Protein AF-A0A0D3KUE8-F1 (afdb_monomer_lite)

Foldseek 3Di:
DVVVVVVVVVVVVVVVVVVVVVVVVVVVVVVVVVVVVVVVVVVVVVVVVVVVVVVVVVVVVVVVVVVVVVVVVVVVVVVVVVVVVVVVVVVVVVVVVVVVVVVVVVVVVVVVVVVVVVVVVVVVVVVVVVVVVVVVVVVVVVVVVVVVVVVVVVVVVVVVVCVVPDPDDDDDDPVVVVVVVVVVVVVVVVVVVVVVVVVVVVVVVVVVVVVVVVVVVVVVVVVVVVVVVVVVVVVVVVVVVVVVVLVVLVVVLVVLLVVCVVPPPCVVVLVVVLCVVVVVCVVPDPVVNSVVSVVSSPPPPDPPDPDDDDDDDDDDDDDPVPPPDPPVDPDDDAPPQAHPFGARVPRPHGQFKAFPPVRDRHHDPVVVVVDQADPVPRHGGPDIDTDPVCVVPDDDDDDDDDDDDDDDDDDDDDDDDYDDDDDDDDDDDDDDDDDDDDDDDDDDDDDDDDDDDDDDDDDDPDDDDDDDPDDDDPDPDFDFDDDDDDDDPDDDDDDDGDGDD

Secondary structure (DSSP, 8-state):
-HHHHHHHHHHHHHHHHHHHHHHHHHHHHHHHHHHHHHHHHHHHHHHHHHHHHHHHHHHHHHHHHHHHHHHHHHHHHHHHHHHHHHHHHHHHHHHHHHHHHHHHHHHHHHHHHHHHHHHHHHHHHHHHHHHHHHHHHHHHHHHHHHHHHHHHHHHHHHHHHHTTT----PPPTHHHHHHHHHHHHHHHHHHHHHHHHHHHHHHHHHHHHHHHHHHHHHHHHHHHHHHHHHHHHHHHHHHHHHHHHHHHHHHHHHHHHHHHTT-TTTHHHHHHHHHHHHHT-TTS-HHHHHHHHHHHHS----S---S-PPP--------GGG------PPPPPPPSS--TTB-TTTSSSBP-EEEETT--EEE-HHHHHT-SB-TTT--B-SEEEE-HHHHTT-----------------------------------------------PPP----S------------S---------S--SS-------------S------------

Structure (mmCIF, N/CA/C/O backbone):
data_AF-A0A0D3KUE8-F1
#
_entry.id   AF-A0A0D3KUE8-F1
#
loop_
_atom_site.group_PDB
_atom_site.id
_atom_site.type_symbol
_atom_site.label_atom_id
_atom_site.label_alt_id
_atom_site.label_comp_id
_atom_site.label_asym_id
_atom_site.label_entity_id
_atom_site.label_seq_id
_atom_site.pdbx_PDB_ins_code
_atom_site.Cartn_x
_atom_site.Cartn_y
_atom_site.Cartn_z
_atom_site.occupancy
_atom_site.B_iso_or_equiv
_atom_site.auth_seq_id
_atom_site.auth_comp_id
_atom_site.auth_asym_id
_atom_site.auth_atom_id
_atom_site.pdbx_PDB_model_num
ATOM 1 N N . MET A 1 1 ? 75.378 13.364 -108.126 1.00 59.28 1 MET A N 1
ATOM 2 C CA . MET A 1 1 ? 73.965 13.723 -107.863 1.00 59.28 1 MET A CA 1
ATOM 3 C C . MET A 1 1 ? 73.095 12.520 -107.483 1.00 59.28 1 MET A C 1
ATOM 5 O O . MET A 1 1 ? 72.348 12.664 -106.531 1.00 59.28 1 MET A O 1
ATOM 9 N N . ALA A 1 2 ? 73.221 11.341 -108.112 1.00 60.91 2 ALA A N 1
ATOM 10 C CA . ALA A 1 2 ? 72.392 10.166 -107.781 1.00 60.91 2 ALA A CA 1
ATOM 11 C C . ALA A 1 2 ? 72.556 9.614 -106.339 1.00 60.91 2 ALA A C 1
ATOM 13 O O . ALA A 1 2 ? 71.554 9.326 -105.694 1.00 60.91 2 ALA A O 1
ATOM 14 N N . CYS A 1 3 ? 73.775 9.542 -105.779 1.00 59.94 3 CYS A N 1
ATOM 15 C CA . CYS A 1 3 ? 73.976 9.014 -104.412 1.00 59.94 3 CYS A CA 1
ATOM 16 C C . CYS A 1 3 ? 73.352 9.868 -103.293 1.00 59.94 3 CYS A C 1
ATOM 18 O O . CYS A 1 3 ? 72.919 9.322 -102.287 1.00 59.94 3 CYS A O 1
ATOM 20 N N . LEU A 1 4 ? 73.282 11.196 -103.453 1.00 62.22 4 LEU A N 1
ATOM 21 C CA . LEU A 1 4 ? 72.676 12.083 -102.447 1.00 62.22 4 LEU A CA 1
ATOM 22 C C . LEU A 1 4 ? 71.144 11.974 -102.423 1.00 62.22 4 LEU A C 1
ATOM 24 O O . LEU A 1 4 ? 70.530 12.254 -101.399 1.00 62.22 4 LEU A O 1
ATOM 28 N N . PHE A 1 5 ? 70.534 11.578 -103.544 1.00 65.19 5 PHE A N 1
ATOM 29 C CA . PHE A 1 5 ? 69.090 11.375 -103.649 1.00 65.19 5 PHE A CA 1
ATOM 30 C C . PHE A 1 5 ? 68.667 10.040 -103.022 1.00 65.19 5 PHE A C 1
ATOM 32 O O . PHE A 1 5 ? 67.662 9.996 -102.324 1.00 65.19 5 PHE A O 1
ATOM 39 N N . ALA A 1 6 ? 69.473 8.984 -103.193 1.00 67.38 6 ALA A N 1
ATOM 40 C CA . ALA A 1 6 ? 69.260 7.694 -102.532 1.00 67.38 6 ALA A CA 1
ATOM 41 C C . ALA A 1 6 ? 69.378 7.804 -100.999 1.00 67.38 6 ALA A C 1
ATOM 43 O O . ALA A 1 6 ? 68.469 7.395 -100.292 1.00 67.38 6 ALA A O 1
ATOM 44 N N . TYR A 1 7 ? 70.426 8.465 -100.494 1.00 67.75 7 TYR A N 1
ATOM 45 C CA . TYR A 1 7 ? 70.631 8.649 -99.050 1.00 67.75 7 TYR A CA 1
ATOM 46 C C . TYR A 1 7 ? 69.509 9.468 -98.385 1.00 67.75 7 TYR A C 1
ATOM 48 O O . TYR A 1 7 ? 69.067 9.151 -97.288 1.00 67.75 7 TYR A O 1
ATOM 56 N N . ARG A 1 8 ? 68.994 10.500 -99.073 1.00 70.56 8 ARG A N 1
ATOM 57 C CA . ARG A 1 8 ? 67.854 11.292 -98.587 1.00 70.56 8 ARG A CA 1
ATOM 58 C C . ARG A 1 8 ? 66.544 10.498 -98.598 1.00 70.56 8 ARG A C 1
ATOM 60 O O . ARG A 1 8 ? 65.749 10.656 -97.683 1.00 70.56 8 ARG A O 1
ATOM 67 N N . HIS A 1 9 ? 66.339 9.631 -99.592 1.00 75.38 9 HIS A N 1
ATOM 68 C CA . HIS A 1 9 ? 65.193 8.719 -99.619 1.00 75.38 9 HIS A CA 1
ATOM 69 C C . HIS A 1 9 ? 65.242 7.683 -98.490 1.00 75.38 9 HIS A C 1
ATOM 71 O O . HIS A 1 9 ? 64.199 7.395 -97.908 1.00 75.38 9 HIS A O 1
ATOM 77 N N . ASP A 1 10 ? 66.425 7.165 -98.155 1.00 75.50 10 ASP A N 1
ATOM 78 C CA . ASP A 1 10 ? 66.602 6.234 -97.036 1.00 75.50 10 ASP A CA 1
ATOM 79 C C . ASP A 1 10 ? 66.356 6.928 -95.680 1.00 75.50 10 ASP A C 1
ATOM 81 O O . ASP A 1 10 ? 65.648 6.384 -94.835 1.00 75.50 10 ASP A O 1
ATOM 85 N N . GLU A 1 11 ? 66.836 8.166 -95.488 1.00 80.69 11 GLU A N 1
ATOM 86 C CA . GLU A 1 11 ? 66.538 8.963 -94.283 1.00 80.69 11 GLU A CA 1
ATOM 87 C C . GLU A 1 11 ? 65.048 9.335 -94.170 1.00 80.69 11 GLU A C 1
ATOM 89 O O . GLU A 1 11 ? 64.481 9.308 -93.076 1.00 80.69 11 GLU A O 1
ATOM 94 N N . GLU A 1 12 ? 64.387 9.661 -95.286 1.00 81.62 12 GLU A N 1
ATOM 95 C CA . GLU A 1 12 ? 62.943 9.931 -95.325 1.00 81.62 12 GLU A CA 1
ATOM 96 C C . GLU A 1 12 ? 62.116 8.667 -95.039 1.00 81.62 12 GLU A C 1
ATOM 98 O O . GLU A 1 12 ? 61.113 8.739 -94.324 1.00 81.62 12 GLU A O 1
ATOM 103 N N . ALA A 1 13 ? 62.549 7.503 -95.533 1.00 82.06 13 ALA A N 1
ATOM 104 C CA . ALA A 1 13 ? 61.921 6.217 -95.243 1.00 82.06 13 ALA A CA 1
ATOM 105 C C . ALA A 1 13 ? 62.093 5.818 -93.767 1.00 82.06 13 ALA A C 1
ATOM 107 O O . ALA A 1 13 ? 61.116 5.442 -93.118 1.00 82.06 13 ALA A O 1
ATOM 108 N N . GLU A 1 14 ? 63.291 5.982 -93.199 1.00 84.56 14 GLU A N 1
ATOM 109 C CA . GLU A 1 14 ? 63.557 5.720 -91.780 1.00 84.56 14 GLU A CA 1
ATOM 110 C C . GLU A 1 14 ? 62.790 6.702 -90.872 1.00 84.56 14 GLU A C 1
ATOM 112 O O . GLU A 1 14 ? 62.255 6.323 -89.825 1.00 84.56 14 GLU A O 1
ATOM 117 N N . ALA A 1 15 ? 62.677 7.972 -91.274 1.00 85.25 15 ALA A N 1
ATOM 118 C CA . ALA A 1 15 ? 61.861 8.959 -90.574 1.00 85.25 15 ALA A CA 1
ATOM 119 C C . ALA A 1 15 ? 60.365 8.606 -90.625 1.00 85.25 15 ALA A C 1
ATOM 121 O O . ALA A 1 15 ? 59.677 8.741 -89.608 1.00 85.25 15 ALA A O 1
ATOM 122 N N . ALA A 1 16 ? 59.867 8.119 -91.765 1.00 86.31 16 ALA A N 1
ATOM 123 C CA . ALA A 1 16 ? 58.490 7.660 -91.919 1.00 86.31 16 ALA A CA 1
ATOM 124 C C . ALA A 1 16 ? 58.202 6.405 -91.078 1.00 86.31 16 ALA A C 1
ATOM 126 O O . ALA A 1 16 ? 57.162 6.337 -90.421 1.00 86.31 16 ALA A O 1
ATOM 127 N N . GLU A 1 17 ? 59.134 5.451 -91.017 1.00 87.25 17 GLU A N 1
ATOM 128 C CA . GLU A 1 17 ? 59.018 4.257 -90.175 1.00 87.25 17 GLU A CA 1
ATOM 129 C C . GLU A 1 17 ? 59.025 4.618 -88.682 1.00 87.25 17 GLU A C 1
ATOM 131 O O . GLU A 1 17 ? 58.148 4.190 -87.928 1.00 87.25 17 GLU A O 1
ATOM 136 N N . LYS A 1 18 ? 59.936 5.500 -88.250 1.00 92.19 18 LYS A N 1
ATOM 137 C CA . LYS A 1 18 ? 59.951 6.029 -86.874 1.00 92.19 18 LYS A CA 1
ATOM 138 C C . LYS A 1 18 ? 58.674 6.801 -86.542 1.00 92.19 18 LYS A C 1
ATOM 140 O O . LYS A 1 18 ? 58.184 6.711 -85.414 1.00 92.19 18 LYS A O 1
ATOM 145 N N . ALA A 1 19 ? 58.123 7.559 -87.489 1.00 90.88 19 ALA A N 1
ATOM 146 C CA . ALA A 1 19 ? 56.853 8.257 -87.309 1.00 90.88 19 ALA A CA 1
ATOM 147 C C . ALA A 1 19 ? 55.678 7.274 -87.183 1.00 90.88 19 ALA A C 1
ATOM 149 O O . ALA A 1 19 ? 54.844 7.440 -86.291 1.00 90.88 19 ALA A O 1
ATOM 150 N N . ALA A 1 20 ? 55.644 6.218 -88.001 1.00 91.19 20 ALA A N 1
ATOM 151 C CA . ALA A 1 20 ? 54.643 5.157 -87.919 1.00 91.19 20 ALA A CA 1
ATOM 152 C C . ALA A 1 20 ? 54.733 4.382 -86.591 1.00 91.19 20 ALA A C 1
ATOM 154 O O . ALA A 1 20 ? 53.710 4.155 -85.942 1.00 91.19 20 ALA A O 1
ATOM 155 N N . ALA A 1 21 ? 55.944 4.060 -86.127 1.00 92.25 21 ALA A N 1
ATOM 156 C CA . ALA A 1 21 ? 56.173 3.420 -84.833 1.00 92.25 21 ALA A CA 1
ATOM 157 C C . ALA A 1 21 ? 55.689 4.298 -83.663 1.00 92.25 21 ALA A C 1
ATOM 159 O O . ALA A 1 21 ? 54.952 3.825 -82.797 1.00 92.25 21 ALA A O 1
ATOM 160 N N . LYS A 1 22 ? 56.010 5.600 -83.671 1.00 94.69 22 LYS A N 1
ATOM 161 C CA . LYS A 1 22 ? 55.507 6.560 -82.669 1.00 94.69 22 LYS A CA 1
ATOM 162 C C . LYS A 1 22 ? 53.987 6.715 -82.715 1.00 94.69 22 LYS A C 1
ATOM 164 O O . LYS A 1 22 ? 53.363 6.878 -81.667 1.00 94.69 22 LYS A O 1
ATOM 169 N N . ALA A 1 23 ? 53.382 6.662 -83.902 1.00 93.69 23 ALA A N 1
ATOM 170 C CA . ALA A 1 23 ? 51.931 6.718 -84.060 1.00 93.69 23 ALA A CA 1
ATOM 171 C C . ALA A 1 23 ? 51.247 5.467 -83.483 1.00 93.69 23 ALA A C 1
ATOM 173 O O . ALA A 1 23 ? 50.239 5.592 -82.786 1.00 93.69 23 ALA A O 1
ATOM 174 N N . LEU A 1 24 ? 51.816 4.275 -83.702 1.00 93.81 24 LEU A N 1
ATOM 175 C CA . LEU A 1 24 ? 51.340 3.030 -83.091 1.00 93.81 24 LEU A CA 1
ATOM 176 C C . LEU A 1 24 ? 51.491 3.045 -81.566 1.00 93.81 24 LEU A C 1
ATOM 178 O O . LEU A 1 24 ? 50.558 2.678 -80.857 1.00 93.81 24 LEU A O 1
ATOM 182 N N . GLU A 1 25 ? 52.616 3.536 -81.050 1.00 94.31 25 GLU A N 1
ATOM 183 C CA . GLU A 1 25 ? 52.841 3.684 -79.610 1.00 94.31 25 GLU A CA 1
ATOM 184 C C . GLU A 1 25 ? 51.864 4.694 -78.980 1.00 94.31 25 GLU A C 1
ATOM 186 O O . GLU A 1 25 ? 51.289 4.448 -77.919 1.00 94.31 25 GLU A O 1
ATOM 191 N N . ALA A 1 26 ? 51.611 5.824 -79.649 1.00 95.25 26 ALA A N 1
ATOM 192 C CA . ALA A 1 26 ? 50.620 6.806 -79.215 1.00 95.25 26 ALA A CA 1
ATOM 193 C C . ALA A 1 26 ? 49.194 6.234 -79.227 1.00 95.25 26 ALA A C 1
ATOM 195 O O . ALA A 1 26 ? 48.435 6.479 -78.286 1.00 95.25 26 ALA A O 1
ATOM 196 N N . LYS A 1 27 ? 48.847 5.435 -80.244 1.00 96.38 27 LYS A N 1
ATOM 197 C CA . LYS A 1 27 ? 47.574 4.710 -80.310 1.00 96.38 27 LYS A CA 1
ATOM 198 C C . LYS A 1 27 ? 47.447 3.705 -79.162 1.00 96.38 27 LYS A C 1
ATOM 200 O O . LYS A 1 27 ? 46.433 3.719 -78.473 1.00 96.38 27 LYS A O 1
ATOM 205 N N . GLY A 1 28 ? 48.492 2.920 -78.893 1.00 97.19 28 GLY A N 1
ATOM 206 C CA . GLY A 1 28 ? 48.530 1.980 -77.770 1.00 97.19 28 GLY A CA 1
ATOM 207 C C . GLY A 1 28 ? 48.352 2.672 -76.416 1.00 97.19 28 GLY A C 1
ATOM 208 O O . GLY A 1 28 ? 47.531 2.243 -75.610 1.00 97.19 28 GLY A O 1
ATOM 209 N N . ARG A 1 29 ? 49.032 3.806 -76.190 1.00 96.25 29 ARG A N 1
ATOM 210 C CA . ARG A 1 29 ? 48.838 4.623 -74.978 1.00 96.25 29 ARG A CA 1
ATOM 211 C C . ARG A 1 29 ? 47.417 5.166 -74.849 1.00 96.25 29 ARG A C 1
ATOM 213 O O . ARG A 1 29 ? 46.905 5.248 -73.737 1.00 96.25 29 ARG A O 1
ATOM 220 N N . ARG A 1 30 ? 46.784 5.565 -75.956 1.00 95.56 30 ARG A N 1
ATOM 221 C CA . ARG A 1 30 ? 45.396 6.044 -75.949 1.00 95.56 30 ARG A CA 1
ATOM 222 C C . ARG A 1 30 ? 44.426 4.920 -75.585 1.00 95.56 30 ARG A C 1
ATOM 224 O O . ARG A 1 30 ? 43.612 5.106 -74.691 1.00 95.56 30 ARG A O 1
ATOM 231 N N . GLU A 1 31 ? 44.564 3.754 -76.210 1.00 97.38 31 GLU A N 1
ATOM 232 C CA . GLU A 1 31 ? 43.747 2.575 -75.896 1.00 97.38 31 GLU A CA 1
ATOM 233 C C . GLU A 1 31 ? 43.948 2.112 -74.445 1.00 97.38 31 GLU A C 1
ATOM 235 O O . GLU A 1 31 ? 42.992 1.716 -73.782 1.00 97.38 31 GLU A O 1
ATOM 240 N N . GLN A 1 32 ? 45.177 2.192 -73.923 1.00 96.19 32 GLN A N 1
ATOM 241 C CA . GLN A 1 32 ? 45.457 1.901 -72.519 1.00 96.19 32 GLN A CA 1
ATOM 242 C C . GLN A 1 32 ? 44.737 2.881 -71.582 1.00 96.19 32 GLN A C 1
ATOM 244 O O . GLN A 1 32 ? 44.072 2.431 -70.654 1.00 96.19 32 GLN A O 1
ATOM 249 N N . ARG A 1 33 ? 44.802 4.194 -71.848 1.00 96.81 33 ARG A N 1
ATOM 250 C CA . ARG A 1 33 ? 44.073 5.201 -71.056 1.00 96.81 33 ARG A CA 1
ATOM 251 C C . ARG A 1 33 ? 42.565 4.971 -71.093 1.00 96.81 33 ARG A C 1
ATOM 253 O O . ARG A 1 33 ? 41.933 5.001 -70.048 1.00 96.81 33 ARG A O 1
ATOM 260 N N . GLU A 1 34 ? 42.002 4.659 -72.259 1.00 97.38 34 GLU A N 1
ATOM 261 C CA . GLU A 1 34 ? 40.572 4.347 -72.395 1.00 97.38 34 GLU A CA 1
ATOM 262 C C . GLU A 1 34 ? 40.180 3.093 -71.585 1.00 97.38 34 GLU A C 1
ATOM 264 O O . GLU A 1 34 ? 39.119 3.061 -70.961 1.00 97.38 34 GLU A O 1
ATOM 269 N N . ARG A 1 35 ? 41.047 2.069 -71.523 1.00 98.00 35 ARG A N 1
ATOM 270 C CA . ARG A 1 35 ? 40.831 0.882 -70.671 1.00 98.00 35 ARG A CA 1
ATOM 271 C C . ARG A 1 35 ? 40.928 1.207 -69.182 1.00 98.00 35 ARG A C 1
ATOM 273 O O . ARG A 1 35 ? 40.106 0.713 -68.413 1.00 98.00 35 ARG A O 1
ATOM 280 N N . GLU A 1 36 ? 41.905 2.012 -68.777 1.00 97.75 36 GLU A N 1
ATOM 281 C CA . GLU A 1 36 ? 42.087 2.450 -67.388 1.00 97.75 36 GLU A CA 1
ATOM 282 C C . GLU A 1 36 ? 40.917 3.329 -66.923 1.00 97.75 36 GLU A C 1
ATOM 284 O O . GLU A 1 36 ? 40.375 3.110 -65.841 1.00 97.75 36 GLU A O 1
ATOM 289 N N . GLU A 1 37 ? 40.449 4.255 -67.762 1.00 97.94 37 GLU A N 1
ATOM 290 C CA . GLU A 1 37 ? 39.265 5.077 -67.499 1.00 97.94 37 GLU A CA 1
ATOM 291 C C . GLU A 1 37 ? 37.994 4.224 -67.398 1.00 97.94 37 GLU A C 1
ATOM 293 O O . GLU A 1 37 ? 37.200 4.406 -66.473 1.00 97.94 37 GLU A O 1
ATOM 298 N N . ALA A 1 38 ? 37.815 3.243 -68.290 1.00 97.88 38 ALA A N 1
ATOM 299 C CA . ALA A 1 38 ? 36.691 2.313 -68.223 1.00 97.88 38 ALA A CA 1
ATOM 300 C C . ALA A 1 38 ? 36.741 1.421 -66.968 1.00 97.88 38 ALA A C 1
ATOM 302 O O . ALA A 1 38 ? 35.699 1.136 -66.373 1.00 97.88 38 ALA A O 1
ATOM 303 N N . ALA A 1 39 ? 37.931 0.985 -66.544 1.00 98.12 39 ALA A N 1
ATOM 304 C CA . ALA A 1 39 ? 38.115 0.234 -65.304 1.00 98.12 39 ALA A CA 1
ATOM 305 C C . ALA A 1 39 ? 37.796 1.101 -64.075 1.00 98.12 39 ALA A C 1
ATOM 307 O O . ALA A 1 39 ? 37.009 0.683 -63.225 1.00 98.12 39 ALA A O 1
ATOM 308 N N . ALA A 1 40 ? 38.305 2.335 -64.032 1.00 97.88 40 ALA A N 1
ATOM 309 C CA . ALA A 1 40 ? 38.017 3.292 -62.967 1.00 97.88 40 ALA A CA 1
ATOM 310 C C . ALA A 1 40 ? 36.520 3.647 -62.896 1.00 97.88 40 ALA A C 1
ATOM 312 O O . ALA A 1 40 ? 35.968 3.794 -61.806 1.00 97.88 40 ALA A O 1
ATOM 313 N N . ALA A 1 41 ? 35.833 3.753 -64.038 1.00 98.06 41 ALA A N 1
ATOM 314 C CA . ALA A 1 41 ? 34.387 3.970 -64.078 1.00 98.06 41 ALA A CA 1
ATOM 315 C C . ALA A 1 41 ? 33.611 2.791 -63.466 1.00 98.06 41 ALA A C 1
ATOM 317 O O . ALA A 1 41 ? 32.725 3.008 -62.638 1.00 98.06 41 ALA A O 1
ATOM 318 N N . ARG A 1 42 ? 33.983 1.546 -63.802 1.00 98.31 42 ARG A N 1
ATOM 319 C CA . ARG A 1 42 ? 33.380 0.337 -63.211 1.00 98.31 42 ARG A CA 1
ATOM 320 C C . ARG A 1 42 ? 33.638 0.243 -61.711 1.00 98.31 42 ARG A C 1
ATOM 322 O O . ARG A 1 42 ? 32.735 -0.123 -60.965 1.00 98.31 42 ARG A O 1
ATOM 329 N N . GLU A 1 43 ? 34.840 0.586 -61.260 1.00 98.06 43 GLU A N 1
ATOM 330 C CA . GLU A 1 43 ? 35.176 0.601 -59.835 1.00 98.06 43 GLU A CA 1
ATOM 331 C C . GLU A 1 43 ? 34.339 1.638 -59.073 1.00 98.06 43 GLU A C 1
ATOM 333 O O . GLU A 1 43 ? 33.772 1.325 -58.027 1.00 98.06 43 GLU A O 1
ATOM 338 N N . ARG A 1 44 ? 34.175 2.849 -59.626 1.00 98.25 44 ARG A N 1
ATOM 339 C CA . ARG A 1 44 ? 33.303 3.886 -59.045 1.00 98.25 44 ARG A CA 1
ATOM 340 C C . ARG A 1 44 ? 31.848 3.435 -58.965 1.00 98.25 44 ARG A C 1
ATOM 342 O O . ARG A 1 44 ? 31.205 3.669 -57.946 1.00 98.25 44 ARG A O 1
ATOM 349 N N . GLU A 1 45 ? 31.339 2.777 -60.004 1.00 98.19 45 GLU A N 1
ATOM 350 C CA . GLU A 1 45 ? 29.981 2.227 -60.007 1.00 98.19 45 GLU A CA 1
ATOM 351 C C . GLU A 1 45 ? 29.816 1.130 -58.945 1.00 98.19 45 GLU A C 1
ATOM 353 O O . GLU A 1 45 ? 28.860 1.150 -58.171 1.00 98.19 45 GLU A O 1
ATOM 358 N N . GLN A 1 46 ? 30.774 0.204 -58.838 1.00 98.19 46 GLN A N 1
ATOM 359 C CA . GLN A 1 46 ? 30.761 -0.822 -57.792 1.00 98.19 46 GLN A CA 1
ATOM 360 C C . GLN A 1 46 ? 30.843 -0.210 -56.390 1.00 98.19 46 GLN A C 1
ATOM 362 O O . GLN A 1 46 ? 30.128 -0.651 -55.491 1.00 98.19 46 GLN A O 1
ATOM 367 N N . ALA A 1 47 ? 31.669 0.818 -56.192 1.00 98.06 47 ALA A N 1
ATOM 368 C CA . ALA A 1 47 ? 31.760 1.535 -54.926 1.00 98.06 47 ALA A CA 1
ATOM 369 C C . ALA A 1 47 ? 30.448 2.261 -54.580 1.00 98.06 47 ALA A C 1
ATOM 371 O O . ALA A 1 47 ? 30.039 2.253 -53.420 1.00 98.06 47 ALA A O 1
ATOM 372 N N . ALA A 1 48 ? 29.764 2.846 -55.569 1.00 98.12 48 ALA A N 1
ATOM 373 C CA . ALA A 1 48 ? 28.448 3.452 -55.378 1.00 98.12 48 ALA A CA 1
ATOM 374 C C . ALA A 1 48 ? 27.407 2.408 -54.942 1.00 98.12 48 ALA A C 1
ATOM 376 O O . ALA A 1 48 ? 26.758 2.603 -53.917 1.00 98.12 48 ALA A O 1
ATOM 377 N N . ARG A 1 49 ? 27.343 1.259 -55.629 1.00 98.38 49 ARG A N 1
ATOM 378 C CA . ARG A 1 49 ? 26.449 0.143 -55.265 1.00 98.38 49 ARG A CA 1
ATOM 379 C C . ARG A 1 49 ? 26.736 -0.410 -53.867 1.00 98.38 49 ARG A C 1
ATOM 381 O O . ARG A 1 49 ? 25.810 -0.710 -53.125 1.00 98.38 49 ARG A O 1
ATOM 388 N N . ARG A 1 50 ? 28.012 -0.522 -53.473 1.00 98.25 50 ARG A N 1
ATOM 389 C CA . ARG A 1 50 ? 28.387 -0.941 -52.108 1.00 98.25 50 ARG A CA 1
ATOM 390 C C . ARG A 1 50 ? 27.885 0.044 -51.054 1.00 98.25 50 ARG A C 1
ATOM 392 O O . ARG A 1 50 ? 27.336 -0.383 -50.049 1.00 98.25 50 ARG A O 1
ATOM 399 N N . ARG A 1 51 ? 28.030 1.352 -51.292 1.00 98.31 51 ARG A N 1
ATOM 400 C CA . ARG A 1 51 ? 27.537 2.392 -50.371 1.00 98.31 51 ARG A CA 1
ATOM 401 C C . ARG A 1 51 ? 26.015 2.400 -50.262 1.00 98.31 51 ARG A C 1
ATOM 403 O O . ARG A 1 51 ? 25.497 2.675 -49.187 1.00 98.31 51 ARG A O 1
ATOM 410 N N . GLU A 1 52 ? 25.314 2.137 -51.359 1.00 98.06 52 GLU A N 1
ATOM 411 C CA . GLU A 1 52 ? 23.856 1.996 -51.371 1.00 98.06 52 GLU A CA 1
ATOM 412 C C . GLU A 1 52 ? 23.423 0.775 -50.552 1.00 98.06 52 GLU A C 1
ATOM 414 O O . GLU A 1 52 ? 22.676 0.933 -49.591 1.00 98.06 52 GLU A O 1
ATOM 419 N N . ALA A 1 53 ? 24.017 -0.395 -50.803 1.00 98.00 53 ALA A N 1
ATOM 420 C CA . ALA A 1 53 ? 23.751 -1.603 -50.022 1.00 98.00 53 ALA A CA 1
ATOM 421 C C . ALA A 1 53 ? 24.068 -1.429 -48.522 1.00 98.00 53 ALA A C 1
ATOM 423 O O . ALA A 1 53 ? 23.337 -1.914 -47.661 1.00 98.00 53 ALA A O 1
ATOM 424 N N . GLU A 1 54 ? 25.139 -0.707 -48.174 1.00 97.94 54 GLU A N 1
ATOM 425 C CA . GLU A 1 54 ? 25.451 -0.373 -46.778 1.00 97.94 54 GLU A CA 1
ATOM 426 C C . GLU A 1 54 ? 24.403 0.551 -46.141 1.00 97.94 54 GLU A C 1
ATOM 428 O O . GLU A 1 54 ? 24.110 0.410 -44.950 1.00 97.94 54 GLU A O 1
ATOM 433 N N . ARG A 1 55 ? 23.835 1.498 -46.899 1.00 98.38 55 ARG A N 1
ATOM 434 C CA . ARG A 1 55 ? 22.747 2.365 -46.420 1.00 98.38 55 ARG A CA 1
ATOM 435 C C . ARG A 1 55 ? 21.476 1.561 -46.189 1.00 98.38 55 ARG A C 1
ATOM 437 O O . ARG A 1 55 ? 20.936 1.637 -45.090 1.00 98.38 55 ARG A O 1
ATOM 444 N N . GLU A 1 56 ? 21.078 0.737 -47.152 1.00 98.25 56 GLU A N 1
ATOM 445 C CA . GLU A 1 56 ? 19.923 -0.159 -47.026 1.00 98.25 56 GLU A CA 1
ATOM 446 C C . GLU A 1 56 ? 20.081 -1.103 -45.827 1.00 98.25 56 GLU A C 1
ATOM 448 O O . GLU A 1 56 ? 19.166 -1.255 -45.022 1.00 98.25 56 GLU A O 1
ATOM 453 N N . ALA A 1 57 ? 21.275 -1.671 -45.624 1.00 98.19 57 ALA A N 1
ATOM 454 C CA . ALA A 1 57 ? 21.553 -2.517 -44.467 1.00 98.19 57 ALA A CA 1
ATOM 455 C C . ALA A 1 57 ? 21.456 -1.752 -43.134 1.00 98.19 57 ALA A C 1
ATOM 457 O O . ALA A 1 57 ? 20.995 -2.306 -42.135 1.00 98.19 57 ALA A O 1
ATOM 458 N N . ARG A 1 58 ? 21.883 -0.481 -43.086 1.00 98.44 58 ARG A N 1
ATOM 459 C CA . ARG A 1 58 ? 21.730 0.370 -41.891 1.00 98.44 58 ARG A CA 1
ATOM 460 C C . ARG A 1 58 ? 20.269 0.725 -41.632 1.00 98.44 58 ARG A C 1
ATOM 462 O O . ARG A 1 58 ? 19.855 0.725 -40.477 1.00 98.44 58 ARG A O 1
ATOM 469 N N . GLU A 1 59 ? 19.500 1.015 -42.673 1.00 98.25 59 GLU A N 1
ATOM 470 C CA . GLU A 1 59 ? 18.066 1.291 -42.564 1.00 98.25 59 GLU A CA 1
ATOM 471 C C . GLU A 1 59 ? 17.295 0.052 -42.099 1.00 98.25 59 GLU A C 1
ATOM 473 O O . GLU A 1 59 ? 16.503 0.149 -41.164 1.00 98.25 59 GLU A O 1
ATOM 478 N N . ALA A 1 60 ? 17.613 -1.126 -42.640 1.00 98.12 60 ALA A N 1
ATOM 479 C CA . ALA A 1 60 ? 17.042 -2.394 -42.196 1.00 98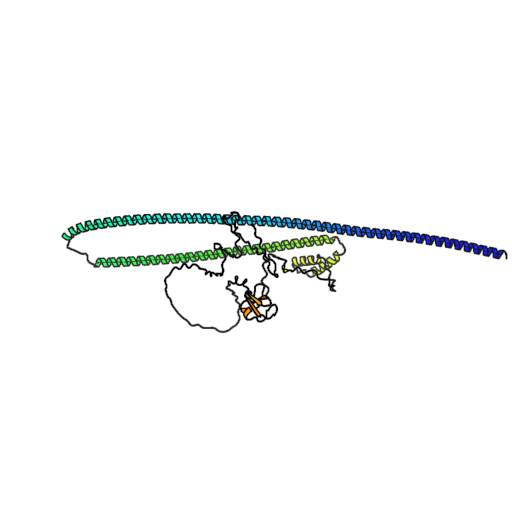.12 60 ALA A CA 1
ATOM 480 C C . ALA A 1 60 ? 17.349 -2.689 -40.718 1.00 98.12 60 ALA A C 1
ATOM 482 O O . ALA A 1 60 ? 16.461 -3.115 -39.983 1.00 98.12 60 ALA A O 1
ATOM 483 N N . ARG A 1 61 ? 18.577 -2.411 -40.252 1.00 98.31 61 ARG A N 1
ATOM 484 C CA . ARG A 1 61 ? 18.934 -2.535 -38.825 1.00 98.31 61 ARG A CA 1
ATOM 485 C C . ARG A 1 61 ? 18.113 -1.593 -37.951 1.00 98.31 61 ARG A C 1
ATOM 487 O O . ARG A 1 61 ? 17.513 -2.048 -36.991 1.00 98.31 61 ARG A O 1
ATOM 494 N N . ARG A 1 62 ? 18.001 -0.315 -38.330 1.00 98.19 62 ARG A N 1
ATOM 495 C CA . ARG A 1 62 ? 17.174 0.657 -37.592 1.00 98.19 62 ARG A CA 1
ATOM 496 C C . ARG A 1 62 ? 15.705 0.243 -37.532 1.00 98.19 62 ARG A C 1
ATOM 498 O O . ARG A 1 62 ? 15.070 0.433 -36.502 1.00 98.19 62 ARG A O 1
ATOM 505 N N . ALA A 1 63 ? 15.169 -0.314 -38.617 1.00 98.00 63 ALA A N 1
ATOM 506 C CA . ALA A 1 63 ? 13.804 -0.827 -38.644 1.00 98.00 63 ALA A CA 1
ATOM 507 C C . ALA A 1 63 ? 13.627 -2.038 -37.711 1.00 98.00 63 ALA A C 1
ATOM 509 O O . ALA A 1 63 ? 12.629 -2.112 -36.998 1.00 98.00 63 ALA A O 1
ATOM 510 N N . ALA A 1 64 ? 14.603 -2.950 -37.671 1.00 97.94 64 ALA A N 1
ATOM 511 C CA . ALA A 1 64 ? 14.597 -4.082 -36.747 1.00 97.94 64 ALA A CA 1
ATOM 512 C C . ALA A 1 64 ? 14.691 -3.630 -35.279 1.00 97.94 64 ALA A C 1
ATOM 514 O O . ALA A 1 64 ? 13.910 -4.094 -34.454 1.00 97.94 64 ALA A O 1
ATOM 515 N N . ASP A 1 65 ? 15.575 -2.678 -34.970 1.00 97.62 65 ASP A N 1
ATOM 516 C CA . ASP A 1 65 ? 15.713 -2.112 -33.623 1.00 97.62 65 ASP A CA 1
ATOM 517 C C . ASP A 1 65 ? 14.418 -1.405 -33.186 1.00 97.62 65 ASP A C 1
ATOM 519 O O . ASP A 1 65 ? 13.959 -1.571 -32.057 1.00 97.62 65 ASP A O 1
ATOM 523 N N . ALA A 1 66 ? 13.777 -0.657 -34.092 1.00 97.56 66 ALA A N 1
ATOM 524 C CA . ALA A 1 66 ? 12.492 -0.016 -33.824 1.00 97.56 66 ALA A CA 1
ATOM 525 C C . ALA A 1 66 ? 11.374 -1.038 -33.549 1.00 97.56 66 ALA A C 1
ATOM 527 O O . ALA A 1 66 ? 10.593 -0.845 -32.618 1.00 97.56 66 ALA A O 1
ATOM 528 N N . ALA A 1 67 ? 11.321 -2.135 -34.313 1.00 98.19 67 ALA A N 1
ATOM 529 C CA . ALA A 1 67 ? 10.360 -3.214 -34.090 1.00 98.19 67 ALA A CA 1
ATOM 530 C C . ALA A 1 67 ? 10.596 -3.926 -32.745 1.00 98.19 67 ALA A C 1
ATOM 532 O O . ALA A 1 67 ? 9.642 -4.175 -32.011 1.00 98.19 67 ALA A O 1
ATOM 533 N N . ALA A 1 68 ? 11.858 -4.181 -32.383 1.00 98.06 68 ALA A N 1
ATOM 534 C CA . ALA A 1 68 ? 12.220 -4.769 -31.094 1.00 98.06 68 ALA A CA 1
ATOM 535 C C . ALA A 1 68 ? 11.828 -3.860 -29.915 1.00 98.06 68 ALA A C 1
ATOM 537 O O . ALA A 1 68 ? 11.299 -4.332 -28.910 1.00 98.06 68 ALA A O 1
ATOM 538 N N . LEU A 1 69 ? 12.019 -2.542 -30.049 1.00 97.75 69 LEU A N 1
ATOM 539 C CA . LEU A 1 69 ? 11.569 -1.573 -29.045 1.00 97.75 69 LEU A CA 1
ATOM 540 C C . LEU A 1 69 ? 10.040 -1.524 -28.926 1.00 97.75 69 LEU A C 1
ATOM 542 O O . LEU A 1 69 ? 9.517 -1.350 -27.826 1.00 97.75 69 LEU A O 1
ATOM 546 N N . GLU A 1 70 ? 9.304 -1.670 -30.029 1.00 98.25 70 GLU A N 1
ATOM 547 C CA . GLU A 1 70 ? 7.842 -1.746 -29.983 1.00 98.25 70 GLU A CA 1
ATOM 548 C C . GLU A 1 70 ? 7.364 -3.025 -29.280 1.00 98.25 70 GLU A C 1
ATOM 550 O O . GLU A 1 70 ? 6.463 -2.966 -28.441 1.00 98.25 70 GLU A O 1
ATOM 555 N N . GLU A 1 71 ? 7.997 -4.164 -29.556 1.00 98.12 71 GLU A N 1
ATOM 556 C CA . GLU A 1 71 ? 7.731 -5.423 -28.857 1.00 98.12 71 GLU A CA 1
ATOM 557 C C . GLU A 1 71 ? 8.026 -5.306 -27.355 1.00 98.12 71 GLU A C 1
ATOM 559 O O . GLU A 1 71 ? 7.182 -5.662 -26.530 1.00 98.12 71 GLU A O 1
ATOM 564 N N . GLN A 1 72 ? 9.160 -4.705 -26.986 1.00 98.19 72 GLN A N 1
ATOM 565 C CA . GLN A 1 72 ? 9.507 -4.445 -25.589 1.00 98.19 72 GLN A CA 1
ATOM 566 C C . GLN A 1 72 ? 8.465 -3.553 -24.899 1.00 98.19 72 GLN A C 1
ATOM 568 O O . GLN A 1 72 ? 8.057 -3.833 -23.773 1.00 98.19 72 GLN A O 1
ATOM 573 N N . ARG A 1 73 ? 7.979 -2.501 -25.572 1.00 98.50 73 ARG A N 1
ATOM 574 C CA . ARG A 1 73 ? 6.910 -1.637 -25.039 1.00 98.50 73 ARG A CA 1
ATOM 575 C C . ARG A 1 73 ? 5.612 -2.407 -24.809 1.00 98.50 73 ARG A C 1
ATOM 577 O O . ARG A 1 73 ? 4.967 -2.193 -23.787 1.00 98.50 73 ARG A O 1
ATOM 584 N N . ARG A 1 74 ? 5.240 -3.313 -25.720 1.00 98.50 74 ARG A N 1
ATOM 585 C CA . ARG A 1 74 ? 4.059 -4.179 -25.554 1.00 98.50 74 ARG A CA 1
ATOM 586 C C . ARG A 1 74 ? 4.225 -5.141 -24.377 1.00 98.50 74 ARG A C 1
ATOM 588 O O . ARG A 1 74 ? 3.274 -5.328 -23.628 1.00 98.50 74 ARG A O 1
ATOM 595 N N . ALA A 1 75 ? 5.420 -5.698 -24.178 1.00 97.75 75 ALA A N 1
ATOM 596 C CA . ALA A 1 75 ? 5.711 -6.556 -23.030 1.00 97.75 75 ALA A CA 1
ATOM 597 C C . ALA A 1 75 ? 5.603 -5.794 -21.698 1.00 97.75 75 ALA A C 1
ATOM 599 O O . ALA A 1 75 ? 4.935 -6.264 -20.781 1.00 97.75 75 ALA A O 1
ATOM 600 N N . ILE A 1 76 ? 6.176 -4.586 -21.619 1.00 95.75 76 ILE A N 1
ATOM 601 C CA . ILE A 1 76 ? 6.069 -3.718 -20.433 1.00 95.75 76 ILE A CA 1
ATOM 602 C C . ILE A 1 76 ? 4.603 -3.352 -20.156 1.00 95.75 76 ILE A C 1
ATOM 604 O O . ILE A 1 76 ? 4.171 -3.387 -19.005 1.00 95.75 76 ILE A O 1
ATOM 608 N N . ALA A 1 77 ? 3.824 -3.032 -21.194 1.00 97.25 77 ALA A N 1
ATOM 609 C CA . ALA A 1 77 ? 2.400 -2.738 -21.046 1.00 97.25 77 ALA A CA 1
ATOM 610 C C . ALA A 1 77 ? 1.616 -3.948 -20.510 1.00 97.25 77 ALA A C 1
ATOM 612 O O . ALA A 1 77 ? 0.852 -3.802 -19.560 1.00 97.25 77 ALA A O 1
ATOM 613 N N . ALA A 1 78 ? 1.858 -5.147 -21.048 1.00 97.94 78 ALA A N 1
ATOM 614 C CA . ALA A 1 78 ? 1.215 -6.373 -20.576 1.00 97.94 78 ALA A CA 1
ATOM 615 C C . ALA A 1 78 ? 1.587 -6.707 -19.118 1.00 97.94 78 ALA A C 1
ATOM 617 O O . ALA A 1 78 ? 0.731 -7.124 -18.337 1.00 97.94 78 ALA A O 1
ATOM 618 N N . GLU A 1 79 ? 2.845 -6.493 -18.723 1.00 97.50 79 GLU A N 1
ATOM 619 C CA . GLU A 1 79 ? 3.281 -6.676 -17.336 1.00 97.50 79 GLU A CA 1
ATOM 620 C C . GLU A 1 79 ? 2.612 -5.665 -16.391 1.00 97.50 79 GLU A C 1
ATOM 622 O O . GLU A 1 79 ? 2.165 -6.030 -15.302 1.00 97.50 79 GLU A O 1
ATOM 627 N N . ALA A 1 80 ? 2.499 -4.401 -16.809 1.00 97.62 80 ALA A N 1
ATOM 628 C CA . ALA A 1 80 ? 1.814 -3.368 -16.038 1.00 97.62 80 ALA A CA 1
ATOM 629 C C . ALA A 1 80 ? 0.317 -3.678 -15.872 1.00 97.62 80 ALA A C 1
ATOM 631 O O . ALA A 1 80 ? -0.219 -3.554 -14.772 1.00 97.62 80 ALA A O 1
ATOM 632 N N . GLU A 1 81 ? -0.352 -4.143 -16.929 1.00 97.69 81 GLU A N 1
ATOM 633 C CA . GLU A 1 81 ? -1.747 -4.588 -16.861 1.00 97.69 81 GLU A CA 1
ATOM 634 C C . GLU A 1 81 ? -1.918 -5.771 -15.899 1.00 97.69 81 GLU A C 1
ATOM 636 O O . GLU A 1 81 ? -2.822 -5.756 -15.062 1.00 97.69 81 GLU A O 1
ATOM 641 N N . ALA A 1 82 ? -1.021 -6.761 -15.945 1.00 97.06 82 ALA A N 1
ATOM 642 C CA . ALA A 1 82 ? -1.046 -7.893 -15.019 1.00 97.06 82 ALA A CA 1
ATOM 643 C C . ALA A 1 82 ? -0.864 -7.455 -13.554 1.00 97.06 82 ALA A C 1
ATOM 645 O O . ALA A 1 82 ? -1.576 -7.944 -12.674 1.00 97.06 82 ALA A O 1
ATOM 646 N N . LYS A 1 83 ? 0.036 -6.496 -13.291 1.00 97.00 83 LYS A N 1
ATOM 647 C CA . LYS A 1 83 ? 0.234 -5.906 -11.957 1.00 97.00 83 LYS A CA 1
ATOM 648 C C . LYS A 1 83 ? -1.020 -5.190 -11.460 1.00 97.00 83 LYS A C 1
ATOM 650 O O . LYS A 1 83 ? -1.469 -5.467 -10.352 1.00 97.00 83 LYS A O 1
ATOM 655 N N . LEU A 1 84 ? -1.647 -4.361 -12.296 1.00 97.62 84 LEU A N 1
ATOM 656 C CA . LEU A 1 84 ? -2.893 -3.673 -11.940 1.00 97.62 84 LEU A CA 1
ATOM 657 C C . LEU A 1 84 ? -4.043 -4.651 -11.656 1.00 97.62 84 LEU A C 1
ATOM 659 O O . LEU A 1 84 ? -4.854 -4.410 -10.763 1.00 97.62 84 LEU A O 1
ATOM 663 N N . VAL A 1 85 ? -4.131 -5.762 -12.393 1.00 98.06 85 VAL A N 1
ATOM 664 C CA . VAL A 1 85 ? -5.122 -6.817 -12.121 1.00 98.06 85 VAL A CA 1
ATOM 665 C C . VAL A 1 85 ? -4.854 -7.489 -10.771 1.00 98.06 85 VAL A C 1
ATOM 667 O O . VAL A 1 85 ? -5.797 -7.695 -10.005 1.00 98.06 85 VAL A O 1
ATOM 670 N N . ALA A 1 86 ? -3.593 -7.785 -10.448 1.00 96.12 86 ALA A N 1
ATOM 671 C CA . ALA A 1 86 ? -3.219 -8.369 -9.161 1.00 96.12 86 ALA A CA 1
ATOM 672 C C . ALA A 1 86 ? -3.512 -7.419 -7.984 1.00 96.12 86 ALA A C 1
ATOM 674 O O . ALA A 1 86 ? -4.091 -7.843 -6.985 1.00 96.12 86 ALA A O 1
ATOM 675 N N . GLU A 1 87 ? -3.192 -6.130 -8.119 1.00 96.69 87 GLU A N 1
ATOM 676 C CA . GLU A 1 87 ? -3.490 -5.110 -7.105 1.00 96.69 87 GLU A CA 1
ATOM 677 C C . GLU A 1 87 ? -4.995 -4.953 -6.870 1.00 96.69 87 GLU A C 1
ATOM 679 O O . GLU A 1 87 ? -5.441 -4.893 -5.724 1.00 96.69 87 GLU A O 1
ATOM 684 N N . ARG A 1 88 ? -5.804 -4.952 -7.939 1.00 98.19 88 ARG A N 1
ATOM 685 C CA . ARG A 1 88 ? -7.271 -4.922 -7.823 1.00 98.19 88 ARG A CA 1
ATOM 686 C C . ARG A 1 88 ? -7.809 -6.156 -7.105 1.00 98.19 88 ARG A C 1
ATOM 688 O O . ARG A 1 88 ? -8.664 -6.015 -6.236 1.00 98.19 88 ARG A O 1
ATOM 695 N N . ALA A 1 89 ? -7.295 -7.345 -7.421 1.00 97.31 89 ALA A N 1
ATOM 696 C CA . ALA A 1 89 ? -7.699 -8.578 -6.750 1.00 97.31 89 ALA A CA 1
ATOM 697 C C . ALA A 1 89 ? -7.354 -8.555 -5.249 1.00 97.31 89 ALA A C 1
ATOM 699 O O . ALA A 1 89 ? -8.204 -8.889 -4.423 1.00 97.31 89 ALA A O 1
ATOM 700 N N . ALA A 1 90 ? -6.152 -8.089 -4.894 1.00 96.75 90 ALA A N 1
ATOM 701 C CA . ALA A 1 90 ? -5.746 -7.913 -3.502 1.00 96.75 90 ALA A CA 1
ATOM 702 C C . ALA A 1 90 ? -6.635 -6.886 -2.780 1.00 96.75 90 ALA A C 1
ATOM 704 O O . ALA A 1 90 ? -7.120 -7.145 -1.679 1.00 96.75 90 ALA A O 1
ATOM 705 N N . ALA A 1 91 ? -6.928 -5.745 -3.414 1.00 96.12 91 ALA A N 1
ATOM 706 C CA . ALA A 1 91 ? -7.819 -4.731 -2.853 1.00 96.12 91 ALA A CA 1
ATOM 707 C C . ALA A 1 91 ? -9.234 -5.282 -2.601 1.00 96.12 91 ALA A C 1
ATOM 709 O O . ALA A 1 91 ? -9.797 -5.065 -1.526 1.00 96.12 91 ALA A O 1
ATOM 710 N N . GLU A 1 92 ? -9.794 -6.052 -3.537 1.00 97.56 92 GLU A N 1
ATOM 711 C CA . GLU A 1 92 ? -11.086 -6.717 -3.340 1.00 97.56 92 GLU A CA 1
ATOM 712 C C . GLU A 1 92 ? -11.066 -7.721 -2.181 1.00 97.56 92 GLU A C 1
ATOM 714 O O . GLU A 1 92 ? -12.037 -7.808 -1.429 1.00 97.56 92 GLU A O 1
ATOM 719 N N . GLU A 1 93 ? -9.982 -8.478 -2.012 1.00 96.88 93 GLU A N 1
ATOM 720 C CA . GLU A 1 93 ? -9.826 -9.395 -0.882 1.00 96.88 93 GLU A CA 1
ATOM 721 C C . GLU A 1 93 ? -9.793 -8.639 0.451 1.00 96.88 93 GLU A C 1
ATOM 723 O O . GLU A 1 93 ? -10.531 -8.991 1.375 1.00 96.88 93 GLU A O 1
ATOM 728 N N . THR A 1 94 ? -9.035 -7.540 0.534 1.00 96.19 94 THR A N 1
ATOM 729 C CA . THR A 1 94 ? -9.015 -6.705 1.745 1.00 96.19 94 THR A CA 1
ATOM 730 C C . THR A 1 94 ? -10.382 -6.095 2.058 1.00 96.19 94 THR A C 1
ATOM 732 O O . THR A 1 94 ? -10.777 -6.030 3.224 1.00 96.19 94 THR A O 1
ATOM 735 N N . LEU A 1 95 ? -11.148 -5.693 1.036 1.00 97.88 95 LEU A N 1
ATOM 736 C CA . LEU A 1 95 ? -12.512 -5.207 1.221 1.00 97.88 95 LEU A CA 1
ATOM 737 C C . LEU A 1 95 ? -13.408 -6.320 1.776 1.00 97.88 95 LEU A C 1
ATOM 739 O O . LEU A 1 95 ? -14.091 -6.095 2.772 1.00 97.88 95 LEU A O 1
ATOM 743 N N . ARG A 1 96 ? -13.356 -7.530 1.201 1.00 98.19 96 ARG A N 1
ATOM 744 C CA . ARG A 1 96 ? -14.118 -8.693 1.692 1.00 98.19 96 ARG A CA 1
ATOM 745 C C . ARG A 1 96 ? -13.779 -9.026 3.148 1.00 98.19 96 ARG A C 1
ATOM 747 O O . ARG A 1 96 ? -14.692 -9.310 3.921 1.00 98.19 96 ARG A O 1
ATOM 754 N N . ALA A 1 97 ? -12.506 -8.945 3.537 1.00 96.31 97 ALA A N 1
ATOM 755 C CA . ALA A 1 97 ? -12.078 -9.145 4.921 1.00 96.31 97 ALA A CA 1
ATOM 756 C C . ALA A 1 97 ? -12.691 -8.095 5.866 1.00 96.31 97 ALA A C 1
ATOM 758 O O . ALA A 1 97 ? -13.328 -8.455 6.855 1.00 96.31 97 ALA A O 1
ATOM 759 N N . ARG A 1 98 ? -12.615 -6.805 5.509 1.00 97.50 98 ARG A N 1
ATOM 760 C CA . ARG A 1 98 ? -13.230 -5.713 6.289 1.00 97.50 98 ARG A CA 1
ATOM 761 C C . ARG A 1 98 ? -14.748 -5.848 6.405 1.00 97.50 98 ARG A C 1
ATOM 763 O O . ARG A 1 98 ? -15.331 -5.531 7.439 1.00 97.50 98 ARG A O 1
ATOM 770 N N . GLU A 1 99 ? -15.419 -6.312 5.352 1.00 97.94 99 GLU A N 1
ATOM 771 C CA . GLU A 1 99 ? -16.859 -6.575 5.407 1.00 97.94 99 GLU A CA 1
ATOM 772 C C . GLU A 1 99 ? -17.209 -7.751 6.322 1.00 97.94 99 GLU A C 1
ATOM 774 O O . GLU A 1 99 ? -18.221 -7.691 7.022 1.00 97.94 99 GLU A O 1
ATOM 779 N N . ALA A 1 100 ? -16.384 -8.800 6.342 1.00 97.38 100 ALA A N 1
ATOM 780 C CA . ALA A 1 100 ? -16.551 -9.920 7.261 1.00 97.38 100 ALA A CA 1
ATOM 781 C C . ALA A 1 100 ? -16.361 -9.482 8.722 1.00 97.38 100 ALA A C 1
ATOM 783 O O . ALA A 1 100 ? -17.180 -9.835 9.569 1.00 97.38 100 ALA A O 1
ATOM 784 N N . GLU A 1 101 ? -15.356 -8.649 9.006 1.00 96.88 101 GLU A N 1
ATOM 785 C CA . GLU A 1 101 ? -15.144 -8.051 10.332 1.00 96.88 101 GLU A CA 1
ATOM 786 C C . GLU A 1 101 ? -16.331 -7.183 10.764 1.00 96.88 101 GLU A C 1
ATOM 788 O O . GLU A 1 101 ? -16.817 -7.318 11.887 1.00 96.88 101 GLU A O 1
ATOM 793 N N . ARG A 1 102 ? -16.858 -6.342 9.861 1.00 98.12 102 ARG A N 1
ATOM 794 C CA . ARG A 1 102 ? -18.054 -5.529 10.133 1.00 98.12 102 ARG A CA 1
ATOM 795 C C . ARG A 1 102 ? -19.256 -6.402 10.491 1.00 98.12 102 ARG A C 1
ATOM 797 O O . ARG A 1 102 ? -19.927 -6.126 11.481 1.00 98.12 102 ARG A O 1
ATOM 804 N N . ARG A 1 103 ? -19.506 -7.477 9.735 1.00 97.94 103 ARG A N 1
ATOM 805 C CA . ARG A 1 103 ? -20.598 -8.424 10.028 1.00 97.94 103 ARG A CA 1
ATOM 806 C C . ARG A 1 103 ? -20.395 -9.132 11.366 1.00 97.94 103 ARG A C 1
ATOM 808 O O . ARG A 1 103 ? -21.340 -9.234 12.139 1.00 97.94 103 ARG A O 1
ATOM 815 N N . ALA A 1 104 ? -19.172 -9.563 11.673 1.00 97.38 104 ALA A N 1
ATOM 816 C CA . ALA A 1 104 ? -18.858 -10.180 12.960 1.00 97.38 104 ALA A CA 1
ATOM 817 C C . ALA A 1 104 ? -19.076 -9.204 14.132 1.00 97.38 104 ALA A C 1
ATOM 819 O O . ALA A 1 104 ? -19.612 -9.595 15.169 1.00 97.38 104 ALA A O 1
ATOM 820 N N . ALA A 1 105 ? -18.725 -7.926 13.960 1.00 96.94 105 ALA A N 1
ATOM 821 C CA . ALA A 1 105 ? -18.980 -6.885 14.951 1.00 96.94 105 ALA A CA 1
ATOM 822 C C . ALA A 1 105 ? -20.485 -6.623 15.142 1.00 96.94 105 ALA A C 1
ATOM 824 O O . ALA A 1 105 ? -20.948 -6.532 16.278 1.00 96.94 105 ALA A O 1
ATOM 825 N N . GLU A 1 106 ? -21.264 -6.556 14.058 1.00 97.75 106 GLU A N 1
ATOM 826 C CA . GLU A 1 106 ? -22.728 -6.426 14.118 1.00 97.75 106 GLU A CA 1
ATOM 827 C C . GLU A 1 106 ? -23.377 -7.628 14.828 1.00 97.75 106 GLU A C 1
ATOM 829 O O . GLU A 1 106 ? -24.241 -7.458 15.692 1.00 97.75 106 GLU A O 1
ATOM 834 N N . GLU A 1 107 ? -22.933 -8.852 14.530 1.00 97.31 107 GLU A N 1
ATOM 835 C CA . GLU A 1 107 ? -23.404 -10.066 15.205 1.00 97.31 107 GLU A CA 1
ATOM 836 C C . GLU A 1 107 ? -23.049 -10.074 16.698 1.00 97.31 107 GLU A C 1
ATOM 838 O O . GLU A 1 107 ? -23.895 -10.420 17.531 1.00 97.31 107 GLU A O 1
ATOM 843 N N . ALA A 1 108 ? -21.837 -9.640 17.057 1.00 97.44 108 ALA A N 1
ATOM 844 C CA . ALA A 1 108 ? -21.411 -9.499 18.446 1.00 97.44 108 ALA A CA 1
ATOM 845 C C . ALA A 1 108 ? -22.259 -8.459 19.198 1.00 97.44 108 ALA A C 1
ATOM 847 O O . ALA A 1 108 ? -22.729 -8.736 20.303 1.00 97.44 108 ALA A O 1
ATOM 848 N N . GLN A 1 109 ? -22.545 -7.308 18.579 1.00 97.94 109 GLN A N 1
ATOM 849 C CA . GLN A 1 109 ? -23.435 -6.292 19.150 1.00 97.94 109 GLN A CA 1
ATOM 850 C C . GLN A 1 109 ? -24.854 -6.831 19.359 1.00 97.94 109 GLN A C 1
ATOM 852 O O . GLN A 1 109 ? -25.454 -6.615 20.412 1.00 97.94 109 GLN A O 1
ATOM 857 N N . LEU A 1 110 ? -25.402 -7.572 18.392 1.00 98.19 110 LEU A N 1
ATOM 858 C CA . LEU A 1 110 ? -26.716 -8.204 18.536 1.00 98.19 110 LEU A CA 1
ATOM 859 C C . LEU A 1 110 ? -26.725 -9.251 19.659 1.00 98.19 110 LEU A C 1
ATOM 861 O O . LEU A 1 110 ? -27.718 -9.371 20.385 1.00 98.19 110 LEU A O 1
ATOM 865 N N . ALA A 1 111 ? -25.637 -10.005 19.832 1.00 97.75 111 ALA A N 1
ATOM 866 C CA . ALA A 1 111 ? -25.489 -10.945 20.938 1.00 97.75 111 ALA A CA 1
ATOM 867 C C . ALA A 1 111 ? -25.450 -10.219 22.293 1.00 97.75 111 ALA A C 1
ATOM 869 O O . ALA A 1 111 ? -26.186 -10.598 23.208 1.00 97.75 111 ALA A O 1
ATOM 870 N N . GLU A 1 112 ? -24.683 -9.134 22.408 1.00 96.81 112 GLU A N 1
ATOM 871 C CA . GLU A 1 112 ? -24.622 -8.305 23.614 1.00 96.81 112 GLU A CA 1
ATOM 872 C C . GLU A 1 112 ? -25.991 -7.696 23.950 1.00 96.81 112 GLU A C 1
ATOM 874 O O . GLU A 1 112 ? -26.472 -7.817 25.080 1.00 96.81 112 GLU A O 1
ATOM 879 N N . GLN A 1 113 ? -26.689 -7.140 22.954 1.00 96.94 113 GLN A N 1
ATOM 880 C CA . GLN A 1 113 ? -28.045 -6.612 23.118 1.00 96.94 113 GLN A CA 1
ATOM 881 C C . GLN A 1 113 ? -29.023 -7.683 23.615 1.00 96.94 113 GLN A C 1
ATOM 883 O O . GLN A 1 113 ? -29.873 -7.401 24.465 1.00 96.94 113 GLN A O 1
ATOM 888 N N . ARG A 1 114 ? -28.905 -8.928 23.135 1.00 98.31 114 ARG A N 1
ATOM 889 C CA . ARG A 1 114 ? -29.725 -10.056 23.607 1.00 98.31 114 ARG A CA 1
ATOM 890 C C . ARG A 1 114 ? -29.438 -10.403 25.065 1.00 98.31 114 ARG A C 1
ATOM 892 O O . ARG A 1 114 ? -30.390 -10.606 25.822 1.00 98.31 114 ARG A O 1
ATOM 899 N N . VAL A 1 115 ? -28.168 -10.435 25.472 1.00 98.25 115 VAL A N 1
ATOM 900 C CA . VAL A 1 115 ? -27.780 -10.673 26.874 1.00 98.25 115 VAL A CA 1
ATOM 901 C C . VAL A 1 115 ? -28.292 -9.544 27.769 1.00 98.25 115 VAL A C 1
ATOM 903 O O . VAL A 1 115 ? -28.938 -9.811 28.783 1.00 98.25 115 VAL A O 1
ATOM 906 N N . ALA A 1 116 ? -28.109 -8.286 27.364 1.00 97.50 116 ALA A N 1
ATOM 907 C CA . ALA A 1 116 ? -28.606 -7.125 28.097 1.00 97.50 116 ALA A CA 1
ATOM 908 C C . ALA A 1 116 ? -30.140 -7.137 28.223 1.00 97.50 116 ALA A C 1
ATOM 910 O O . ALA A 1 116 ? -30.686 -6.885 29.300 1.00 97.50 116 ALA A O 1
ATOM 911 N N . ALA A 1 117 ? -30.859 -7.481 27.151 1.00 97.50 117 ALA A N 1
ATOM 912 C CA . ALA A 1 117 ? -32.312 -7.616 27.179 1.00 97.50 117 ALA A CA 1
ATOM 913 C C . ALA A 1 117 ? -32.772 -8.755 28.104 1.00 97.50 117 ALA A C 1
ATOM 915 O O . ALA A 1 117 ? -33.752 -8.592 28.836 1.00 97.50 117 ALA A O 1
ATOM 916 N N . ALA A 1 118 ? -32.069 -9.892 28.110 1.00 97.44 118 ALA A N 1
ATOM 917 C CA . ALA A 1 118 ? -32.349 -10.996 29.025 1.00 97.44 118 ALA A CA 1
ATOM 918 C C . ALA A 1 118 ? -32.115 -10.592 30.491 1.00 97.44 118 ALA A C 1
ATOM 920 O O . ALA A 1 118 ? -32.965 -10.867 31.339 1.00 97.44 118 ALA A O 1
ATOM 921 N N . ALA A 1 119 ? -31.029 -9.868 30.780 1.00 97.38 119 ALA A N 1
ATOM 922 C CA . ALA A 1 119 ? -30.734 -9.346 32.113 1.00 97.38 119 ALA A CA 1
ATOM 923 C C . ALA A 1 119 ? -31.810 -8.359 32.597 1.00 97.38 119 ALA A C 1
ATOM 925 O O . ALA A 1 119 ? -32.302 -8.485 33.717 1.00 97.38 119 ALA A O 1
ATOM 926 N N . ARG A 1 120 ? -32.256 -7.432 31.735 1.00 97.69 120 ARG A N 1
ATOM 927 C CA . ARG A 1 120 ? -33.362 -6.505 32.048 1.00 97.69 120 ARG A CA 1
ATOM 928 C C . ARG A 1 120 ? -34.656 -7.252 32.369 1.00 97.69 120 ARG A C 1
ATOM 930 O O . ARG A 1 120 ? -35.309 -6.935 33.360 1.00 97.69 120 ARG A O 1
ATOM 937 N N . LYS A 1 121 ? -35.003 -8.275 31.579 1.00 98.00 121 LYS A N 1
ATOM 938 C CA . LYS A 1 121 ? -36.179 -9.124 31.842 1.00 98.00 121 LYS A CA 1
ATOM 939 C C . LYS A 1 121 ? -36.058 -9.881 33.166 1.00 98.00 121 LYS A C 1
ATOM 941 O O . LYS A 1 121 ? -37.035 -9.966 33.904 1.00 98.00 121 LYS A O 1
ATOM 946 N N . ALA A 1 122 ? -34.876 -10.404 33.488 1.00 97.25 122 ALA A N 1
ATOM 947 C CA . ALA A 1 122 ? -34.634 -11.084 34.758 1.00 97.25 122 ALA A CA 1
ATOM 948 C C . ALA A 1 122 ? -34.776 -10.130 35.957 1.00 97.25 122 ALA A C 1
ATOM 950 O O . ALA A 1 122 ? -35.439 -10.479 36.934 1.00 97.25 122 ALA A O 1
ATOM 951 N N . ALA A 1 123 ? -34.228 -8.915 35.854 1.00 96.94 123 ALA A N 1
ATOM 952 C CA . ALA A 1 123 ? -34.354 -7.878 36.877 1.00 96.94 123 ALA A CA 1
ATOM 953 C C . ALA A 1 123 ? -35.812 -7.434 37.070 1.00 96.94 123 ALA A C 1
ATOM 955 O O . ALA A 1 123 ? -36.272 -7.314 38.205 1.00 96.94 123 ALA A O 1
ATOM 956 N N . GLN A 1 124 ? -36.566 -7.262 35.978 1.00 96.38 124 GLN A N 1
ATOM 957 C CA . GLN A 1 124 ? -37.996 -6.959 36.045 1.00 96.38 124 GLN A CA 1
ATOM 958 C C . GLN A 1 124 ? -38.770 -8.076 36.760 1.00 96.38 124 GLN A C 1
ATOM 960 O O . GLN A 1 124 ? -39.532 -7.801 37.684 1.00 96.38 124 GLN A O 1
ATOM 965 N N . ALA A 1 125 ? -38.521 -9.339 36.405 1.00 97.19 125 ALA A N 1
ATOM 966 C CA . ALA A 1 125 ? -39.162 -10.475 37.063 1.00 97.19 125 ALA A CA 1
ATOM 967 C C . ALA A 1 125 ? -38.800 -10.570 38.558 1.00 97.19 125 ALA A C 1
ATOM 969 O O . ALA A 1 125 ? -39.615 -11.002 39.373 1.00 97.19 125 ALA A O 1
ATOM 970 N N . GLU A 1 126 ? -37.582 -10.185 38.949 1.00 96.38 126 GLU A N 1
ATOM 971 C CA . GLU A 1 126 ? -37.202 -10.109 40.359 1.00 96.38 126 GLU A CA 1
ATOM 972 C C . GLU A 1 126 ? -37.911 -8.966 41.093 1.00 96.38 126 GLU A C 1
ATOM 974 O O . GLU A 1 126 ? -38.400 -9.175 42.205 1.00 96.38 126 GLU A O 1
ATOM 979 N N . ALA A 1 127 ? -38.018 -7.790 40.474 1.00 95.94 127 ALA A N 1
ATOM 980 C CA . ALA A 1 127 ? -38.749 -6.657 41.033 1.00 95.94 127 ALA A CA 1
ATOM 981 C C . ALA A 1 127 ? -40.229 -7.001 41.264 1.00 95.94 127 ALA A C 1
ATOM 983 O O . ALA A 1 127 ? -40.739 -6.781 42.362 1.00 95.94 127 ALA A O 1
ATOM 984 N N . GLU A 1 128 ? -40.882 -7.643 40.292 1.00 97.06 128 GLU A N 1
ATOM 985 C CA . GLU A 1 128 ? -42.268 -8.118 40.412 1.00 97.06 128 GLU A CA 1
ATOM 986 C C . GLU A 1 128 ? -42.429 -9.131 41.561 1.00 97.06 128 GLU A C 1
ATOM 988 O O . GLU A 1 128 ? -43.389 -9.062 42.335 1.00 97.06 128 GLU A O 1
ATOM 993 N N . ARG A 1 129 ? -41.465 -10.049 41.743 1.00 97.19 129 ARG A N 1
ATOM 994 C CA . ARG A 1 129 ? -41.464 -10.970 42.896 1.00 97.19 129 ARG A CA 1
ATOM 995 C C . ARG A 1 129 ? -41.347 -10.223 44.224 1.00 97.19 129 ARG A C 1
ATOM 997 O O . ARG A 1 129 ? -42.085 -10.545 45.155 1.00 97.19 129 ARG A O 1
ATOM 1004 N N . ARG A 1 130 ? -40.450 -9.235 44.317 1.00 96.44 130 ARG A N 1
ATOM 1005 C CA . ARG A 1 130 ? -40.257 -8.426 45.533 1.00 96.44 130 ARG A CA 1
ATOM 1006 C C . ARG A 1 130 ? -41.497 -7.597 45.863 1.00 96.44 130 ARG A C 1
ATOM 1008 O O . ARG A 1 130 ? -41.867 -7.503 47.030 1.00 96.44 130 ARG A O 1
ATOM 1015 N N . GLU A 1 131 ? -42.157 -7.029 44.857 1.00 97.06 131 GLU A N 1
ATOM 1016 C CA . GLU A 1 131 ? -43.403 -6.284 45.041 1.00 97.06 131 GLU A CA 1
ATOM 1017 C C . GLU A 1 131 ? -44.520 -7.192 45.559 1.00 97.06 131 GLU A C 1
ATOM 1019 O O . GLU A 1 131 ? -45.194 -6.845 46.531 1.00 97.06 131 GLU A O 1
ATOM 1024 N N . LYS A 1 132 ? -44.664 -8.390 44.980 1.00 96.94 132 LYS A N 1
ATOM 1025 C CA . LYS A 1 132 ? -45.631 -9.385 45.452 1.00 96.94 132 LYS A CA 1
ATOM 1026 C C . LYS A 1 132 ? -45.365 -9.793 46.903 1.00 96.94 132 LYS A C 1
ATOM 1028 O O . LYS A 1 132 ? -46.284 -9.775 47.716 1.00 96.94 132 LYS A O 1
ATOM 1033 N N . GLU A 1 133 ? -44.114 -10.091 47.254 1.00 96.81 133 GLU A N 1
ATOM 1034 C CA . GLU A 1 133 ? -43.741 -10.431 48.632 1.00 96.81 133 GLU A CA 1
ATOM 1035 C C . GLU A 1 133 ? -44.013 -9.264 49.600 1.00 96.81 133 GLU A C 1
ATOM 1037 O O . GLU A 1 133 ? -44.502 -9.466 50.713 1.00 96.81 133 GLU A O 1
ATOM 1042 N N . ALA A 1 134 ? -43.740 -8.025 49.182 1.00 95.81 134 ALA A N 1
ATOM 1043 C CA . ALA A 1 134 ? -44.050 -6.837 49.970 1.00 95.81 134 ALA A CA 1
ATOM 1044 C C . ALA A 1 134 ? -45.565 -6.642 50.148 1.00 95.81 134 ALA A C 1
ATOM 1046 O O . ALA A 1 134 ? -46.006 -6.278 51.241 1.00 95.81 134 ALA A O 1
ATOM 1047 N N . ALA A 1 135 ? -46.367 -6.901 49.114 1.00 96.31 135 ALA A N 1
ATOM 1048 C CA . ALA A 1 135 ? -47.824 -6.854 49.186 1.00 96.31 135 ALA A CA 1
ATOM 1049 C C . ALA A 1 135 ? -48.377 -7.916 50.151 1.00 96.31 135 ALA A C 1
ATOM 1051 O O . ALA A 1 135 ? -49.203 -7.587 51.005 1.00 96.31 135 ALA A O 1
ATOM 1052 N N . ASP A 1 136 ? -47.861 -9.146 50.090 1.00 95.19 136 ASP A N 1
ATOM 1053 C CA . ASP A 1 136 ? -48.234 -10.231 51.003 1.00 95.19 136 ASP A CA 1
ATOM 1054 C C . ASP A 1 136 ? -47.872 -9.884 52.459 1.00 95.19 136 ASP A C 1
ATOM 1056 O O . ASP A 1 136 ? -48.703 -10.025 53.361 1.00 95.19 136 ASP A O 1
ATOM 1060 N N . LYS A 1 137 ? -46.674 -9.325 52.700 1.00 95.44 137 LYS A N 1
ATOM 1061 C CA . LYS A 1 137 ? -46.264 -8.831 54.029 1.00 95.44 137 LYS A CA 1
ATOM 1062 C C . LYS A 1 137 ? -47.188 -7.727 54.543 1.00 95.44 137 LYS A C 1
ATOM 1064 O O . LYS A 1 137 ? -47.610 -7.784 55.697 1.00 95.44 137 LYS A O 1
ATOM 1069 N N . ARG A 1 138 ? -47.547 -6.749 53.701 1.00 94.62 138 ARG A N 1
ATOM 1070 C CA . ARG A 1 138 ? -48.498 -5.680 54.064 1.00 94.62 138 ARG A CA 1
ATOM 1071 C C . ARG A 1 138 ? -49.877 -6.248 54.399 1.00 94.62 138 ARG A C 1
ATOM 1073 O O . ARG A 1 138 ? -50.495 -5.804 55.365 1.00 94.62 138 ARG A O 1
ATOM 1080 N N . ALA A 1 139 ? -50.349 -7.239 53.643 1.00 95.19 139 ALA A N 1
ATOM 1081 C CA . ALA A 1 139 ? -51.619 -7.905 53.909 1.00 95.19 139 ALA A CA 1
ATOM 1082 C C . ALA A 1 139 ? -51.602 -8.670 55.245 1.00 95.19 139 ALA A C 1
ATOM 1084 O O . ALA A 1 139 ? -52.567 -8.592 56.008 1.00 95.19 139 ALA A O 1
ATOM 1085 N N . GLU A 1 140 ? -50.513 -9.370 55.570 1.00 93.75 140 GLU A N 1
ATOM 1086 C CA . GLU A 1 140 ? -50.360 -10.052 56.861 1.00 93.75 140 GLU A CA 1
ATOM 1087 C C . GLU A 1 140 ? -50.229 -9.075 58.036 1.00 93.75 140 GLU A C 1
ATOM 1089 O O . GLU A 1 140 ? -50.855 -9.285 59.077 1.00 93.75 140 GLU A O 1
ATOM 1094 N N . GLU A 1 141 ? -49.499 -7.968 57.877 1.00 93.56 141 GLU A N 1
ATOM 1095 C CA . GLU A 1 141 ? -49.413 -6.918 58.898 1.00 93.56 141 GLU A CA 1
ATOM 1096 C C . GLU A 1 141 ? -50.789 -6.284 59.164 1.00 93.56 141 GLU A C 1
ATOM 1098 O O . GLU A 1 141 ? -51.170 -6.053 60.313 1.00 93.56 141 GLU A O 1
ATOM 1103 N N . GLU A 1 142 ? -51.582 -6.051 58.117 1.00 94.50 142 GLU A N 1
ATOM 1104 C CA . GLU A 1 142 ? -52.945 -5.527 58.230 1.00 94.50 142 GLU A CA 1
ATOM 1105 C C . GLU A 1 142 ? -53.875 -6.521 58.946 1.00 94.50 142 GLU A C 1
ATOM 1107 O O . GLU A 1 142 ? -54.572 -6.146 59.898 1.00 94.50 142 GLU A O 1
ATOM 1112 N N . LYS A 1 143 ? -53.799 -7.816 58.604 1.00 93.75 143 LYS A N 1
ATOM 1113 C CA . LYS A 1 143 ? -54.491 -8.889 59.341 1.00 93.75 143 LYS A CA 1
ATOM 1114 C C . LYS A 1 143 ? -54.058 -8.938 60.808 1.00 93.75 143 LYS A C 1
ATOM 1116 O O . LYS A 1 143 ? -54.912 -9.091 61.687 1.00 93.75 143 LYS A O 1
ATOM 1121 N N . ALA A 1 144 ? -52.766 -8.795 61.099 1.00 92.81 144 ALA A N 1
ATOM 1122 C CA . ALA A 1 144 ? -52.238 -8.771 62.461 1.00 92.81 144 ALA A CA 1
ATOM 1123 C C . ALA A 1 144 ? -52.757 -7.556 63.243 1.00 92.81 144 ALA A C 1
ATOM 1125 O O . ALA A 1 144 ? -53.229 -7.721 64.368 1.00 92.81 144 ALA A O 1
ATOM 1126 N N . LYS A 1 145 ? -52.784 -6.363 62.633 1.00 93.06 145 LYS A N 1
ATOM 1127 C CA . LYS A 1 145 ? -53.386 -5.151 63.217 1.00 93.06 145 LYS A CA 1
ATOM 1128 C C . LYS A 1 145 ? -54.867 -5.349 63.529 1.00 93.06 145 LYS A C 1
ATOM 1130 O O . LYS A 1 145 ? -55.312 -4.992 64.620 1.00 93.06 145 LYS A O 1
ATOM 1135 N N . ARG A 1 146 ? -55.639 -5.975 62.631 1.00 90.88 146 ARG A N 1
ATOM 1136 C CA . ARG A 1 146 ? -57.051 -6.319 62.891 1.00 90.88 146 ARG A CA 1
ATOM 1137 C C . ARG A 1 146 ? -57.199 -7.274 64.074 1.00 90.88 146 ARG A C 1
ATOM 1139 O O . ARG A 1 146 ? -58.050 -7.045 64.934 1.00 90.88 146 ARG A O 1
ATOM 1146 N N . ARG A 1 147 ? -56.364 -8.317 64.150 1.00 90.38 147 ARG A N 1
ATOM 1147 C CA . ARG A 1 147 ? -56.345 -9.263 65.281 1.00 90.38 147 ARG A CA 1
ATOM 1148 C C . ARG A 1 147 ? -55.975 -8.569 66.590 1.00 90.38 147 ARG A C 1
ATOM 1150 O O . ARG A 1 147 ? -56.656 -8.791 67.586 1.00 90.38 147 ARG A O 1
ATOM 1157 N N . ALA A 1 148 ? -54.965 -7.701 66.582 1.00 88.69 148 ALA A N 1
ATOM 1158 C CA . ALA A 1 148 ? -54.556 -6.914 67.741 1.00 88.69 148 ALA A CA 1
ATOM 1159 C C . ALA A 1 148 ? -55.682 -5.985 68.205 1.00 88.69 148 ALA A C 1
ATOM 1161 O O . ALA A 1 148 ? -56.037 -6.012 69.374 1.00 88.69 148 ALA A O 1
ATOM 1162 N N . LYS A 1 149 ? -56.337 -5.264 67.289 1.00 87.62 149 LYS A N 1
ATOM 1163 C CA . LYS A 1 149 ? -57.480 -4.398 67.614 1.00 87.62 149 LYS A CA 1
ATOM 1164 C C . LYS A 1 149 ? -58.669 -5.184 68.181 1.00 87.62 149 LYS A C 1
ATOM 1166 O O . LYS A 1 149 ? -59.330 -4.727 69.110 1.00 87.62 149 LYS A O 1
ATOM 1171 N N . ALA A 1 150 ? -58.938 -6.385 67.665 1.00 84.69 150 ALA A N 1
ATOM 1172 C CA . ALA A 1 150 ? -59.958 -7.277 68.220 1.00 84.69 150 ALA A CA 1
ATOM 1173 C C . ALA A 1 150 ? -59.572 -7.797 69.618 1.00 84.69 150 ALA A C 1
ATOM 1175 O O . ALA A 1 150 ? -60.415 -7.844 70.517 1.00 84.69 150 ALA A O 1
ATOM 1176 N N . ALA A 1 151 ? -58.297 -8.143 69.818 1.00 84.56 151 ALA A N 1
ATOM 1177 C CA . ALA A 1 151 ? -57.757 -8.558 71.106 1.00 84.56 151 ALA A CA 1
ATOM 1178 C C . ALA A 1 151 ? -57.761 -7.411 72.123 1.00 84.56 151 ALA A C 1
ATOM 1180 O O . ALA A 1 151 ? -58.144 -7.640 73.262 1.00 84.56 151 ALA A O 1
ATOM 1181 N N . GLU A 1 152 ? -57.432 -6.183 71.724 1.00 81.44 152 GLU A N 1
ATOM 1182 C CA . GLU A 1 152 ? -57.542 -4.974 72.541 1.00 81.44 152 GLU A CA 1
ATOM 1183 C C . GLU A 1 152 ? -58.991 -4.658 72.880 1.00 81.44 152 GLU A C 1
ATOM 1185 O O . GLU A 1 152 ? -59.278 -4.345 74.024 1.00 81.44 152 GLU A O 1
ATOM 1190 N N . ALA A 1 153 ? -59.938 -4.799 71.950 1.00 79.81 153 ALA A N 1
ATOM 1191 C CA . ALA A 1 153 ? -61.356 -4.645 72.266 1.00 79.81 153 ALA A CA 1
ATOM 1192 C C . ALA A 1 153 ? -61.827 -5.711 73.275 1.00 79.81 153 ALA A C 1
ATOM 1194 O O . ALA A 1 153 ? -62.581 -5.412 74.206 1.00 79.81 153 ALA A O 1
ATOM 1195 N N . ALA A 1 154 ? -61.352 -6.954 73.143 1.00 77.25 154 ALA A N 1
ATOM 1196 C CA . ALA A 1 154 ? -61.622 -8.026 74.099 1.00 77.25 154 ALA A CA 1
ATOM 1197 C C . ALA A 1 154 ? -60.927 -7.791 75.453 1.00 77.25 154 ALA A C 1
ATOM 1199 O O . ALA A 1 154 ? -61.525 -8.026 76.505 1.00 77.25 154 ALA A O 1
ATOM 1200 N N . ALA A 1 155 ? -59.694 -7.287 75.442 1.00 76.12 155 ALA A N 1
ATOM 1201 C CA . ALA A 1 155 ? -58.914 -6.938 76.618 1.00 76.12 155 ALA A CA 1
ATOM 1202 C C . ALA A 1 155 ? -59.473 -5.694 77.302 1.00 76.12 155 ALA A C 1
ATOM 1204 O O . ALA A 1 155 ? -59.529 -5.687 78.512 1.00 76.12 155 ALA A O 1
ATOM 1205 N N . ALA A 1 156 ? -59.985 -4.698 76.583 1.00 74.56 156 ALA A N 1
ATOM 1206 C CA . ALA A 1 156 ? -60.690 -3.543 77.127 1.00 74.56 156 ALA A CA 1
ATOM 1207 C C . ALA A 1 156 ? -62.010 -3.971 77.776 1.00 74.56 156 ALA A C 1
ATOM 1209 O O . ALA A 1 156 ? -62.353 -3.475 78.843 1.00 74.56 156 ALA A O 1
ATOM 1210 N N . ARG A 1 157 ? -62.711 -4.967 77.214 1.00 68.44 157 ARG A N 1
ATOM 1211 C CA . ARG A 1 157 ? -63.863 -5.609 77.873 1.00 68.44 157 ARG A CA 1
ATOM 1212 C C . ARG A 1 157 ? -63.454 -6.384 79.134 1.00 68.44 157 ARG A C 1
ATOM 1214 O O . ARG A 1 157 ? -64.144 -6.296 80.149 1.00 68.44 157 ARG A O 1
ATOM 1221 N N . LYS A 1 158 ? -62.330 -7.112 79.110 1.00 67.81 158 LYS A N 1
ATOM 1222 C CA . LYS A 1 158 ? -61.775 -7.797 80.296 1.00 67.81 158 LYS A CA 1
ATOM 1223 C C . LYS A 1 158 ? -61.212 -6.822 81.334 1.00 67.81 158 LYS A C 1
ATOM 1225 O O . LYS A 1 158 ? -61.428 -7.044 82.510 1.00 67.81 158 LYS A O 1
ATOM 1230 N N . ALA A 1 159 ? -60.585 -5.726 80.927 1.00 60.12 159 ALA A N 1
ATOM 1231 C CA . ALA A 1 159 ? -60.007 -4.676 81.756 1.00 60.12 159 ALA A CA 1
ATOM 1232 C C . ALA A 1 159 ? -61.074 -3.711 82.274 1.00 60.12 159 ALA A C 1
ATOM 1234 O O . ALA A 1 159 ? -60.893 -3.153 83.338 1.00 60.12 159 ALA A O 1
ATOM 1235 N N . ALA A 1 160 ? -62.218 -3.548 81.609 1.00 59.00 160 ALA A N 1
ATOM 1236 C CA . ALA A 1 160 ? -63.404 -2.949 82.223 1.00 59.00 160 ALA A CA 1
ATOM 1237 C C . ALA A 1 160 ? -63.950 -3.852 83.349 1.00 59.00 160 ALA A C 1
ATOM 1239 O O . ALA A 1 160 ? -64.372 -3.354 84.390 1.00 59.00 160 ALA A O 1
ATOM 1240 N N . LYS A 1 161 ? -63.850 -5.184 83.191 1.00 55.94 161 LYS A N 1
ATOM 1241 C CA . LYS A 1 161 ? -64.099 -6.176 84.257 1.00 55.94 161 LYS A CA 1
ATOM 1242 C C . LYS A 1 161 ? -63.001 -6.202 85.336 1.00 55.94 161 LYS A C 1
ATOM 1244 O O . LYS A 1 161 ? -63.310 -6.427 86.497 1.00 55.94 161 LYS A O 1
ATOM 1249 N N . GLU A 1 162 ? -61.739 -5.956 84.987 1.00 52.16 162 GLU A N 1
ATOM 1250 C CA . GLU A 1 162 ? -60.589 -6.005 85.903 1.00 52.16 162 GLU A CA 1
ATOM 1251 C C . GLU A 1 162 ? -60.291 -4.661 86.582 1.00 52.16 162 GLU A C 1
ATOM 1253 O O . GLU A 1 162 ? -59.821 -4.674 87.707 1.00 52.16 162 GLU A O 1
ATOM 1258 N N . LYS A 1 163 ? -60.625 -3.504 85.993 1.00 47.09 163 LYS A N 1
ATOM 1259 C CA . LYS A 1 163 ? -60.624 -2.181 86.655 1.00 47.09 163 LYS A CA 1
ATOM 1260 C C . LYS A 1 163 ? -61.708 -2.089 87.735 1.00 47.09 163 LYS A C 1
ATOM 1262 O O . LYS A 1 163 ? -61.560 -1.294 88.653 1.00 47.09 163 LYS A O 1
ATOM 1267 N N . ASN A 1 164 ? -62.727 -2.953 87.679 1.00 47.34 164 ASN A N 1
ATOM 1268 C CA . ASN A 1 164 ? -63.633 -3.216 88.803 1.00 47.34 164 ASN A CA 1
ATOM 1269 C C . ASN A 1 164 ? -62.920 -3.985 89.952 1.00 47.34 164 ASN A C 1
ATOM 1271 O O . ASN A 1 164 ? -63.283 -3.839 91.108 1.00 47.34 164 ASN A O 1
ATOM 1275 N N . ASN A 1 165 ? -61.834 -4.722 89.670 1.00 47.25 165 ASN A N 1
ATOM 1276 C CA . ASN A 1 165 ? -61.123 -5.578 90.640 1.00 47.25 165 ASN A CA 1
ATOM 1277 C C . ASN A 1 165 ? -59.676 -5.162 91.000 1.00 47.25 165 ASN A C 1
ATOM 1279 O O . ASN A 1 165 ? -59.130 -5.657 91.981 1.00 47.25 165 ASN A O 1
ATOM 1283 N N . LYS A 1 166 ? -59.011 -4.282 90.247 1.00 43.56 166 LYS A N 1
ATOM 1284 C CA . LYS A 1 166 ? -57.588 -3.929 90.415 1.00 43.56 166 LYS A CA 1
ATOM 1285 C C . LYS A 1 166 ? -57.369 -2.423 90.283 1.00 43.56 166 LYS A C 1
ATOM 1287 O O . LYS A 1 166 ? -56.602 -1.942 89.457 1.00 43.56 166 LYS A O 1
ATOM 1292 N N . ALA A 1 167 ? -58.001 -1.660 91.163 1.00 37.97 167 ALA A N 1
ATOM 1293 C CA . ALA A 1 167 ? -57.402 -0.428 91.655 1.00 37.97 167 ALA A CA 1
ATOM 1294 C C . ALA A 1 167 ? -56.374 -0.809 92.738 1.00 37.97 167 ALA A C 1
ATOM 1296 O O . ALA A 1 167 ? -56.749 -0.892 93.903 1.00 37.97 167 ALA A O 1
ATOM 1297 N N . LYS A 1 168 ? -55.120 -1.134 92.364 1.00 45.09 168 LYS A N 1
ATOM 1298 C CA . LYS A 1 168 ? -53.916 -1.096 93.233 1.00 45.09 168 LYS A CA 1
ATOM 1299 C C . LYS A 1 168 ? -52.649 -1.568 92.495 1.00 45.09 168 LYS A C 1
ATOM 1301 O O . LYS A 1 168 ? -52.611 -2.676 91.974 1.00 45.09 168 LYS A O 1
ATOM 1306 N N . LYS A 1 169 ? -51.609 -0.732 92.613 1.00 40.66 169 LYS A N 1
ATOM 1307 C CA . LYS A 1 169 ? -50.185 -0.874 92.238 1.00 40.66 169 LYS A CA 1
ATOM 1308 C C . LYS A 1 169 ? -49.796 -0.618 90.775 1.00 40.66 169 LYS A C 1
ATOM 1310 O O . LYS A 1 169 ? -49.925 -1.471 89.908 1.00 40.66 169 LYS A O 1
ATOM 1315 N N . ALA A 1 170 ? -49.213 0.566 90.577 1.00 37.66 170 ALA A N 1
ATOM 1316 C CA . ALA A 1 170 ? -48.341 0.917 89.462 1.00 37.66 170 ALA A CA 1
ATOM 1317 C C . ALA A 1 170 ? -46.879 0.540 89.796 1.00 37.66 170 ALA A C 1
ATOM 1319 O O . ALA A 1 170 ? -46.496 0.627 90.968 1.00 37.66 170 ALA A O 1
ATOM 1320 N N . PRO A 1 171 ? -46.061 0.140 88.809 1.00 51.59 171 PRO A N 1
ATOM 1321 C CA . PRO A 1 171 ? -44.621 0.001 88.986 1.00 51.59 171 PRO A CA 1
ATOM 1322 C C . PRO A 1 171 ? -43.922 1.368 88.890 1.00 51.59 171 PRO A C 1
ATOM 1324 O O . PRO A 1 171 ? -44.436 2.306 88.280 1.00 51.59 171 PRO A O 1
ATOM 1327 N N . SER A 1 172 ? -42.766 1.490 89.546 1.00 51.00 172 SER A N 1
ATOM 1328 C CA . SER A 1 172 ? -42.048 2.751 89.747 1.00 51.00 172 SER A CA 1
ATOM 1329 C C . SER A 1 172 ? -41.079 3.094 88.607 1.00 51.00 172 SER A C 1
ATOM 1331 O O . SER A 1 172 ? -40.438 2.231 88.006 1.00 51.00 172 SER A O 1
ATOM 1333 N N . ALA A 1 173 ? -40.954 4.402 88.361 1.00 49.34 173 ALA A N 1
ATOM 1334 C CA . ALA A 1 173 ? -40.288 5.045 87.227 1.00 49.34 173 ALA A CA 1
ATOM 1335 C C . ALA A 1 173 ? -38.771 4.792 87.076 1.00 49.34 173 ALA A C 1
ATOM 1337 O O . ALA A 1 173 ? -38.226 5.061 86.012 1.00 49.34 173 ALA A O 1
ATOM 1338 N N . CYS A 1 174 ? -38.090 4.249 88.090 1.00 52.22 174 CYS A N 1
ATOM 1339 C CA . CYS A 1 174 ? -36.632 4.054 88.073 1.00 52.22 174 CYS A CA 1
ATOM 1340 C C . CYS A 1 174 ? -36.184 2.956 87.082 1.00 52.22 174 CYS A C 1
ATOM 1342 O O . CYS A 1 174 ? -35.167 3.085 86.411 1.00 52.22 174 CYS A O 1
ATOM 1344 N N . THR A 1 175 ? -37.000 1.912 86.910 1.00 56.16 175 THR A N 1
ATOM 1345 C CA . THR A 1 175 ? -36.693 0.772 86.021 1.00 56.16 175 THR A CA 1
ATOM 1346 C C . THR A 1 175 ? -36.748 1.127 84.531 1.00 56.16 175 THR A C 1
ATOM 1348 O O . THR A 1 175 ? -35.986 0.590 83.732 1.00 56.16 175 THR A O 1
ATOM 1351 N N . LEU A 1 176 ? -37.598 2.085 84.150 1.00 60.19 176 LEU A N 1
ATOM 1352 C CA . LEU A 1 176 ? -37.727 2.548 82.765 1.00 60.19 176 LEU A CA 1
ATOM 1353 C C . LEU A 1 176 ? -36.554 3.431 82.327 1.00 60.19 176 LEU A C 1
ATOM 1355 O O . LEU A 1 176 ? -36.235 3.486 81.140 1.00 60.19 176 LEU A O 1
ATOM 1359 N N . GLU A 1 177 ? -35.920 4.138 83.260 1.00 67.06 177 GLU A N 1
ATOM 1360 C CA . GLU A 1 177 ? -34.778 4.994 82.943 1.00 67.06 177 GLU A CA 1
ATOM 1361 C C . GLU A 1 177 ? -33.491 4.178 82.771 1.00 67.06 177 GLU A C 1
ATOM 1363 O O . GLU A 1 177 ? -32.704 4.445 81.863 1.00 67.06 177 GLU A O 1
ATOM 1368 N N . GLU A 1 178 ? -33.324 3.118 83.562 1.00 69.38 178 GLU A N 1
ATOM 1369 C CA . GLU A 1 178 ? -32.219 2.164 83.431 1.00 69.38 178 GLU A CA 1
ATOM 1370 C C . GLU A 1 178 ? -32.290 1.388 82.102 1.00 69.38 178 GLU A C 1
ATOM 1372 O O . GLU A 1 178 ? -31.290 1.259 81.394 1.00 69.38 178 GLU A O 1
ATOM 1377 N N . GLU A 1 179 ? -33.491 0.980 81.680 1.00 73.56 179 GLU A N 1
ATOM 1378 C CA . GLU A 1 179 ? -33.704 0.317 80.387 1.00 73.56 179 GLU A CA 1
ATOM 1379 C C . GLU A 1 179 ? -33.454 1.262 79.194 1.00 73.56 179 GLU A C 1
ATOM 1381 O O . GLU A 1 179 ? -32.897 0.854 78.172 1.00 73.56 179 GLU A O 1
ATOM 1386 N N . ARG A 1 180 ? -33.802 2.552 79.322 1.00 76.25 180 ARG A N 1
ATOM 1387 C CA . ARG A 1 180 ? -33.490 3.575 78.306 1.00 76.25 180 ARG A CA 1
ATOM 1388 C C . ARG A 1 180 ? -31.986 3.819 78.184 1.00 76.25 180 ARG A C 1
ATOM 1390 O O . ARG A 1 180 ? -31.488 3.911 77.064 1.00 76.25 180 ARG A O 1
ATOM 1397 N N . ARG A 1 181 ? -31.253 3.861 79.304 1.00 77.44 181 ARG A N 1
ATOM 1398 C CA . ARG A 1 181 ? -29.783 3.984 79.307 1.00 77.44 181 ARG A CA 1
ATOM 1399 C C . ARG A 1 181 ? -29.110 2.745 78.710 1.00 77.44 181 ARG A C 1
ATOM 1401 O O . ARG A 1 181 ? -28.167 2.888 77.938 1.00 77.44 181 ARG A O 1
ATOM 1408 N N . ALA A 1 182 ? -29.630 1.546 78.982 1.00 77.50 182 ALA A N 1
ATOM 1409 C CA . ALA A 1 182 ? -29.131 0.306 78.385 1.00 77.50 182 ALA A CA 1
ATOM 1410 C C . ALA A 1 182 ? -29.349 0.250 76.860 1.00 77.50 182 ALA A C 1
ATOM 1412 O O . ALA A 1 182 ? -28.455 -0.172 76.128 1.00 77.50 182 ALA A O 1
ATOM 1413 N N . ARG A 1 183 ? -30.504 0.720 76.366 1.00 79.38 183 ARG A N 1
ATOM 1414 C CA . ARG A 1 183 ? -30.782 0.822 74.921 1.00 79.38 183 ARG A CA 1
ATOM 1415 C C . ARG A 1 183 ? -29.887 1.853 74.236 1.00 79.38 183 ARG A C 1
ATOM 1417 O O . ARG A 1 183 ? -29.317 1.536 73.199 1.00 79.38 183 ARG A O 1
ATOM 1424 N N . ALA A 1 184 ? -29.690 3.020 74.848 1.00 81.50 184 ALA A N 1
ATOM 1425 C CA . ALA A 1 184 ? -28.776 4.037 74.329 1.00 81.50 184 ALA A CA 1
ATOM 1426 C C . ALA A 1 184 ? -27.323 3.524 74.268 1.00 81.50 184 ALA A C 1
ATOM 1428 O O . ALA A 1 184 ? -26.651 3.686 73.255 1.00 81.50 184 ALA A O 1
ATOM 1429 N N . ALA A 1 185 ? -26.852 2.819 75.303 1.00 83.06 185 ALA A N 1
ATOM 1430 C CA . ALA A 1 185 ? -25.515 2.217 75.307 1.00 83.06 185 ALA A CA 1
ATOM 1431 C C . ALA A 1 185 ? -25.357 1.075 74.282 1.00 83.06 185 ALA A C 1
ATOM 1433 O O . ALA A 1 185 ? -24.266 0.849 73.760 1.00 83.06 185 ALA A O 1
ATOM 1434 N N . ALA A 1 186 ? -26.425 0.331 73.982 1.00 87.31 186 ALA A N 1
ATOM 1435 C CA . ALA A 1 186 ? -26.415 -0.669 72.914 1.00 87.31 186 ALA A CA 1
ATOM 1436 C C . ALA A 1 186 ? -26.389 -0.022 71.519 1.00 87.31 186 ALA A C 1
ATOM 1438 O O . ALA A 1 186 ? -25.699 -0.514 70.630 1.00 87.31 186 ALA A O 1
ATOM 1439 N N . GLU A 1 187 ? -27.095 1.094 71.338 1.00 86.38 187 GLU A N 1
ATOM 1440 C CA . GLU A 1 187 ? -27.123 1.833 70.077 1.00 86.38 187 GLU A CA 1
ATOM 1441 C C . GLU A 1 187 ? -25.771 2.476 69.751 1.00 86.38 187 GLU A C 1
ATOM 1443 O O . GLU A 1 187 ? -25.317 2.364 68.614 1.00 86.38 187 GLU A O 1
ATOM 1448 N N . VAL A 1 188 ? -25.086 3.047 70.750 1.00 90.75 188 VAL A N 1
ATOM 1449 C CA . VAL A 1 188 ? -23.724 3.586 70.589 1.00 90.75 188 VAL A CA 1
ATOM 1450 C C . VAL A 1 188 ? -22.745 2.487 70.172 1.00 90.75 188 VAL A C 1
ATOM 1452 O O . VAL A 1 188 ? -22.041 2.656 69.183 1.00 90.75 188 VAL A O 1
ATOM 1455 N N . ARG A 1 189 ? -22.767 1.316 70.825 1.00 89.00 189 ARG A N 1
ATOM 1456 C CA . ARG A 1 189 ? -21.906 0.183 70.429 1.00 89.00 189 ARG A CA 1
ATOM 1457 C C . ARG A 1 189 ? -22.188 -0.302 69.006 1.00 89.00 189 ARG A C 1
ATOM 1459 O O . ARG A 1 189 ? -21.260 -0.553 68.248 1.00 89.00 189 ARG A O 1
ATOM 1466 N N . ALA A 1 190 ? -23.458 -0.358 68.604 1.00 92.56 190 ALA A N 1
ATOM 1467 C CA . ALA A 1 190 ? -23.821 -0.708 67.232 1.00 92.56 190 ALA A CA 1
ATOM 1468 C C . ALA A 1 190 ? -23.390 0.365 66.212 1.00 92.56 190 ALA A C 1
ATOM 1470 O O . ALA A 1 190 ? -23.128 0.049 65.053 1.00 92.56 190 ALA A O 1
ATOM 1471 N N . GLN A 1 191 ? -23.342 1.644 66.601 1.00 89.31 191 GLN A N 1
ATOM 1472 C CA . GLN A 1 191 ? -22.804 2.716 65.757 1.00 89.31 191 GLN A CA 1
ATOM 1473 C C . GLN A 1 191 ? -21.278 2.624 65.627 1.00 89.31 191 GLN A C 1
ATOM 1475 O O . GLN A 1 191 ? -20.773 2.744 64.514 1.00 89.31 191 GLN A O 1
ATOM 1480 N N . GLU A 1 192 ? -20.560 2.336 66.713 1.00 91.75 192 GLU A N 1
ATOM 1481 C CA . GLU A 1 192 ? -19.106 2.123 66.701 1.00 91.75 192 GLU A CA 1
ATOM 1482 C C . GLU A 1 192 ? -18.711 0.906 65.850 1.00 91.75 192 GLU A C 1
ATOM 1484 O O . GLU A 1 192 ? -17.793 0.998 65.037 1.00 91.75 192 GLU A O 1
ATOM 1489 N N . GLU A 1 193 ? -19.444 -0.208 65.949 1.00 93.25 193 GLU A N 1
ATOM 1490 C CA . GLU A 1 193 ? -19.227 -1.393 65.106 1.00 93.25 193 GLU A CA 1
ATOM 1491 C C . GLU A 1 193 ? -19.463 -1.097 63.618 1.00 93.25 193 GLU A C 1
ATOM 1493 O O . GLU A 1 193 ? -18.661 -1.501 62.774 1.00 93.25 193 GLU A O 1
ATOM 1498 N N . ARG A 1 194 ? -20.517 -0.341 63.279 1.00 93.81 194 ARG A N 1
ATOM 1499 C CA . ARG A 1 194 ? -20.769 0.095 61.894 1.00 93.81 194 ARG A CA 1
ATOM 1500 C C . ARG A 1 194 ? -19.679 1.034 61.377 1.00 93.81 194 ARG A C 1
ATOM 1502 O O . ARG A 1 194 ? -19.264 0.902 60.230 1.00 93.81 194 ARG A O 1
ATOM 1509 N N . ALA A 1 195 ? -19.188 1.950 62.211 1.00 92.81 195 ALA A N 1
ATOM 1510 C CA . ALA A 1 195 ? -18.085 2.835 61.845 1.00 92.81 195 ALA A CA 1
ATOM 1511 C C . ALA A 1 195 ? -16.782 2.051 61.604 1.00 92.81 195 ALA A C 1
ATOM 1513 O O . ALA A 1 195 ? -16.074 2.322 60.635 1.00 92.81 195 ALA A O 1
ATOM 1514 N N . ALA A 1 196 ? -16.497 1.039 62.430 1.00 95.38 196 ALA A N 1
ATOM 1515 C CA . ALA A 1 196 ? -15.344 0.160 62.249 1.00 95.38 196 ALA A CA 1
ATOM 1516 C C . ALA A 1 196 ? -15.448 -0.693 60.971 1.00 95.38 196 ALA A C 1
ATOM 1518 O O . ALA A 1 196 ? -14.455 -0.849 60.261 1.00 95.38 196 ALA A O 1
ATOM 1519 N N . GLN A 1 197 ? -16.642 -1.202 60.643 1.00 93.69 197 GLN A N 1
ATOM 1520 C CA . GLN A 1 197 ? -16.889 -1.933 59.393 1.00 93.69 197 GLN A CA 1
ATOM 1521 C C . GLN A 1 197 ? -16.646 -1.052 58.163 1.00 93.69 197 GLN A C 1
ATOM 1523 O O . GLN A 1 197 ? -15.897 -1.449 57.275 1.00 93.69 197 GLN A O 1
ATOM 1528 N N . LEU A 1 198 ? -17.186 0.171 58.147 1.00 93.75 198 LEU A N 1
ATOM 1529 C CA . LEU A 1 198 ? -16.972 1.115 57.045 1.00 93.75 198 LEU A CA 1
ATOM 1530 C C . LEU A 1 198 ? -15.495 1.507 56.892 1.00 93.75 198 LEU A C 1
ATOM 1532 O O . LEU A 1 198 ? -15.004 1.630 55.772 1.00 93.75 198 LEU A O 1
ATOM 1536 N N . ALA A 1 199 ? -14.764 1.673 57.998 1.00 94.00 199 ALA A N 1
ATOM 1537 C CA . ALA A 1 199 ? -13.329 1.946 57.950 1.00 94.00 199 ALA A CA 1
ATOM 1538 C C . ALA A 1 199 ? -12.537 0.768 57.350 1.00 94.00 199 ALA A C 1
ATOM 1540 O O . ALA A 1 199 ? -11.652 0.985 56.521 1.00 94.00 199 ALA A O 1
ATOM 1541 N N . ALA A 1 200 ? -12.884 -0.471 57.715 1.00 95.75 200 ALA A N 1
ATOM 1542 C CA . ALA A 1 200 ? -12.262 -1.671 57.159 1.00 95.75 200 ALA A CA 1
ATOM 1543 C C . ALA A 1 200 ? -12.574 -1.852 55.662 1.00 95.75 200 ALA A C 1
ATOM 1545 O O . ALA A 1 200 ? -11.682 -2.198 54.888 1.00 95.75 200 ALA A O 1
ATOM 1546 N N . GLU A 1 201 ? -13.808 -1.572 55.234 1.00 93.25 201 GLU A N 1
ATOM 1547 C CA . GLU A 1 201 ? -14.200 -1.593 53.819 1.00 93.25 201 GLU A CA 1
ATOM 1548 C C . GLU A 1 201 ? -13.448 -0.535 53.001 1.00 93.25 201 GLU A C 1
ATOM 1550 O O . GLU A 1 201 ? -12.944 -0.840 51.920 1.00 93.25 201 GLU A O 1
ATOM 1555 N N . GLN A 1 202 ? -13.296 0.686 53.525 1.00 93.31 202 GLN A N 1
ATOM 1556 C CA . GLN A 1 202 ? -12.508 1.734 52.865 1.00 93.31 202 GLN A CA 1
ATOM 1557 C C . GLN A 1 202 ? -11.025 1.364 52.755 1.00 93.31 202 GLN A C 1
ATOM 1559 O O . GLN A 1 202 ? -10.384 1.661 51.746 1.00 93.31 202 GLN A O 1
ATOM 1564 N N . GLU A 1 203 ? -10.459 0.711 53.771 1.00 94.69 203 GLU A N 1
ATOM 1565 C CA . GLU A 1 203 ? -9.080 0.232 53.706 1.00 94.69 203 GLU A CA 1
ATOM 1566 C C . GLU A 1 203 ? -8.923 -0.900 52.682 1.00 94.69 203 GLU A C 1
ATOM 1568 O O . GLU A 1 203 ? -7.972 -0.887 51.900 1.00 94.69 203 GLU A O 1
ATOM 1573 N N . ALA A 1 204 ? -9.872 -1.838 52.628 1.00 95.12 204 ALA A N 1
ATOM 1574 C CA . ALA A 1 204 ? -9.894 -2.896 51.622 1.00 95.12 204 ALA A CA 1
ATOM 1575 C C . ALA A 1 204 ? -10.014 -2.330 50.198 1.00 95.12 204 ALA A C 1
ATOM 1577 O O . ALA A 1 204 ? -9.271 -2.754 49.314 1.00 95.12 204 ALA A O 1
ATOM 1578 N N . ALA A 1 205 ? -10.867 -1.321 49.988 1.00 94.12 205 ALA A N 1
ATOM 1579 C CA . ALA A 1 205 ? -10.993 -0.629 48.706 1.00 94.12 205 ALA A CA 1
ATOM 1580 C C . ALA A 1 205 ? -9.674 0.043 48.291 1.00 94.12 205 ALA A C 1
ATOM 1582 O O . ALA A 1 205 ? -9.198 -0.171 47.180 1.00 94.12 205 ALA A O 1
ATOM 1583 N N . ARG A 1 206 ? -9.010 0.761 49.208 1.00 95.81 206 ARG A N 1
ATOM 1584 C CA . ARG A 1 206 ? -7.697 1.377 48.938 1.00 95.81 206 ARG A CA 1
ATOM 1585 C C . ARG A 1 206 ? -6.603 0.353 48.632 1.00 95.81 206 ARG A C 1
ATOM 1587 O O . ARG A 1 206 ? -5.675 0.667 47.892 1.00 95.81 206 ARG A O 1
ATOM 1594 N N . ARG A 1 207 ? -6.658 -0.846 49.223 1.00 97.00 207 ARG A N 1
ATOM 1595 C CA . ARG A 1 207 ? -5.727 -1.941 48.895 1.00 97.00 207 ARG A CA 1
ATOM 1596 C C . ARG A 1 207 ? -6.001 -2.487 47.496 1.00 97.00 207 ARG A C 1
ATOM 1598 O O . ARG A 1 207 ? -5.063 -2.584 46.715 1.00 97.00 207 ARG A O 1
ATOM 1605 N N . ALA A 1 208 ? -7.266 -2.729 47.156 1.00 93.94 208 ALA A N 1
ATOM 1606 C CA . ALA A 1 208 ? -7.660 -3.173 45.822 1.00 93.94 208 ALA A CA 1
ATOM 1607 C C . ALA A 1 208 ? -7.278 -2.154 44.731 1.00 93.94 208 ALA A C 1
ATOM 1609 O O . ALA A 1 208 ? -6.792 -2.541 43.674 1.00 93.94 208 ALA A O 1
ATOM 1610 N N . GLU A 1 209 ? -7.424 -0.852 44.995 1.00 91.12 209 GLU A N 1
ATOM 1611 C CA . GLU A 1 209 ? -6.979 0.208 44.078 1.00 91.12 209 GLU A CA 1
ATOM 1612 C C . GLU A 1 209 ? -5.460 0.194 43.859 1.00 91.12 209 GLU A C 1
ATOM 1614 O O . GLU A 1 209 ? -5.000 0.372 42.733 1.00 91.12 209 GLU A O 1
ATOM 1619 N N . ARG A 1 210 ? -4.668 -0.048 44.913 1.00 96.56 210 ARG A N 1
ATOM 1620 C CA . ARG A 1 210 ? -3.205 -0.172 44.795 1.00 96.56 210 ARG A CA 1
ATOM 1621 C C . ARG A 1 210 ? -2.808 -1.403 43.991 1.00 96.56 210 ARG A C 1
ATOM 1623 O O . ARG A 1 210 ? -1.985 -1.281 43.095 1.00 96.56 210 ARG A O 1
ATOM 1630 N N . GLU A 1 211 ? -3.420 -2.551 44.269 1.00 95.69 211 GLU A N 1
ATOM 1631 C CA . GLU A 1 211 ? -3.186 -3.787 43.514 1.00 95.69 211 GLU A CA 1
ATOM 1632 C C . GLU A 1 211 ? -3.573 -3.616 42.036 1.00 95.69 211 GLU A C 1
ATOM 1634 O O . GLU A 1 211 ? -2.826 -4.016 41.146 1.00 95.69 211 GLU A O 1
ATOM 1639 N N . ALA A 1 212 ? -4.695 -2.948 41.751 1.00 92.56 212 ALA A N 1
ATOM 1640 C CA . ALA A 1 212 ? -5.105 -2.633 40.386 1.00 92.56 212 ALA A CA 1
ATOM 1641 C C . ALA A 1 212 ? -4.112 -1.693 39.683 1.00 92.56 212 ALA A C 1
ATOM 1643 O O . ALA A 1 212 ? -3.787 -1.914 38.517 1.00 92.56 212 ALA A O 1
ATOM 1644 N N . ALA A 1 213 ? -3.595 -0.677 40.381 1.00 93.81 213 ALA A N 1
ATOM 1645 C CA . ALA A 1 213 ? -2.580 0.225 39.841 1.00 93.81 213 ALA A CA 1
ATOM 1646 C C . ALA A 1 213 ? -1.244 -0.492 39.575 1.00 93.81 213 ALA A C 1
ATOM 1648 O O . ALA A 1 213 ? -0.608 -0.240 38.553 1.00 93.81 213 ALA A O 1
ATOM 1649 N N . GLU A 1 214 ? -0.832 -1.413 40.450 1.00 96.00 214 GLU A N 1
ATOM 1650 C CA . GLU A 1 214 ? 0.362 -2.244 40.247 1.00 96.00 214 GLU A CA 1
ATOM 1651 C C . GLU A 1 214 ? 0.204 -3.179 39.042 1.00 96.00 214 GLU A C 1
ATOM 1653 O O . GLU A 1 214 ? 1.111 -3.268 38.212 1.00 96.00 214 GLU A O 1
ATOM 1658 N N . LEU A 1 215 ? -0.959 -3.822 38.891 1.00 93.88 215 LEU A N 1
ATOM 1659 C CA . LEU A 1 215 ? -1.266 -4.657 37.726 1.00 93.88 215 LEU A CA 1
ATOM 1660 C C . LEU A 1 215 ? -1.314 -3.839 36.430 1.00 93.88 215 LEU A C 1
ATOM 1662 O O . LEU A 1 215 ? -0.787 -4.286 35.412 1.00 93.88 215 LEU A O 1
ATOM 1666 N N . ALA A 1 216 ? -1.892 -2.636 36.463 1.00 91.00 216 ALA A N 1
ATOM 1667 C CA . ALA A 1 216 ? -1.914 -1.730 35.317 1.00 91.00 216 ALA A CA 1
ATOM 1668 C C . ALA A 1 216 ? -0.496 -1.287 34.921 1.00 91.00 216 ALA A C 1
ATOM 1670 O O . ALA A 1 216 ? -0.135 -1.370 33.749 1.00 91.00 216 ALA A O 1
ATOM 1671 N N . GLY A 1 217 ? 0.339 -0.908 35.895 1.00 94.81 217 GLY A N 1
ATOM 1672 C CA . GLY A 1 217 ? 1.740 -0.561 35.648 1.00 94.81 217 GLY A CA 1
ATOM 1673 C C . GLY A 1 217 ? 2.563 -1.741 35.120 1.00 94.81 217 GLY A C 1
ATOM 1674 O O . GLY A 1 217 ? 3.404 -1.569 34.239 1.00 94.81 217 GLY A O 1
ATOM 1675 N N . ALA A 1 218 ? 2.302 -2.961 35.600 1.00 94.00 218 ALA A N 1
ATOM 1676 C CA . ALA A 1 218 ? 2.935 -4.168 35.075 1.00 94.00 218 ALA A CA 1
ATOM 1677 C C . ALA A 1 218 ? 2.510 -4.465 33.625 1.00 94.00 218 ALA A C 1
ATOM 1679 O O . ALA A 1 218 ? 3.355 -4.842 32.811 1.00 94.00 218 ALA A O 1
ATOM 1680 N N . ALA A 1 219 ? 1.232 -4.264 33.288 1.00 91.94 219 ALA A N 1
ATOM 1681 C CA . ALA A 1 219 ? 0.720 -4.423 31.929 1.00 91.94 219 ALA A CA 1
ATOM 1682 C C . ALA A 1 219 ? 1.315 -3.384 30.963 1.00 91.94 219 ALA A C 1
ATOM 1684 O O . ALA A 1 219 ? 1.730 -3.742 29.863 1.00 91.94 219 ALA A O 1
ATOM 1685 N N . GLU A 1 220 ? 1.439 -2.123 31.387 1.00 92.12 220 GLU A N 1
ATOM 1686 C CA . GLU A 1 220 ? 2.097 -1.072 30.601 1.00 92.12 220 GLU A CA 1
ATOM 1687 C C . GLU A 1 220 ? 3.572 -1.411 30.334 1.00 92.12 220 GLU A C 1
ATOM 1689 O O . GLU A 1 220 ? 4.041 -1.336 29.198 1.00 92.12 220 GLU A O 1
ATOM 1694 N N . GLN A 1 221 ? 4.306 -1.873 31.353 1.00 93.94 221 GLN A N 1
ATOM 1695 C CA . GLN A 1 221 ? 5.692 -2.313 31.173 1.00 93.94 221 GLN A CA 1
ATOM 1696 C C . GLN A 1 221 ? 5.819 -3.531 30.250 1.00 93.94 221 GLN A C 1
ATOM 1698 O O . GLN A 1 221 ? 6.800 -3.627 29.513 1.00 93.94 221 GLN A O 1
ATOM 1703 N N . ALA A 1 222 ? 4.866 -4.465 30.287 1.00 94.19 222 ALA A N 1
ATOM 1704 C CA . ALA A 1 222 ? 4.839 -5.596 29.364 1.00 94.19 222 ALA A CA 1
ATOM 1705 C C . ALA A 1 222 ? 4.627 -5.123 27.917 1.00 94.19 222 ALA A C 1
ATOM 1707 O O . ALA A 1 222 ? 5.413 -5.488 27.046 1.00 94.19 222 ALA A O 1
ATOM 1708 N N . ALA A 1 223 ? 3.666 -4.224 27.686 1.00 90.75 223 ALA A N 1
ATOM 1709 C CA . ALA A 1 223 ? 3.414 -3.642 26.368 1.00 90.75 223 ALA A CA 1
ATOM 1710 C C . ALA A 1 223 ? 4.633 -2.875 25.821 1.00 90.75 223 ALA A C 1
ATOM 1712 O O . ALA A 1 223 ? 4.967 -2.995 24.644 1.00 90.75 223 ALA A O 1
ATOM 1713 N N . LEU A 1 224 ? 5.353 -2.133 26.672 1.00 94.44 224 LEU A N 1
ATOM 1714 C CA . LEU A 1 224 ? 6.590 -1.451 26.273 1.00 94.44 224 LEU A CA 1
ATOM 1715 C C . LEU A 1 224 ? 7.710 -2.429 25.883 1.00 94.44 224 LEU A C 1
ATOM 1717 O O . LEU A 1 224 ? 8.489 -2.125 24.980 1.00 94.44 224 LEU A O 1
ATOM 1721 N N . ARG A 1 225 ? 7.803 -3.597 26.534 1.00 94.88 225 ARG A N 1
ATOM 1722 C CA . ARG A 1 225 ? 8.771 -4.642 26.156 1.00 94.88 225 ARG A CA 1
ATOM 1723 C C . ARG A 1 225 ? 8.421 -5.263 24.810 1.00 94.88 225 ARG A C 1
ATOM 1725 O O . ARG A 1 225 ? 9.296 -5.341 23.958 1.00 94.88 225 ARG A O 1
ATOM 1732 N N . GLU A 1 226 ? 7.158 -5.620 24.595 1.00 92.88 226 GLU A N 1
ATOM 1733 C CA . GLU A 1 226 ? 6.692 -6.148 23.306 1.00 92.88 226 GLU A CA 1
ATOM 1734 C C . GLU A 1 226 ? 6.923 -5.137 22.173 1.00 92.88 226 GLU A C 1
ATOM 1736 O O . GLU A 1 226 ? 7.439 -5.487 21.112 1.00 92.88 226 GLU A O 1
ATOM 1741 N N . ALA A 1 227 ? 6.636 -3.853 22.410 1.00 87.50 227 ALA A N 1
ATOM 1742 C CA . ALA A 1 227 ? 6.917 -2.791 21.447 1.00 87.50 227 ALA A CA 1
ATOM 1743 C C . ALA A 1 227 ? 8.423 -2.649 21.149 1.00 87.50 227 ALA A C 1
ATOM 1745 O O . ALA A 1 227 ? 8.806 -2.438 19.997 1.00 87.50 227 ALA A O 1
ATOM 1746 N N . ALA A 1 228 ? 9.286 -2.787 22.162 1.00 94.75 228 ALA A N 1
ATOM 1747 C CA . ALA A 1 228 ? 10.736 -2.754 21.979 1.00 94.75 228 ALA A CA 1
ATOM 1748 C C . ALA A 1 228 ? 11.252 -3.962 21.175 1.00 94.75 228 ALA A C 1
ATOM 1750 O O . ALA A 1 228 ? 12.106 -3.789 20.304 1.00 94.75 228 ALA A O 1
ATOM 1751 N N . GLU A 1 229 ? 10.713 -5.159 21.422 1.00 95.69 229 GLU A N 1
ATOM 1752 C CA . GLU A 1 229 ? 11.035 -6.377 20.667 1.00 95.69 229 GLU A CA 1
ATOM 1753 C C . GLU A 1 229 ? 10.611 -6.255 19.198 1.00 95.69 229 GLU A C 1
ATOM 1755 O O . GLU A 1 229 ? 11.399 -6.558 18.300 1.00 95.69 229 GLU A O 1
ATOM 1760 N N . LEU A 1 230 ? 9.410 -5.730 18.936 1.00 92.69 230 LEU A N 1
ATOM 1761 C CA . LEU A 1 230 ? 8.940 -5.450 17.577 1.00 92.69 230 LEU A CA 1
ATOM 1762 C C . LEU A 1 230 ? 9.823 -4.415 16.867 1.00 92.69 230 LEU A C 1
ATOM 1764 O O . LEU A 1 230 ? 10.183 -4.607 15.707 1.00 92.69 230 LEU A O 1
ATOM 1768 N N . ALA A 1 231 ? 10.228 -3.345 17.557 1.00 91.88 231 ALA A N 1
ATOM 1769 C CA . ALA A 1 231 ? 11.129 -2.340 16.993 1.00 91.88 231 ALA A CA 1
ATOM 1770 C C . ALA A 1 231 ? 12.526 -2.910 16.679 1.00 91.88 231 ALA A C 1
ATOM 1772 O O . ALA A 1 231 ? 13.168 -2.506 15.709 1.00 91.88 231 ALA A O 1
ATOM 1773 N N . GLU A 1 232 ? 13.029 -3.852 17.480 1.00 95.56 232 GLU A N 1
ATOM 1774 C CA . GLU A 1 232 ? 14.272 -4.559 17.168 1.00 95.56 232 GLU A CA 1
ATOM 1775 C C . GLU A 1 232 ? 14.115 -5.516 15.980 1.00 95.56 232 GLU A C 1
ATOM 1777 O O . GLU A 1 232 ? 14.990 -5.548 15.116 1.00 95.56 232 GLU A O 1
ATOM 1782 N N . ALA A 1 233 ? 12.996 -6.237 15.889 1.00 91.44 233 ALA A N 1
ATOM 1783 C CA . ALA A 1 233 ? 12.698 -7.099 14.749 1.00 91.44 233 ALA A CA 1
ATOM 1784 C C . ALA A 1 233 ? 12.614 -6.307 13.432 1.00 91.44 233 ALA A C 1
ATOM 1786 O O . ALA A 1 233 ? 13.197 -6.728 12.434 1.00 91.44 233 ALA A O 1
ATOM 1787 N N . LEU A 1 234 ? 11.971 -5.133 13.446 1.00 93.25 234 LEU A N 1
ATOM 1788 C CA . LEU A 1 234 ? 11.913 -4.240 12.285 1.00 93.25 234 LEU A CA 1
ATOM 1789 C C . LEU A 1 234 ? 13.307 -3.767 11.864 1.00 93.25 234 LEU A C 1
ATOM 1791 O O . LEU A 1 234 ? 13.664 -3.923 10.699 1.00 93.25 234 LEU A O 1
ATOM 1795 N N . ARG A 1 235 ? 14.136 -3.304 12.809 1.00 95.25 235 ARG A N 1
ATOM 1796 C CA . ARG A 1 235 ? 15.524 -2.905 12.510 1.00 95.25 235 ARG A CA 1
ATOM 1797 C C . ARG A 1 235 ? 16.343 -4.036 11.890 1.00 95.25 235 ARG A C 1
ATOM 1799 O O . ARG A 1 235 ? 17.127 -3.788 10.984 1.00 95.25 235 ARG A O 1
ATOM 1806 N N . ARG A 1 236 ? 16.167 -5.281 12.350 1.00 93.69 236 ARG A N 1
ATOM 1807 C CA . ARG A 1 236 ? 16.828 -6.444 11.732 1.00 93.69 236 ARG A CA 1
ATOM 1808 C C . ARG A 1 236 ? 16.338 -6.672 10.302 1.00 93.69 236 ARG A C 1
ATOM 1810 O O . ARG A 1 236 ? 17.161 -6.852 9.420 1.00 93.69 236 ARG A O 1
ATOM 1817 N N . SER A 1 237 ? 15.028 -6.580 10.064 1.00 90.19 237 SER A N 1
ATOM 1818 C CA . SER A 1 237 ? 14.471 -6.739 8.714 1.00 90.19 237 SER A CA 1
ATOM 1819 C C . SER A 1 237 ? 14.910 -5.644 7.737 1.00 90.19 237 SER A C 1
ATOM 1821 O O . SER A 1 237 ? 15.100 -5.926 6.558 1.00 90.19 237 SER A O 1
ATOM 1823 N N . GLU A 1 238 ? 15.104 -4.411 8.216 1.00 92.88 238 GLU A N 1
ATOM 1824 C CA . GLU A 1 238 ? 15.647 -3.309 7.413 1.00 92.88 238 GLU A CA 1
ATOM 1825 C C . GLU A 1 238 ? 17.092 -3.601 6.998 1.00 92.88 238 GLU A C 1
ATOM 1827 O O . GLU A 1 238 ? 17.413 -3.501 5.817 1.00 92.88 238 GLU A O 1
ATOM 1832 N N . ILE A 1 239 ? 17.931 -4.051 7.938 1.00 92.50 239 ILE A N 1
ATOM 1833 C CA . ILE A 1 239 ? 19.319 -4.444 7.654 1.00 92.50 239 ILE A CA 1
ATOM 1834 C C . ILE A 1 239 ? 19.365 -5.613 6.659 1.00 92.50 239 ILE A C 1
ATOM 1836 O O . ILE A 1 239 ? 20.119 -5.554 5.690 1.00 92.50 239 ILE A O 1
ATOM 1840 N N . ASP A 1 240 ? 18.535 -6.645 6.846 1.00 91.31 240 ASP A N 1
ATOM 1841 C CA . ASP A 1 240 ? 18.468 -7.791 5.928 1.00 91.31 240 ASP A CA 1
ATOM 1842 C C . ASP A 1 240 ? 18.040 -7.351 4.511 1.00 91.31 240 ASP A C 1
ATOM 1844 O O . ASP A 1 240 ? 18.574 -7.831 3.508 1.00 91.31 240 ASP A O 1
ATOM 1848 N N . ALA A 1 241 ? 17.099 -6.405 4.409 1.00 90.94 241 ALA A N 1
ATOM 1849 C CA . ALA A 1 241 ? 16.655 -5.848 3.133 1.00 90.94 241 ALA A CA 1
ATOM 1850 C C . ALA A 1 241 ? 17.742 -4.996 2.453 1.00 90.94 241 ALA A C 1
ATOM 1852 O O . ALA A 1 241 ? 17.900 -5.067 1.228 1.00 90.94 241 ALA A O 1
ATOM 1853 N N . GLU A 1 242 ? 18.500 -4.211 3.224 1.00 91.06 242 GLU A N 1
ATOM 1854 C CA . GLU A 1 242 ? 19.663 -3.458 2.741 1.00 91.06 242 GLU A CA 1
ATOM 1855 C C . GLU A 1 242 ? 20.772 -4.398 2.248 1.00 91.06 242 GLU A C 1
ATOM 1857 O O . GLU A 1 242 ? 21.305 -4.196 1.152 1.00 91.06 242 GLU A O 1
ATOM 1862 N N . GLU A 1 243 ? 21.071 -5.469 2.988 1.00 92.50 243 GLU A N 1
ATOM 1863 C CA . GLU A 1 243 ? 22.053 -6.484 2.594 1.00 92.50 243 GLU A CA 1
ATOM 1864 C C . GLU A 1 243 ? 21.633 -7.193 1.298 1.00 92.50 243 GLU A C 1
ATOM 1866 O O . GLU A 1 243 ? 22.432 -7.328 0.367 1.00 92.50 243 GLU A O 1
ATOM 1871 N N . GLU A 1 244 ? 20.359 -7.572 1.171 1.00 93.38 244 GLU A N 1
ATOM 1872 C CA . GLU A 1 244 ? 19.831 -8.185 -0.049 1.00 93.38 244 GLU A CA 1
ATOM 1873 C C . GLU A 1 244 ? 19.850 -7.206 -1.243 1.00 93.38 244 GLU A C 1
ATOM 1875 O O . GLU A 1 244 ? 20.157 -7.581 -2.381 1.00 93.38 244 GLU A O 1
ATOM 1880 N N . ALA A 1 245 ? 19.549 -5.923 -1.013 1.00 91.56 245 ALA A N 1
ATOM 1881 C CA . ALA A 1 245 ? 19.661 -4.883 -2.032 1.00 91.56 245 ALA A CA 1
ATOM 1882 C C . ALA A 1 245 ? 21.115 -4.678 -2.487 1.00 91.56 245 ALA A C 1
ATOM 1884 O O . ALA A 1 245 ? 21.363 -4.563 -3.694 1.00 91.56 245 ALA A O 1
ATOM 1885 N N . LEU A 1 246 ? 22.072 -4.689 -1.555 1.00 90.44 246 LEU A N 1
ATOM 1886 C CA . LEU A 1 246 ? 23.499 -4.621 -1.857 1.00 90.44 246 LEU A CA 1
ATOM 1887 C C . LEU A 1 246 ? 23.959 -5.856 -2.641 1.00 90.44 246 LEU A C 1
ATOM 1889 O O . LEU A 1 246 ? 24.636 -5.705 -3.658 1.00 90.44 246 LEU A O 1
ATOM 1893 N N . ALA A 1 247 ? 23.528 -7.059 -2.254 1.00 92.25 247 ALA A N 1
ATOM 1894 C CA . ALA A 1 247 ? 23.830 -8.296 -2.976 1.00 92.25 247 ALA A CA 1
ATOM 1895 C C . ALA A 1 247 ? 23.321 -8.253 -4.429 1.00 92.25 247 ALA A C 1
ATOM 1897 O O . ALA A 1 247 ? 24.056 -8.585 -5.363 1.00 92.25 247 ALA A O 1
ATOM 1898 N N . ARG A 1 248 ? 22.096 -7.752 -4.652 1.00 92.31 248 ARG A N 1
ATOM 1899 C CA . ARG A 1 248 ? 21.552 -7.529 -6.005 1.00 92.31 248 ARG A CA 1
ATOM 1900 C C . ARG A 1 248 ? 22.376 -6.520 -6.810 1.00 92.31 248 ARG A C 1
ATOM 1902 O O . ARG A 1 248 ? 22.570 -6.715 -8.008 1.00 92.31 248 ARG A O 1
ATOM 1909 N N . ARG A 1 249 ? 22.859 -5.441 -6.183 1.00 88.25 249 ARG A N 1
ATOM 1910 C CA . ARG A 1 249 ? 23.734 -4.450 -6.841 1.00 88.25 249 ARG A CA 1
ATOM 1911 C C . ARG A 1 249 ? 25.069 -5.063 -7.251 1.00 88.25 249 ARG A C 1
ATOM 1913 O O . ARG A 1 249 ? 25.475 -4.884 -8.395 1.00 88.25 249 ARG A O 1
ATOM 1920 N N . VAL A 1 250 ? 25.701 -5.825 -6.358 1.00 89.25 250 VAL A N 1
ATOM 1921 C CA . VAL A 1 250 ? 26.951 -6.546 -6.646 1.00 89.25 250 VAL A CA 1
ATOM 1922 C C . VAL A 1 250 ? 26.767 -7.478 -7.842 1.00 89.25 250 VAL A C 1
ATOM 1924 O O . VAL A 1 250 ? 27.530 -7.378 -8.797 1.00 89.25 250 VAL A O 1
ATOM 1927 N N . SER A 1 251 ? 25.709 -8.295 -7.847 1.00 91.50 251 SER A N 1
ATOM 1928 C CA . SER A 1 251 ? 25.413 -9.212 -8.955 1.00 91.50 251 SER A CA 1
ATOM 1929 C C . SER A 1 251 ? 25.244 -8.483 -10.297 1.00 91.50 251 SER A C 1
ATOM 1931 O O . SER A 1 251 ? 25.834 -8.897 -11.293 1.00 91.50 251 SER A O 1
ATOM 1933 N N . ARG A 1 252 ? 24.532 -7.345 -10.333 1.00 87.50 252 ARG A N 1
ATOM 1934 C CA . ARG A 1 252 ? 24.413 -6.530 -11.559 1.00 87.50 252 ARG A CA 1
ATOM 1935 C C . ARG A 1 252 ? 25.757 -5.984 -12.039 1.00 87.50 252 ARG A C 1
ATOM 1937 O O . ARG A 1 252 ? 26.015 -5.960 -13.241 1.00 87.50 252 ARG A O 1
ATOM 1944 N N . CYS A 1 253 ? 26.609 -5.534 -11.120 1.00 79.75 253 CYS A N 1
ATOM 1945 C CA . CYS A 1 253 ? 27.952 -5.074 -11.464 1.00 79.75 253 CYS A CA 1
ATOM 1946 C C . CYS A 1 253 ? 28.802 -6.217 -12.034 1.00 79.75 253 CYS A C 1
ATOM 1948 O O . CYS A 1 253 ? 29.483 -6.017 -13.037 1.00 79.75 253 CYS A O 1
ATOM 1950 N N . GLU A 1 254 ? 28.737 -7.415 -11.450 1.00 82.31 254 GLU A N 1
ATOM 1951 C CA . GLU A 1 254 ? 29.449 -8.599 -11.949 1.00 82.31 254 GLU A CA 1
ATOM 1952 C C . GLU A 1 254 ? 29.004 -8.990 -13.367 1.00 82.31 254 GLU A C 1
ATOM 1954 O O . GLU A 1 254 ? 29.847 -9.262 -14.227 1.00 82.31 254 GLU A O 1
ATOM 1959 N N . GLU A 1 255 ? 27.699 -8.962 -13.648 1.00 81.25 255 GLU A N 1
ATOM 1960 C CA . GLU A 1 255 ? 27.146 -9.227 -14.983 1.00 81.25 255 GLU A CA 1
ATOM 1961 C C . GLU A 1 255 ? 27.581 -8.175 -16.015 1.00 81.25 255 GLU A C 1
ATOM 1963 O O . GLU A 1 255 ? 27.959 -8.518 -17.142 1.00 81.25 255 GLU A O 1
ATOM 1968 N N . ALA A 1 256 ? 27.577 -6.894 -15.635 1.00 78.00 256 ALA A N 1
ATOM 1969 C CA . ALA A 1 256 ? 28.006 -5.801 -16.503 1.00 78.00 256 ALA A CA 1
ATOM 1970 C C . ALA A 1 256 ? 29.505 -5.889 -16.832 1.00 78.00 256 ALA A C 1
ATOM 1972 O O . ALA A 1 256 ? 29.884 -5.832 -18.003 1.00 78.00 256 ALA A O 1
ATOM 1973 N N . VAL A 1 257 ? 30.350 -6.127 -15.821 1.00 77.25 257 VAL A N 1
ATOM 1974 C CA . VAL A 1 257 ? 31.793 -6.351 -16.010 1.00 77.25 257 VAL A CA 1
ATOM 1975 C C . VAL A 1 257 ? 32.042 -7.572 -16.901 1.00 77.25 257 VAL A C 1
ATOM 1977 O O . VAL A 1 257 ? 32.870 -7.518 -17.811 1.00 77.25 257 VAL A O 1
ATOM 1980 N N . SER A 1 258 ? 31.289 -8.658 -16.697 1.00 77.94 258 SER A N 1
ATOM 1981 C CA . SER A 1 258 ? 31.391 -9.874 -17.515 1.00 77.94 258 SER A CA 1
ATOM 1982 C C . SER A 1 258 ? 31.013 -9.639 -18.982 1.00 77.94 258 SER A C 1
ATOM 1984 O O . SER A 1 258 ? 31.613 -10.231 -19.878 1.00 77.94 258 SER A O 1
ATOM 1986 N N . SER A 1 259 ? 30.054 -8.750 -19.244 1.00 72.56 259 SER A N 1
ATOM 1987 C CA . SER A 1 259 ? 29.576 -8.436 -20.597 1.00 72.56 259 SER A CA 1
ATOM 1988 C C . SER A 1 259 ? 30.561 -7.557 -21.384 1.00 72.56 259 SER A C 1
ATOM 1990 O O . SER A 1 259 ? 30.758 -7.760 -22.586 1.00 72.56 259 SER A O 1
ATOM 1992 N N . GLU A 1 260 ? 31.237 -6.618 -20.715 1.00 64.19 260 GLU A N 1
ATOM 1993 C CA . GLU A 1 260 ? 32.207 -5.700 -21.334 1.00 64.19 260 GLU A CA 1
ATOM 1994 C C . GLU A 1 260 ? 33.561 -6.352 -21.679 1.00 64.19 260 GLU A C 1
ATOM 1996 O O . GLU A 1 260 ? 34.281 -5.860 -22.553 1.00 64.19 260 GLU A O 1
ATOM 2001 N N . LEU A 1 261 ? 33.889 -7.505 -21.079 1.00 58.19 261 LEU A N 1
ATOM 2002 C CA . LEU A 1 261 ? 35.112 -8.285 -21.348 1.00 58.19 261 LEU A CA 1
ATOM 2003 C C . LEU A 1 261 ? 35.252 -8.804 -22.788 1.00 58.19 261 LEU A C 1
ATOM 2005 O O . LEU A 1 261 ? 36.303 -9.323 -23.165 1.00 58.19 261 LEU A O 1
ATOM 2009 N N . THR A 1 262 ? 34.238 -8.609 -23.628 1.00 56.94 262 THR A N 1
ATOM 2010 C CA . THR A 1 262 ? 34.261 -8.969 -25.049 1.00 56.94 262 THR A CA 1
ATOM 2011 C C . THR A 1 262 ? 34.937 -7.917 -25.953 1.00 56.94 262 THR A C 1
ATOM 2013 O O . THR A 1 262 ? 35.229 -8.214 -27.113 1.00 56.94 262 THR A O 1
ATOM 2016 N N . GLY A 1 263 ? 35.276 -6.723 -25.434 1.00 56.53 263 GLY A N 1
ATOM 2017 C CA . GLY A 1 263 ? 35.980 -5.642 -26.151 1.00 56.53 263 GLY A CA 1
ATOM 2018 C C . GLY A 1 263 ? 37.439 -5.437 -25.707 1.00 56.53 263 GLY A C 1
ATOM 2019 O O . GLY A 1 263 ? 37.745 -4.505 -24.969 1.00 56.53 263 GLY A O 1
ATOM 2020 N N . GLY A 1 264 ? 38.368 -6.281 -26.169 1.00 53.31 264 GLY A N 1
ATOM 2021 C CA . GLY A 1 264 ? 39.739 -6.440 -25.633 1.00 53.31 264 GLY A CA 1
ATOM 2022 C C . GLY A 1 264 ? 40.757 -5.281 -25.730 1.00 53.31 264 GLY A C 1
ATOM 2023 O O . GLY A 1 264 ? 41.949 -5.544 -25.609 1.00 53.31 264 GLY A O 1
ATOM 2024 N N . GLY A 1 265 ? 40.349 -4.026 -25.950 1.00 59.66 265 GLY A N 1
ATOM 2025 C CA . GLY A 1 265 ? 41.270 -2.878 -26.087 1.00 59.66 265 GLY A CA 1
ATOM 2026 C C . GLY A 1 265 ? 41.155 -1.794 -25.006 1.00 59.66 265 GLY A C 1
ATOM 2027 O O . GLY A 1 265 ? 42.169 -1.257 -24.570 1.00 59.66 265 GLY A O 1
ATOM 2028 N N . ASP A 1 266 ? 39.939 -1.482 -24.551 1.00 63.19 266 ASP A N 1
ATOM 2029 C CA . ASP A 1 266 ? 39.675 -0.375 -23.607 1.00 63.19 266 ASP A CA 1
ATOM 2030 C C . ASP A 1 266 ? 39.683 -0.826 -22.132 1.00 63.19 266 ASP A C 1
ATOM 2032 O O . ASP A 1 266 ? 39.728 -0.035 -21.190 1.00 63.19 266 ASP A O 1
ATOM 2036 N N . LEU A 1 267 ? 39.705 -2.142 -21.926 1.00 63.06 267 LEU A N 1
ATOM 2037 C CA . LEU A 1 267 ? 39.517 -2.762 -20.624 1.00 63.06 267 LEU A CA 1
ATOM 2038 C C . LEU A 1 267 ? 40.720 -2.589 -19.696 1.00 63.06 267 LEU A C 1
ATOM 2040 O O . LEU A 1 267 ? 40.544 -2.235 -18.539 1.00 63.06 267 LEU A O 1
ATOM 2044 N N . MET A 1 268 ? 41.947 -2.735 -20.208 1.00 65.00 268 MET A N 1
ATOM 2045 C CA . MET A 1 268 ? 43.167 -2.507 -19.414 1.00 65.00 268 MET A CA 1
ATOM 2046 C C . MET A 1 268 ? 43.274 -1.061 -18.918 1.00 65.00 268 MET A C 1
ATOM 2048 O O . MET A 1 268 ? 43.677 -0.825 -17.786 1.00 65.00 268 MET A O 1
ATOM 2052 N N . ARG A 1 269 ? 42.849 -0.091 -19.737 1.00 69.56 269 ARG A N 1
ATOM 2053 C CA . ARG A 1 269 ? 42.880 1.339 -19.396 1.00 69.56 269 ARG A CA 1
ATOM 2054 C C . ARG A 1 269 ? 41.826 1.709 -18.347 1.00 69.56 269 ARG A C 1
ATOM 2056 O O . ARG A 1 269 ? 42.056 2.586 -17.516 1.00 69.56 269 ARG A O 1
ATOM 2063 N N . ARG A 1 270 ? 40.666 1.042 -18.384 1.00 66.81 270 ARG A N 1
ATOM 2064 C CA . ARG A 1 270 ? 39.610 1.163 -17.367 1.00 66.81 270 ARG A CA 1
ATOM 2065 C C . ARG A 1 270 ? 39.977 0.436 -16.074 1.00 66.81 270 ARG A C 1
ATOM 2067 O O . ARG A 1 270 ? 39.714 0.989 -15.014 1.00 66.81 270 ARG A O 1
ATOM 2074 N N . VAL A 1 271 ? 40.633 -0.724 -16.149 1.00 70.81 271 VAL A N 1
ATOM 2075 C CA . VAL A 1 271 ? 41.174 -1.448 -14.985 1.00 70.81 271 VAL A CA 1
ATOM 2076 C C . VAL A 1 271 ? 42.245 -0.617 -14.277 1.00 70.81 271 VAL A C 1
ATOM 2078 O O . VAL A 1 271 ? 42.146 -0.448 -13.072 1.00 70.81 271 VAL A O 1
ATOM 2081 N N . GLU A 1 272 ? 43.173 0.019 -15.000 1.00 73.38 272 GLU A N 1
ATOM 2082 C CA . GLU A 1 272 ? 44.154 0.949 -14.407 1.00 73.38 272 GLU A CA 1
ATOM 2083 C C . GLU A 1 272 ? 43.485 2.147 -13.705 1.00 73.38 272 GLU A C 1
ATOM 2085 O O . GLU A 1 272 ? 43.904 2.548 -12.619 1.00 73.38 272 GLU A O 1
ATOM 2090 N N . ARG A 1 273 ? 42.410 2.713 -14.285 1.00 69.50 273 ARG A N 1
ATOM 2091 C CA . ARG A 1 273 ? 41.601 3.761 -13.627 1.00 69.50 273 ARG A CA 1
ATOM 2092 C C . ARG A 1 273 ? 40.876 3.241 -12.384 1.00 69.50 273 ARG A C 1
ATOM 2094 O O . ARG A 1 273 ? 40.864 3.927 -11.366 1.00 69.50 273 ARG A O 1
ATOM 2101 N N . LEU A 1 274 ? 40.295 2.044 -12.459 1.00 66.00 274 LEU A N 1
ATOM 2102 C CA . LEU A 1 274 ? 39.631 1.363 -11.344 1.00 66.00 274 LEU A CA 1
ATOM 2103 C C . LEU A 1 274 ? 40.608 1.093 -10.201 1.00 66.00 274 LEU A C 1
ATOM 2105 O O . LEU A 1 274 ? 40.300 1.410 -9.059 1.00 66.00 274 LEU A O 1
ATOM 2109 N N . GLU A 1 275 ? 41.789 0.558 -10.496 1.00 69.44 275 GLU A N 1
ATOM 2110 C CA . GLU A 1 275 ? 42.848 0.294 -9.523 1.00 69.44 275 GLU A CA 1
ATOM 2111 C C . GLU A 1 275 ? 43.389 1.592 -8.911 1.00 69.44 275 GLU A C 1
ATOM 2113 O O . GLU A 1 275 ? 43.629 1.637 -7.705 1.00 69.44 275 GLU A O 1
ATOM 2118 N N . ALA A 1 276 ? 43.494 2.679 -9.685 1.00 71.94 276 ALA A N 1
ATOM 2119 C CA . ALA A 1 276 ? 43.866 3.995 -9.165 1.00 71.94 276 ALA A CA 1
ATOM 2120 C C . ALA A 1 276 ? 42.794 4.593 -8.230 1.00 71.94 276 ALA A C 1
ATOM 2122 O O . ALA A 1 276 ? 43.131 5.148 -7.184 1.00 71.94 276 ALA A O 1
ATOM 2123 N N . SER A 1 277 ? 41.505 4.460 -8.565 1.00 63.34 277 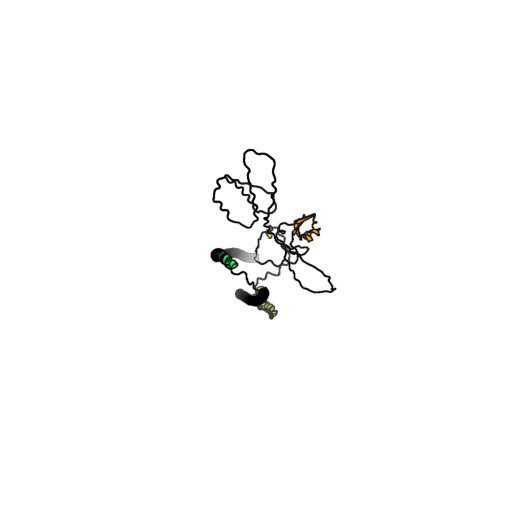SER A N 1
ATOM 2124 C CA . SER A 1 277 ? 40.396 4.928 -7.718 1.00 63.34 277 SER A CA 1
ATOM 2125 C C . SER A 1 277 ? 40.167 4.048 -6.484 1.00 63.34 277 SER A C 1
ATOM 2127 O O . SER A 1 277 ? 39.886 4.571 -5.407 1.00 63.34 277 SER A O 1
ATOM 2129 N N . LEU A 1 278 ? 40.320 2.725 -6.602 1.00 62.94 278 LEU A N 1
ATOM 2130 C CA . LEU A 1 278 ? 40.207 1.776 -5.488 1.00 62.94 278 LEU A CA 1
ATOM 2131 C C . LEU A 1 278 ? 41.436 1.816 -4.573 1.00 62.94 278 LEU A C 1
ATOM 2133 O O . LEU A 1 278 ? 41.287 1.658 -3.365 1.00 62.94 278 LEU A O 1
ATOM 2137 N N . GLY A 1 279 ? 42.625 2.092 -5.116 1.00 60.66 279 GLY A N 1
ATOM 2138 C CA . GLY A 1 279 ? 43.859 2.284 -4.350 1.00 60.66 279 GLY A CA 1
ATOM 2139 C C . GLY A 1 279 ? 43.804 3.471 -3.382 1.00 60.66 279 GLY A C 1
ATOM 2140 O O . GLY A 1 279 ? 44.498 3.457 -2.369 1.00 60.66 279 GLY A O 1
ATOM 2141 N N . ALA A 1 280 ? 42.936 4.457 -3.639 1.00 56.38 280 ALA A N 1
ATOM 2142 C CA . ALA A 1 280 ? 42.644 5.564 -2.723 1.00 56.38 280 ALA A CA 1
ATOM 2143 C C . ALA A 1 280 ? 41.508 5.263 -1.718 1.00 56.38 280 ALA A C 1
ATOM 2145 O O . ALA A 1 280 ? 41.346 6.001 -0.751 1.00 56.38 280 ALA A O 1
ATOM 2146 N N . ALA A 1 281 ? 40.731 4.192 -1.926 1.00 49.91 281 ALA A N 1
ATOM 2147 C CA . ALA A 1 281 ? 39.488 3.882 -1.207 1.00 49.91 281 ALA A CA 1
ATOM 2148 C C . ALA A 1 281 ? 39.552 2.581 -0.378 1.00 49.91 281 ALA A C 1
ATOM 2150 O O . ALA A 1 281 ? 38.518 1.996 -0.056 1.00 49.91 281 ALA A O 1
ATOM 2151 N N . ILE A 1 282 ? 40.752 2.099 -0.031 1.00 52.62 282 ILE A N 1
ATOM 2152 C CA . ILE A 1 282 ? 40.943 0.827 0.699 1.00 52.62 282 ILE A CA 1
ATOM 2153 C C . ILE A 1 282 ? 40.320 0.864 2.115 1.00 52.62 282 ILE A C 1
ATOM 2155 O O . ILE A 1 282 ? 40.065 -0.184 2.702 1.00 52.62 282 ILE A O 1
ATOM 2159 N N . GLU A 1 283 ? 39.982 2.048 2.630 1.00 56.75 283 GLU A N 1
ATOM 2160 C CA . GLU A 1 283 ? 39.314 2.242 3.927 1.00 56.75 283 GLU A CA 1
ATOM 2161 C C . GLU A 1 283 ? 37.796 2.524 3.822 1.00 56.75 283 GLU A C 1
ATOM 2163 O O . GLU A 1 283 ? 37.185 2.927 4.809 1.00 56.75 283 GLU A O 1
ATOM 2168 N N . GLY A 1 284 ? 37.176 2.318 2.651 1.00 61.62 284 GLY A N 1
ATOM 2169 C CA . GLY A 1 284 ? 35.734 2.529 2.439 1.00 61.62 284 GLY A CA 1
ATOM 2170 C C . GLY A 1 284 ? 34.865 1.283 2.664 1.00 61.62 284 GLY A C 1
ATOM 2171 O O . GLY A 1 284 ? 35.318 0.145 2.489 1.00 61.62 284 GLY A O 1
ATOM 2172 N N . SER A 1 285 ? 33.593 1.485 3.023 1.00 72.94 285 SER A N 1
ATOM 2173 C CA . SER A 1 285 ? 32.608 0.405 3.185 1.00 72.94 285 SER A CA 1
ATOM 2174 C C . SER A 1 285 ? 32.372 -0.338 1.857 1.00 72.94 285 SER A C 1
ATOM 2176 O O . SER A 1 285 ? 32.605 0.195 0.767 1.00 72.94 285 SER A O 1
ATOM 2178 N N . LEU A 1 286 ? 31.910 -1.596 1.912 1.00 75.12 286 LEU A N 1
ATOM 2179 C CA . LEU A 1 286 ? 31.619 -2.388 0.703 1.00 75.12 286 LEU A CA 1
ATOM 2180 C C . LEU A 1 286 ? 30.660 -1.648 -0.243 1.00 75.12 286 LEU A C 1
ATOM 2182 O O . LEU A 1 286 ? 30.819 -1.707 -1.459 1.00 75.12 286 LEU A O 1
ATOM 2186 N N . GLU A 1 287 ? 29.713 -0.902 0.316 1.00 77.94 287 GLU A N 1
ATOM 2187 C CA . GLU A 1 287 ? 28.753 -0.103 -0.433 1.00 77.94 287 GLU A CA 1
ATOM 2188 C C . GLU A 1 287 ? 29.395 1.080 -1.171 1.00 77.94 287 GLU A C 1
ATOM 2190 O O . GLU A 1 287 ? 29.077 1.325 -2.336 1.00 77.94 287 GLU A O 1
ATOM 2195 N N . GLU A 1 288 ? 30.353 1.769 -0.549 1.00 77.12 288 GLU A N 1
ATOM 2196 C CA . GLU A 1 288 ? 31.113 2.842 -1.200 1.00 77.12 288 GLU A CA 1
ATOM 2197 C C . GLU A 1 288 ? 31.937 2.303 -2.375 1.00 77.12 288 GLU A C 1
ATOM 2199 O O . GLU A 1 288 ? 32.011 2.931 -3.438 1.00 77.12 288 GLU A O 1
ATOM 2204 N N . ARG A 1 289 ? 32.498 1.098 -2.212 1.00 77.56 289 ARG A N 1
ATOM 2205 C CA . ARG A 1 289 ? 33.245 0.397 -3.263 1.00 77.56 289 ARG A CA 1
ATOM 2206 C C . ARG A 1 289 ? 32.339 -0.028 -4.420 1.00 77.56 289 ARG A C 1
ATOM 2208 O O . ARG A 1 289 ? 32.696 0.206 -5.573 1.00 77.56 289 ARG A O 1
ATOM 2215 N N . VAL A 1 290 ? 31.160 -0.590 -4.139 1.00 80.00 290 VAL A N 1
ATOM 2216 C CA . VAL A 1 290 ? 30.164 -0.949 -5.169 1.00 80.00 290 VAL A CA 1
ATOM 2217 C C . VAL A 1 290 ? 29.661 0.299 -5.898 1.00 80.00 290 VAL A C 1
ATOM 2219 O O . VAL A 1 290 ? 29.618 0.309 -7.126 1.00 80.00 290 VAL A O 1
ATOM 2222 N N . GLY A 1 291 ? 29.384 1.389 -5.178 1.00 78.56 291 GLY A N 1
ATOM 2223 C CA . GLY A 1 291 ? 28.974 2.660 -5.780 1.00 78.56 291 GLY A CA 1
ATOM 2224 C C . GLY A 1 291 ? 30.050 3.300 -6.667 1.00 78.56 291 GLY A C 1
ATOM 2225 O O . GLY A 1 291 ? 29.729 3.941 -7.667 1.00 78.56 291 GLY A O 1
ATOM 2226 N N . ALA A 1 292 ? 31.336 3.125 -6.345 1.00 78.50 292 ALA A N 1
ATOM 2227 C CA . ALA A 1 292 ? 32.432 3.563 -7.212 1.00 78.50 292 ALA A CA 1
ATOM 2228 C C . ALA A 1 292 ? 32.493 2.762 -8.520 1.00 78.50 292 ALA A C 1
ATOM 2230 O O . ALA A 1 292 ? 32.707 3.346 -9.582 1.00 78.50 292 ALA A O 1
ATOM 2231 N N . ILE A 1 293 ? 32.249 1.452 -8.451 1.00 75.00 293 ILE A N 1
ATOM 2232 C CA . ILE A 1 293 ? 32.192 0.572 -9.622 1.00 75.00 293 ILE A CA 1
ATOM 2233 C C . ILE A 1 293 ? 30.993 0.934 -10.514 1.00 75.00 293 ILE A C 1
ATOM 2235 O O . ILE A 1 293 ? 31.164 1.081 -11.721 1.00 75.00 293 ILE A O 1
ATOM 2239 N N . GLU A 1 294 ? 29.811 1.173 -9.936 1.00 77.94 294 GLU A N 1
ATOM 2240 C CA . GLU A 1 294 ? 28.609 1.598 -10.678 1.00 77.94 294 GLU A CA 1
ATOM 2241 C C . GLU A 1 294 ? 28.857 2.880 -11.495 1.00 77.94 294 GLU A C 1
ATOM 2243 O O . GLU A 1 294 ? 28.470 2.956 -12.662 1.00 77.94 294 GLU A O 1
ATOM 2248 N N . ARG A 1 295 ? 29.566 3.868 -10.927 1.00 80.44 295 ARG A N 1
ATOM 2249 C CA . ARG A 1 295 ? 29.928 5.111 -11.635 1.00 80.44 295 ARG A CA 1
ATOM 2250 C C . ARG A 1 295 ? 30.863 4.890 -12.825 1.00 80.44 295 ARG A C 1
ATOM 2252 O O . ARG A 1 295 ? 30.812 5.663 -13.771 1.00 80.44 295 ARG A O 1
ATOM 2259 N N . LEU A 1 296 ? 31.702 3.858 -12.778 1.00 69.31 296 LEU A N 1
ATOM 2260 C CA . LEU A 1 296 ? 32.682 3.541 -13.825 1.00 69.31 296 LEU A CA 1
ATOM 2261 C C . LEU A 1 296 ? 32.103 2.647 -14.932 1.00 69.31 296 LEU A C 1
ATOM 2263 O O . LEU A 1 296 ? 32.640 2.608 -16.042 1.00 69.31 296 LEU A O 1
ATOM 2267 N N . ILE A 1 297 ? 31.029 1.916 -14.626 1.00 69.56 297 ILE A N 1
ATOM 2268 C CA . ILE A 1 297 ? 30.256 1.115 -15.585 1.00 69.56 297 ILE A CA 1
ATOM 2269 C C . ILE A 1 297 ? 29.212 1.983 -16.308 1.00 69.56 297 ILE A C 1
ATOM 2271 O O . ILE A 1 297 ? 28.875 1.705 -17.458 1.00 69.56 297 ILE A O 1
ATOM 2275 N N . GLY A 1 298 ? 28.713 3.046 -15.667 1.00 67.25 298 GLY A N 1
ATOM 2276 C CA . GLY A 1 298 ? 27.810 4.006 -16.301 1.00 67.25 298 GLY A CA 1
ATOM 2277 C C . GLY A 1 298 ? 28.424 4.630 -17.567 1.00 67.25 298 GLY A C 1
ATOM 2278 O O . GLY A 1 298 ? 29.624 4.906 -17.585 1.00 67.25 298 GLY A O 1
ATOM 2279 N N . PRO A 1 299 ? 27.638 4.858 -18.638 1.00 51.75 299 PRO A N 1
ATOM 2280 C CA . PRO A 1 299 ? 28.153 5.485 -19.849 1.00 51.75 299 PRO A CA 1
ATOM 2281 C C . PRO A 1 299 ? 28.673 6.879 -19.496 1.00 51.75 299 PRO A C 1
ATOM 2283 O O . PRO A 1 299 ? 27.927 7.688 -18.944 1.00 51.75 299 PRO A O 1
ATOM 2286 N N . GLU A 1 300 ? 29.940 7.162 -19.808 1.00 48.41 300 GLU A N 1
ATOM 2287 C CA . GLU A 1 300 ? 30.493 8.504 -19.645 1.00 48.41 300 GLU A CA 1
ATOM 2288 C C . GLU A 1 300 ? 29.703 9.479 -20.526 1.00 48.41 300 GLU A C 1
ATOM 2290 O O . GLU A 1 300 ? 29.906 9.584 -21.738 1.00 48.41 300 GLU A O 1
ATOM 2295 N N . ALA A 1 301 ? 28.754 10.189 -19.917 1.00 40.62 301 ALA A N 1
ATOM 2296 C CA . ALA A 1 301 ? 28.221 11.412 -20.479 1.00 40.62 301 ALA A CA 1
ATOM 2297 C C . ALA A 1 301 ? 29.386 12.406 -20.512 1.00 40.62 301 ALA A C 1
ATOM 2299 O O . ALA A 1 301 ? 29.840 12.872 -19.472 1.00 40.62 301 ALA A O 1
ATOM 2300 N N . GLY A 1 302 ? 29.915 12.643 -21.713 1.00 38.06 302 GLY A N 1
ATOM 2301 C CA . GLY A 1 302 ? 31.142 13.395 -21.926 1.00 38.06 302 GLY A CA 1
ATOM 2302 C C . GLY A 1 302 ? 31.187 14.736 -21.194 1.00 38.06 302 GLY A C 1
ATOM 2303 O O . GLY A 1 302 ? 30.355 15.618 -21.412 1.00 38.06 302 GLY A O 1
ATOM 2304 N N . GLU A 1 303 ? 32.249 14.919 -20.414 1.00 42.44 303 GLU A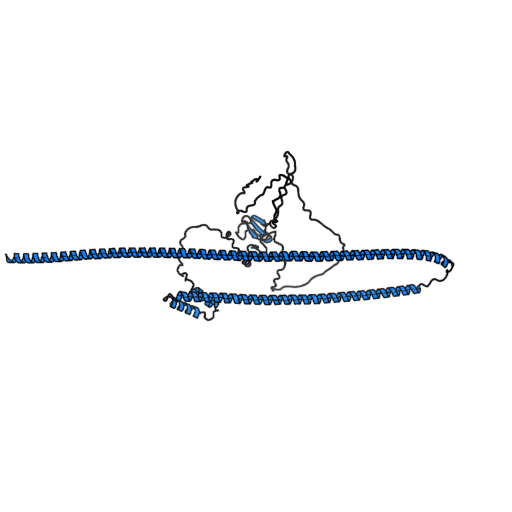 N 1
ATOM 2305 C CA . GLU A 1 303 ? 32.807 16.219 -20.051 1.00 42.44 303 GLU A CA 1
ATOM 2306 C C . GLU A 1 303 ? 33.375 16.900 -21.312 1.00 42.44 303 GLU A C 1
ATOM 2308 O O . GLU A 1 303 ? 34.582 16.964 -21.526 1.00 42.44 303 GLU A O 1
ATOM 2313 N N . ALA A 1 304 ? 32.507 17.359 -22.217 1.00 38.53 304 ALA A N 1
ATOM 2314 C CA . ALA A 1 304 ? 32.898 18.180 -23.364 1.00 38.53 304 ALA A CA 1
ATOM 2315 C C . ALA A 1 304 ? 31.696 18.930 -23.963 1.00 38.53 304 ALA A C 1
ATOM 2317 O O . ALA A 1 304 ? 31.321 18.665 -25.101 1.00 38.53 304 ALA A O 1
ATOM 2318 N N . ALA A 1 305 ? 31.090 19.863 -23.217 1.00 37.44 305 ALA A N 1
ATOM 2319 C CA . ALA A 1 305 ? 30.279 20.950 -23.791 1.00 37.44 305 ALA A CA 1
ATOM 2320 C C . ALA A 1 305 ? 29.926 22.047 -22.761 1.00 37.44 305 ALA A C 1
ATOM 2322 O O . ALA A 1 305 ? 28.762 22.385 -22.571 1.00 37.44 305 ALA A O 1
ATOM 2323 N N . GLU A 1 306 ? 30.922 22.682 -22.140 1.00 42.38 306 GLU A N 1
ATOM 2324 C CA . GLU A 1 306 ? 30.774 24.105 -21.805 1.00 42.38 306 GLU A CA 1
ATOM 2325 C C . GLU A 1 306 ? 31.046 24.908 -23.083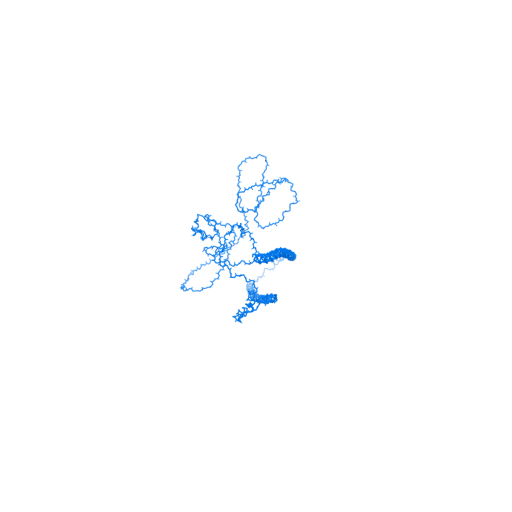 1.00 42.38 306 GLU A C 1
ATOM 2327 O O . GLU A 1 306 ? 32.193 25.252 -23.361 1.00 42.38 306 GLU A O 1
ATOM 2332 N N . GLN A 1 307 ? 30.015 25.135 -23.907 1.00 39.28 307 GLN A N 1
ATOM 2333 C CA . GLN A 1 307 ? 29.933 26.250 -24.865 1.00 39.28 307 GLN A CA 1
ATOM 2334 C C . GLN A 1 307 ? 28.598 26.249 -25.632 1.00 39.28 307 GLN A C 1
ATOM 2336 O O . GLN A 1 307 ? 28.318 25.353 -26.417 1.00 39.28 307 GLN A O 1
ATOM 2341 N N . HIS A 1 308 ? 27.843 27.336 -25.437 1.00 34.59 308 HIS A N 1
ATOM 2342 C CA . HIS A 1 308 ? 26.826 27.906 -26.334 1.00 34.59 308 HIS A CA 1
ATOM 2343 C C . HIS A 1 308 ? 25.658 27.006 -26.787 1.00 34.59 308 HIS A C 1
ATOM 2345 O O . HIS A 1 308 ? 25.721 26.297 -27.788 1.00 34.59 308 HIS A O 1
ATOM 2351 N N . LEU A 1 309 ? 24.513 27.181 -26.122 1.00 30.17 309 LEU A N 1
ATOM 2352 C CA . LEU A 1 309 ? 23.198 26.818 -26.653 1.00 30.17 309 LEU A CA 1
ATOM 2353 C C . LEU A 1 309 ? 22.727 27.874 -27.673 1.00 30.17 309 LEU A C 1
ATOM 2355 O O . LEU A 1 309 ? 22.728 29.062 -27.338 1.00 30.17 309 LEU A O 1
ATOM 2359 N N . PRO A 1 310 ? 22.252 27.492 -28.874 1.00 38.09 310 PRO A N 1
ATOM 2360 C CA . PRO A 1 310 ? 21.396 28.355 -29.666 1.00 38.09 310 PRO A CA 1
ATOM 2361 C C . PRO A 1 310 ? 19.955 28.260 -29.153 1.00 38.09 310 PRO A C 1
ATOM 2363 O O . PRO A 1 310 ? 19.387 27.181 -28.983 1.00 38.09 310 PRO A O 1
ATOM 2366 N N . VAL A 1 311 ? 19.373 29.433 -28.928 1.00 41.53 311 VAL A N 1
ATOM 2367 C CA . VAL A 1 311 ? 17.944 29.653 -28.704 1.00 41.53 311 VAL A CA 1
ATOM 2368 C C . VAL A 1 311 ? 17.160 29.052 -29.873 1.00 41.53 311 VAL A C 1
ATOM 2370 O O . VAL A 1 311 ? 17.357 29.456 -31.017 1.00 41.53 311 VAL A O 1
ATOM 2373 N N . THR A 1 312 ? 16.260 28.110 -29.587 1.00 34.53 312 THR A N 1
ATOM 2374 C CA . THR A 1 312 ? 15.152 27.755 -30.483 1.00 34.53 312 THR A CA 1
ATOM 2375 C C . THR A 1 312 ? 13.841 27.717 -29.708 1.00 34.53 312 THR A C 1
ATOM 2377 O O . THR A 1 312 ? 13.784 27.396 -28.524 1.00 34.53 312 THR A O 1
ATOM 2380 N N . GLU A 1 313 ? 12.825 28.192 -30.410 1.00 41.44 313 GLU A N 1
ATOM 2381 C CA . GLU A 1 313 ? 11.542 28.716 -29.969 1.00 41.44 313 GLU A CA 1
ATOM 2382 C C . GLU A 1 313 ? 10.634 27.733 -29.214 1.00 41.44 313 GLU A C 1
ATOM 2384 O O . GLU A 1 313 ? 10.417 26.592 -29.610 1.00 41.44 313 GLU A O 1
ATOM 2389 N N . SER A 1 314 ? 10.056 28.272 -28.139 1.00 44.94 314 SER A N 1
ATOM 2390 C CA . SER A 1 314 ? 8.695 28.069 -27.630 1.00 44.94 314 SER A CA 1
ATOM 2391 C C . SER A 1 314 ? 7.853 26.942 -28.247 1.00 44.94 314 SER A C 1
ATOM 2393 O O . SER A 1 314 ? 7.207 27.123 -29.281 1.00 44.94 314 SER A O 1
ATOM 2395 N N . LEU A 1 315 ? 7.702 25.857 -27.485 1.00 38.38 315 LEU A N 1
ATOM 2396 C CA . LEU A 1 315 ? 6.493 25.037 -27.485 1.00 38.38 315 LEU A CA 1
ATOM 2397 C C . LEU A 1 315 ? 5.911 24.995 -26.066 1.00 38.38 315 LEU A C 1
ATOM 2399 O O . LEU A 1 315 ? 6.637 24.954 -25.078 1.00 38.38 315 LEU A O 1
ATOM 2403 N N . ALA A 1 316 ? 4.585 25.108 -26.026 1.00 44.41 316 ALA A N 1
ATOM 2404 C CA . ALA A 1 316 ? 3.709 25.374 -24.892 1.00 44.41 316 ALA A CA 1
ATOM 2405 C C . ALA A 1 316 ? 4.116 24.737 -23.549 1.00 44.41 316 ALA A C 1
ATOM 2407 O O . ALA A 1 316 ? 4.244 23.521 -23.426 1.00 44.41 316 ALA A O 1
ATOM 2408 N N . ALA A 1 317 ? 4.208 25.582 -22.519 1.00 39.03 317 ALA A N 1
ATOM 2409 C CA . ALA A 1 317 ? 4.244 25.157 -21.130 1.00 39.03 317 ALA A CA 1
ATOM 2410 C C . ALA A 1 317 ? 2.897 24.519 -20.761 1.00 39.03 317 ALA A C 1
ATOM 2412 O O . ALA A 1 317 ? 1.885 25.209 -20.640 1.00 39.03 317 ALA A O 1
ATOM 2413 N N . VAL A 1 318 ? 2.888 23.201 -20.578 1.00 43.66 318 VAL A N 1
ATOM 2414 C CA . VAL A 1 318 ? 1.858 22.545 -19.769 1.00 43.66 318 VAL A CA 1
ATOM 2415 C C . VAL A 1 318 ? 2.222 22.815 -18.311 1.00 43.66 318 VAL A C 1
ATOM 2417 O O . VAL A 1 318 ? 3.357 22.583 -17.894 1.00 43.66 318 VAL A O 1
ATOM 2420 N N . SER A 1 319 ? 1.282 23.388 -17.564 1.00 56.72 319 SER A N 1
ATOM 2421 C CA . SER A 1 319 ? 1.478 23.777 -16.172 1.00 56.72 319 SER A CA 1
ATOM 2422 C C . SER A 1 319 ? 1.702 22.543 -15.298 1.00 56.72 319 SER A C 1
ATOM 2424 O O . SER A 1 319 ? 0.889 21.623 -15.283 1.00 56.72 319 SER A O 1
ATOM 2426 N N . LEU A 1 320 ? 2.773 22.560 -14.505 1.00 50.66 320 LEU A N 1
ATOM 2427 C CA . LEU A 1 320 ? 3.064 21.568 -13.461 1.00 50.66 320 LEU A CA 1
ATOM 2428 C C . LEU A 1 320 ? 1.945 21.436 -12.409 1.00 50.66 320 LEU A C 1
ATOM 2430 O O . LEU A 1 320 ? 1.939 20.469 -11.659 1.00 50.66 320 LEU A O 1
ATOM 2434 N N . ALA A 1 321 ? 0.993 22.373 -12.368 1.00 54.16 321 ALA A N 1
ATOM 2435 C CA . ALA A 1 321 ? -0.175 22.300 -11.494 1.00 54.16 321 ALA A CA 1
ATOM 2436 C C . ALA A 1 321 ? -1.195 21.214 -11.902 1.00 54.16 321 ALA A C 1
ATOM 2438 O O . ALA A 1 321 ? -1.997 20.813 -11.065 1.00 54.16 321 ALA A O 1
ATOM 2439 N N . ASP A 1 322 ? -1.160 20.723 -13.149 1.00 46.53 322 ASP A N 1
ATOM 2440 C CA . ASP A 1 322 ? -2.116 19.719 -13.651 1.00 46.53 322 ASP A CA 1
ATOM 2441 C C . ASP A 1 322 ? -1.610 18.269 -13.509 1.00 46.53 322 ASP A C 1
ATOM 2443 O O . ASP A 1 322 ? -2.346 17.313 -13.759 1.00 46.53 322 ASP A O 1
ATOM 2447 N N . ALA A 1 323 ? -0.361 18.076 -13.071 1.00 54.59 323 ALA A N 1
ATOM 2448 C CA . ALA A 1 323 ? 0.177 16.760 -12.747 1.00 54.59 323 ALA A CA 1
ATOM 2449 C C . ALA A 1 323 ? -0.144 16.429 -11.282 1.00 54.59 323 ALA A C 1
ATOM 2451 O O . ALA A 1 323 ? 0.649 16.696 -10.382 1.00 54.59 323 ALA A O 1
ATOM 2452 N N . GLY A 1 324 ? -1.327 15.861 -11.035 1.00 52.47 324 GLY A N 1
ATOM 2453 C CA . GLY A 1 324 ? -1.723 15.322 -9.730 1.00 52.47 324 GLY A CA 1
ATOM 2454 C C . GLY A 1 324 ? -0.855 14.129 -9.317 1.00 52.47 324 GLY A C 1
ATOM 2455 O O . GLY A 1 324 ? -1.264 12.981 -9.460 1.00 52.47 324 GLY A O 1
ATOM 2456 N N . LEU A 1 325 ? 0.359 14.400 -8.838 1.00 49.16 325 LEU A N 1
ATOM 2457 C CA . LEU A 1 325 ? 1.286 13.406 -8.306 1.00 49.16 325 LEU A CA 1
ATOM 2458 C C . LEU A 1 325 ? 1.013 13.201 -6.813 1.00 49.16 325 LEU A C 1
ATOM 2460 O O . LEU A 1 325 ? 1.672 13.794 -5.961 1.00 49.16 325 LEU A O 1
ATOM 2464 N N . ASP A 1 326 ? 0.051 12.340 -6.496 1.00 44.84 326 ASP A N 1
ATOM 2465 C CA . ASP A 1 326 ? -0.073 11.791 -5.147 1.00 44.84 326 ASP A CA 1
ATOM 2466 C C . ASP A 1 326 ? 0.972 10.676 -4.977 1.00 44.84 326 ASP A C 1
ATOM 2468 O O . ASP A 1 326 ? 0.776 9.535 -5.391 1.00 44.84 326 ASP A O 1
ATOM 2472 N N . THR A 1 327 ? 2.152 11.032 -4.464 1.00 52.59 327 THR A N 1
ATOM 2473 C CA . THR A 1 327 ? 3.284 10.095 -4.320 1.00 52.59 327 THR A CA 1
ATOM 2474 C C . THR A 1 327 ? 3.245 9.280 -3.028 1.00 52.59 327 THR A C 1
ATOM 2476 O O . THR A 1 327 ? 4.217 8.588 -2.734 1.00 52.59 327 THR A O 1
ATOM 2479 N N . GLY A 1 328 ? 2.164 9.339 -2.235 1.00 47.94 328 GLY A N 1
ATOM 2480 C CA . GLY A 1 328 ? 2.001 8.504 -1.033 1.00 47.94 328 GLY A CA 1
ATOM 2481 C C . GLY A 1 328 ? 3.104 8.667 0.025 1.00 47.94 328 GLY A C 1
ATOM 2482 O O . GLY A 1 328 ? 3.183 7.884 0.971 1.00 47.94 328 GLY A O 1
ATOM 2483 N N . ARG A 1 329 ? 3.972 9.675 -0.118 1.00 45.34 329 ARG A N 1
ATOM 2484 C CA . ARG A 1 329 ? 5.045 9.986 0.821 1.00 45.34 329 ARG A CA 1
ATOM 2485 C C . ARG A 1 329 ? 4.479 10.929 1.886 1.00 45.34 329 ARG A C 1
ATOM 2487 O O . ARG A 1 329 ? 3.909 11.954 1.510 1.00 45.34 329 ARG A O 1
ATOM 2494 N N . PRO A 1 330 ? 4.630 10.639 3.192 1.00 48.84 330 PRO A N 1
ATOM 2495 C CA . PRO A 1 330 ? 4.216 11.577 4.229 1.00 48.84 330 PRO A CA 1
ATOM 2496 C C . PRO A 1 330 ? 4.928 12.914 4.007 1.00 48.84 330 PRO A C 1
ATOM 2498 O O . PRO A 1 330 ? 6.139 12.941 3.762 1.00 48.84 330 PRO A O 1
ATOM 2501 N N . ALA A 1 331 ? 4.156 14.004 4.027 1.00 46.72 331 ALA A N 1
ATOM 2502 C CA . ALA A 1 331 ? 4.645 15.348 3.753 1.00 46.72 331 ALA A CA 1
ATOM 2503 C C . ALA A 1 331 ? 5.874 15.641 4.623 1.00 46.72 331 ALA A C 1
ATOM 2505 O O . ALA A 1 331 ? 5.829 15.507 5.848 1.00 46.72 331 ALA A O 1
ATOM 2506 N N . ALA A 1 332 ? 6.985 16.008 3.979 1.00 51.53 332 ALA A N 1
ATOM 2507 C CA . ALA A 1 332 ? 8.164 16.474 4.691 1.00 51.53 332 ALA A CA 1
ATOM 2508 C C . ALA A 1 332 ? 7.757 17.642 5.611 1.00 51.53 332 ALA A C 1
ATOM 2510 O O . ALA A 1 332 ? 6.929 18.458 5.195 1.00 51.53 332 ALA A O 1
ATOM 2511 N N . PRO A 1 333 ? 8.302 17.738 6.840 1.00 52.25 333 PRO A N 1
ATOM 2512 C CA . PRO A 1 333 ? 7.981 18.839 7.741 1.00 52.25 333 PRO A CA 1
ATOM 2513 C C . PRO A 1 333 ? 8.201 20.170 7.012 1.00 52.25 333 PRO A C 1
ATOM 2515 O O . PRO A 1 333 ? 9.250 20.365 6.391 1.00 52.25 333 PRO A O 1
ATOM 2518 N N . GLU A 1 334 ? 7.173 21.031 7.030 1.00 48.38 334 GLU A N 1
ATOM 2519 C CA . GLU A 1 334 ? 7.125 22.282 6.267 1.00 48.38 334 GLU A CA 1
ATOM 2520 C C . GLU A 1 334 ? 8.452 23.044 6.426 1.00 48.38 334 GLU A C 1
ATOM 2522 O O . GLU A 1 334 ? 8.906 23.324 7.536 1.00 48.38 334 GLU A O 1
ATOM 2527 N N . SER A 1 335 ? 9.101 23.348 5.299 1.00 44.78 335 SER A N 1
ATOM 2528 C CA . SER A 1 335 ? 10.365 24.084 5.292 1.00 44.78 335 SER A CA 1
ATOM 2529 C C . SER A 1 335 ? 10.214 25.440 5.992 1.00 44.78 335 SER A C 1
ATOM 2531 O O . SER A 1 335 ? 9.176 26.089 5.894 1.00 44.78 335 SER A O 1
ATOM 2533 N N . THR A 1 336 ? 11.293 25.888 6.640 1.00 54.38 336 THR A N 1
ATOM 2534 C CA . THR A 1 336 ? 11.463 27.064 7.526 1.00 54.38 336 THR A CA 1
ATOM 2535 C C . THR A 1 336 ? 10.977 28.425 6.985 1.00 54.38 336 THR A C 1
ATOM 2537 O O . THR A 1 336 ? 11.047 29.436 7.676 1.00 54.38 336 THR A O 1
ATOM 2540 N N . MET A 1 337 ? 10.442 28.486 5.769 1.00 56.34 337 MET A N 1
ATOM 2541 C CA . MET A 1 337 ? 9.758 29.649 5.214 1.00 56.34 337 MET A CA 1
ATOM 2542 C C . MET A 1 337 ? 8.255 29.377 5.112 1.00 56.34 337 MET A C 1
ATOM 2544 O O . MET A 1 337 ? 7.751 29.185 4.014 1.00 56.34 337 MET A O 1
ATOM 2548 N N . GLY A 1 338 ? 7.561 29.362 6.257 1.00 59.97 338 GLY A N 1
ATOM 2549 C CA . GLY A 1 338 ? 6.097 29.447 6.383 1.00 59.97 338 GLY A CA 1
ATOM 2550 C C . GLY A 1 338 ? 5.345 28.694 5.292 1.00 59.97 338 GLY A C 1
ATOM 2551 O O . GLY A 1 338 ? 4.911 29.319 4.316 1.00 59.97 338 GLY A O 1
ATOM 2552 N N . GLY A 1 339 ? 5.241 27.375 5.470 1.00 72.06 339 GLY A N 1
ATOM 2553 C CA . GLY A 1 339 ? 4.654 26.435 4.520 1.00 72.06 339 GLY A CA 1
ATOM 2554 C C . GLY A 1 339 ? 3.226 26.778 4.105 1.00 72.06 339 GLY A C 1
ATOM 2555 O O . GLY A 1 339 ? 2.681 27.828 4.448 1.00 72.06 339 GLY A O 1
ATOM 2556 N N . GLU A 1 340 ? 2.609 25.911 3.309 1.00 76.62 340 GLU A N 1
ATOM 2557 C CA . GLU A 1 340 ? 1.315 26.174 2.662 1.00 76.62 340 GLU A CA 1
ATOM 2558 C C . GLU A 1 340 ? 0.232 26.613 3.656 1.00 76.62 340 GLU A C 1
ATOM 2560 O O . GLU A 1 340 ? -0.614 27.448 3.329 1.00 76.62 340 GLU A O 1
ATOM 2565 N N . THR A 1 341 ? 0.320 26.147 4.903 1.00 85.44 341 THR A N 1
ATOM 2566 C CA . THR A 1 341 ? -0.702 26.385 5.924 1.00 85.44 341 THR A CA 1
ATOM 2567 C C . THR A 1 341 ? -0.298 27.380 7.013 1.00 85.44 341 THR A C 1
ATOM 2569 O O . THR A 1 341 ? -1.176 27.912 7.694 1.00 85.44 341 THR A O 1
ATOM 2572 N N . THR A 1 342 ? 0.988 27.717 7.167 1.00 90.31 342 THR A N 1
ATOM 2573 C CA . THR A 1 342 ? 1.498 28.515 8.298 1.00 90.31 342 THR A CA 1
ATOM 2574 C C . THR A 1 342 ? 1.782 29.986 7.947 1.00 90.31 342 THR A C 1
ATOM 2576 O O . THR A 1 342 ? 2.276 30.347 6.878 1.00 90.31 342 THR A O 1
ATOM 2579 N N . CYS A 1 343 ? 1.418 30.895 8.855 1.00 91.69 343 CYS A N 1
ATOM 2580 C CA . CYS A 1 343 ? 1.583 32.344 8.731 1.00 91.69 343 CYS A CA 1
ATOM 2581 C C . CYS A 1 343 ? 3.055 32.693 8.535 1.00 91.69 343 CYS A C 1
ATOM 2583 O O . CYS A 1 343 ? 3.871 32.436 9.415 1.00 91.69 343 CYS A O 1
ATOM 2585 N N . ILE A 1 344 ? 3.381 33.369 7.436 1.00 90.75 344 ILE A N 1
ATOM 2586 C CA . ILE A 1 344 ? 4.777 33.683 7.090 1.00 90.75 344 ILE A CA 1
ATOM 2587 C C . ILE A 1 344 ? 5.398 34.763 7.981 1.00 90.75 344 ILE A C 1
ATOM 2589 O O . ILE A 1 344 ? 6.592 35.010 7.910 1.00 90.75 344 ILE A O 1
ATOM 2593 N N . VAL A 1 345 ? 4.582 35.456 8.780 1.00 90.44 345 VAL A N 1
ATOM 2594 C CA . VAL A 1 345 ? 5.049 36.539 9.655 1.00 90.44 345 VAL A CA 1
ATOM 2595 C C . VAL A 1 345 ? 5.477 35.995 11.015 1.00 90.44 345 VAL A C 1
ATOM 2597 O O . VAL A 1 345 ? 6.498 36.412 11.548 1.00 90.44 345 VAL A O 1
ATOM 2600 N N . CYS A 1 346 ? 4.696 35.079 11.597 1.00 91.56 346 CYS A N 1
ATOM 2601 C CA . CYS A 1 346 ? 4.983 34.529 12.926 1.00 91.56 346 CYS A CA 1
ATOM 2602 C C . CYS A 1 346 ? 5.451 33.073 12.915 1.00 91.56 346 CYS A C 1
ATOM 2604 O O . CYS A 1 346 ? 5.840 32.582 13.968 1.00 91.56 346 CYS A O 1
ATOM 2606 N N . PHE A 1 347 ? 5.348 32.380 11.777 1.00 91.12 347 PHE A N 1
ATOM 2607 C CA . PHE A 1 347 ? 5.691 30.965 11.586 1.00 91.12 347 PHE A CA 1
ATOM 2608 C C . PHE A 1 347 ? 5.028 29.991 12.577 1.00 91.12 347 PHE A C 1
ATOM 2610 O O . PHE A 1 347 ? 5.471 28.860 12.721 1.00 91.12 347 PHE A O 1
ATOM 2617 N N . ALA A 1 348 ? 3.965 30.425 13.264 1.00 87.81 348 ALA A N 1
ATOM 2618 C CA . ALA A 1 348 ? 3.353 29.673 14.362 1.00 87.81 348 ALA A CA 1
ATOM 2619 C C . ALA A 1 348 ? 1.860 29.396 14.157 1.00 87.81 348 ALA A C 1
ATOM 2621 O O . ALA A 1 348 ? 1.363 28.340 14.524 1.00 87.81 348 ALA A O 1
ATOM 2622 N N . ARG A 1 349 ? 1.115 30.361 13.609 1.00 90.81 349 ARG A N 1
ATOM 2623 C CA . ARG A 1 349 ? -0.346 30.265 13.451 1.00 90.81 349 ARG A CA 1
ATOM 2624 C C . ARG A 1 349 ? -0.710 29.961 12.012 1.00 90.81 349 ARG A C 1
ATOM 2626 O O . ARG A 1 349 ? 0.007 30.384 11.116 1.00 90.81 349 ARG A O 1
ATOM 2633 N N . VAL A 1 350 ? -1.850 29.321 11.789 1.00 91.44 350 VAL A N 1
ATOM 2634 C CA . VAL A 1 350 ? -2.351 29.054 10.435 1.00 91.44 350 VAL A CA 1
ATOM 2635 C C . VAL A 1 350 ? -2.678 30.345 9.674 1.00 91.44 350 VAL A C 1
ATOM 2637 O O . VAL A 1 350 ? -3.079 31.352 10.273 1.00 91.44 350 VAL A O 1
ATOM 2640 N N . LYS A 1 351 ? -2.484 30.339 8.352 1.00 92.62 351 LYS A N 1
ATOM 2641 C CA . LYS A 1 351 ? -2.855 31.460 7.478 1.00 92.62 351 LYS A CA 1
ATOM 2642 C C . LYS A 1 351 ? -4.378 31.569 7.428 1.00 92.62 351 LYS A C 1
ATOM 2644 O O . LYS A 1 351 ? -5.065 30.594 7.147 1.00 92.62 351 LYS A O 1
ATOM 2649 N N . SER A 1 352 ? -4.911 32.757 7.683 1.00 92.44 352 SER A N 1
ATOM 2650 C CA . SER A 1 352 ? -6.359 32.991 7.672 1.00 92.44 352 SER A CA 1
ATOM 2651 C C . SER A 1 352 ? -6.776 34.269 6.959 1.00 92.44 352 SER A C 1
ATOM 2653 O O . SER A 1 352 ? -7.967 34.504 6.820 1.00 92.44 352 SER A O 1
ATOM 2655 N N . HIS A 1 353 ? -5.835 35.116 6.539 1.00 92.69 353 HIS A N 1
ATOM 2656 C CA . HIS A 1 353 ? -6.129 36.411 5.932 1.00 92.69 353 HIS A CA 1
ATOM 2657 C C . HIS A 1 353 ? -5.356 36.599 4.626 1.00 92.69 353 HIS A C 1
ATOM 2659 O O . HIS A 1 353 ? -4.129 36.432 4.582 1.00 92.69 353 HIS A O 1
ATOM 2665 N N . ALA A 1 354 ? -6.085 36.986 3.578 1.00 92.75 354 ALA A N 1
ATOM 2666 C CA . ALA A 1 354 ? -5.538 37.343 2.277 1.00 92.75 354 ALA A CA 1
ATOM 2667 C C . ALA A 1 354 ? -5.389 38.864 2.133 1.00 92.75 354 ALA A C 1
ATOM 2669 O O . ALA A 1 354 ? -6.273 39.635 2.524 1.00 92.75 354 ALA A O 1
ATOM 2670 N N . ALA A 1 355 ? -4.264 39.292 1.562 1.00 92.19 355 ALA A N 1
ATOM 2671 C CA . ALA A 1 355 ? -4.010 40.689 1.222 1.00 92.19 355 ALA A CA 1
ATOM 2672 C C . ALA A 1 355 ? -4.739 41.067 -0.080 1.00 92.19 355 ALA A C 1
ATOM 2674 O O . ALA A 1 355 ? -4.623 40.353 -1.070 1.00 92.19 355 ALA A O 1
ATOM 2675 N N . VAL A 1 356 ? -5.473 42.181 -0.103 1.00 90.69 356 VAL A N 1
ATOM 2676 C CA . VAL A 1 356 ? -6.150 42.714 -1.302 1.00 90.69 356 VAL A CA 1
ATOM 2677 C C . VAL A 1 356 ? -5.454 44.018 -1.710 1.00 90.69 356 VAL A C 1
ATOM 2679 O O . VAL A 1 356 ? -5.219 44.840 -0.820 1.00 90.69 356 VAL A O 1
ATOM 2682 N N . PRO A 1 357 ? -5.146 44.233 -3.006 1.00 87.88 357 PRO A N 1
ATOM 2683 C CA . PRO A 1 357 ? -5.685 43.534 -4.185 1.00 87.88 357 PRO A CA 1
ATOM 2684 C C . PRO A 1 357 ? -4.960 42.257 -4.636 1.00 87.88 357 PRO A C 1
ATOM 2686 O O . PRO A 1 357 ? -5.561 41.484 -5.378 1.00 87.88 357 PRO A O 1
ATOM 2689 N N . CYS A 1 358 ? -3.739 41.984 -4.173 1.00 93.69 358 CYS A N 1
ATOM 2690 C CA . CYS A 1 358 ? -2.919 40.895 -4.721 1.00 93.69 358 CYS A CA 1
ATOM 2691 C C . CYS A 1 358 ? -3.482 39.468 -4.527 1.00 93.69 358 CYS A C 1
ATOM 2693 O O . CYS A 1 358 ? -3.074 38.544 -5.222 1.00 93.69 358 CYS A O 1
ATOM 2695 N N . GLY A 1 359 ? -4.378 39.255 -3.558 1.00 90.31 359 GLY A N 1
ATOM 2696 C CA . GLY A 1 359 ? -5.050 37.977 -3.291 1.00 90.31 359 GLY A CA 1
ATOM 2697 C C . GLY A 1 359 ? -4.208 36.916 -2.570 1.00 90.31 359 GLY A C 1
ATOM 2698 O O . GLY A 1 359 ? -4.645 35.775 -2.452 1.00 90.31 359 GLY A O 1
ATOM 2699 N N . HIS A 1 360 ? -3.017 37.254 -2.070 1.00 93.69 360 HIS A N 1
ATOM 2700 C CA . HIS A 1 360 ? -2.121 36.285 -1.429 1.00 93.69 360 HIS A CA 1
ATOM 2701 C C . HIS A 1 360 ? -2.565 35.972 0.007 1.00 93.69 360 HIS A C 1
ATOM 2703 O O . HIS A 1 360 ? -2.598 36.869 0.855 1.00 93.69 360 HIS A O 1
ATOM 2709 N N . LEU A 1 361 ? -2.849 34.696 0.292 1.00 92.94 361 LEU A N 1
ATOM 2710 C CA . LEU A 1 361 ? -3.113 34.177 1.637 1.00 92.94 361 LEU A CA 1
ATOM 2711 C C . LEU A 1 361 ? -1.783 33.989 2.375 1.00 92.94 361 LEU A C 1
ATOM 2713 O O . LEU A 1 361 ? -1.034 33.058 2.095 1.00 92.94 361 LEU A O 1
ATOM 2717 N N . CYS A 1 362 ? -1.454 34.908 3.285 1.00 90.88 362 CYS A N 1
ATOM 2718 C CA . CYS A 1 362 ? -0.092 35.006 3.820 1.00 90.88 362 CYS A CA 1
ATOM 2719 C C . CYS A 1 362 ? 0.001 35.140 5.339 1.00 90.88 362 CYS A C 1
ATOM 2721 O O . CYS A 1 362 ? 0.995 34.716 5.931 1.00 90.88 362 CYS A O 1
ATOM 2723 N N . ALA A 1 363 ? -1.024 35.695 5.985 1.00 93.00 363 ALA A N 1
ATOM 2724 C CA . ALA A 1 363 ? -0.979 36.042 7.398 1.00 93.00 363 ALA A CA 1
ATOM 2725 C C . ALA A 1 363 ? -2.105 35.374 8.197 1.00 93.00 363 ALA A C 1
ATOM 2727 O O . ALA A 1 363 ? -3.181 35.076 7.681 1.00 93.00 363 ALA A O 1
ATOM 2728 N N . CYS A 1 364 ? -1.859 35.164 9.488 1.00 95.06 364 CYS A N 1
ATOM 2729 C CA . CYS A 1 364 ? -2.916 34.935 10.472 1.00 95.06 364 CYS A CA 1
ATOM 2730 C C . CYS A 1 364 ? -3.571 36.272 10.866 1.00 95.06 364 CYS A C 1
ATOM 2732 O O . CYS A 1 364 ? -2.967 37.328 10.668 1.00 95.06 364 CYS A O 1
ATOM 2734 N N . GLY A 1 365 ? -4.754 36.226 11.485 1.00 92.75 365 GLY A N 1
ATOM 2735 C CA . GLY A 1 365 ? -5.509 37.418 11.912 1.00 92.75 365 GLY A CA 1
ATOM 2736 C C . GLY A 1 365 ? -4.663 38.490 12.612 1.00 92.75 365 GLY A C 1
ATOM 2737 O O . GLY A 1 365 ? -4.531 39.580 12.058 1.00 92.75 365 GLY A O 1
ATOM 2738 N N . PRO A 1 366 ? -3.965 38.171 13.719 1.00 93.94 366 PRO A N 1
ATOM 2739 C CA . PRO A 1 366 ? -3.157 39.156 14.446 1.00 93.94 366 PRO A CA 1
ATOM 2740 C C . PRO A 1 366 ? -2.020 39.771 13.618 1.00 93.94 366 PRO A C 1
ATOM 2742 O O . PRO A 1 366 ? -1.690 40.942 13.763 1.00 93.94 366 PRO A O 1
ATOM 2745 N N . CYS A 1 367 ? -1.396 38.987 12.733 1.00 94.00 367 CYS A N 1
ATOM 2746 C CA . CYS A 1 367 ? -0.317 39.491 11.881 1.00 94.00 367 CYS A CA 1
ATOM 2747 C C . CYS A 1 367 ? -0.848 40.325 10.707 1.00 94.00 367 CYS A C 1
ATOM 2749 O O . CYS A 1 367 ? -0.131 41.186 10.206 1.00 94.00 367 CYS A O 1
ATOM 2751 N N . SER A 1 368 ? -2.088 40.089 10.271 1.00 92.12 368 SER A N 1
ATOM 2752 C CA . SER A 1 368 ? -2.712 40.835 9.173 1.00 92.12 368 SER A CA 1
ATOM 2753 C C . SER A 1 368 ? -3.036 42.287 9.545 1.00 92.12 368 SER A C 1
ATOM 2755 O O . SER A 1 368 ? -3.011 43.164 8.679 1.00 92.12 368 SER A O 1
ATOM 2757 N N . GLU A 1 369 ? -3.270 42.562 10.831 1.00 90.00 369 GLU A N 1
ATOM 2758 C CA . GLU A 1 369 ? -3.541 43.908 11.352 1.00 90.00 369 GLU A CA 1
ATOM 2759 C C . GLU A 1 369 ? -2.311 44.820 11.270 1.00 90.00 369 GLU A C 1
ATOM 2761 O O . GLU A 1 369 ? -2.434 46.013 11.003 1.00 90.00 369 G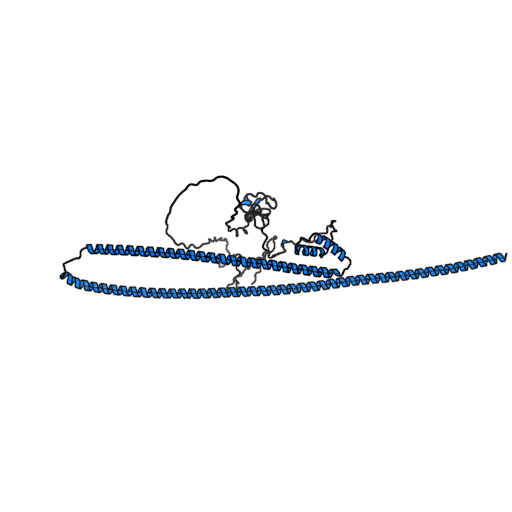LU A O 1
ATOM 2766 N N . LEU A 1 370 ? -1.117 44.243 11.418 1.00 90.31 370 LEU A N 1
ATOM 2767 C CA . LEU A 1 370 ? 0.162 44.958 11.366 1.00 90.31 370 LEU A CA 1
ATOM 2768 C C . LEU A 1 370 ? 0.704 45.121 9.934 1.00 90.31 370 LEU A C 1
ATOM 2770 O O . LEU A 1 370 ? 1.745 45.741 9.728 1.00 90.31 370 LEU A O 1
ATOM 2774 N N . MET A 1 371 ? 0.014 44.558 8.939 1.00 87.50 371 MET A N 1
ATOM 2775 C CA . MET A 1 371 ? 0.487 44.468 7.561 1.00 87.50 371 MET A CA 1
ATOM 2776 C C . MET A 1 371 ? 0.040 45.678 6.725 1.00 87.50 371 MET A C 1
ATOM 2778 O O . MET A 1 371 ? -1.162 45.908 6.535 1.00 87.50 371 MET A O 1
ATOM 2782 N N . GLN A 1 372 ? 1.018 46.427 6.206 1.00 90.94 372 GLN A N 1
ATOM 2783 C CA . GLN A 1 372 ? 0.820 47.544 5.264 1.00 90.94 372 GLN A CA 1
ATOM 2784 C C . GLN A 1 372 ? 1.116 47.141 3.810 1.00 90.94 372 GLN A C 1
ATOM 2786 O O . GLN A 1 372 ? 0.474 47.640 2.891 1.00 90.94 372 GLN A O 1
ATOM 2791 N N . GLU A 1 373 ? 2.022 46.183 3.611 1.00 93.50 373 GLU A N 1
ATOM 2792 C CA . GLU A 1 373 ? 2.405 45.627 2.310 1.00 93.50 373 GLU A CA 1
ATOM 2793 C C . GLU A 1 373 ? 2.352 44.097 2.371 1.00 93.50 373 GLU A C 1
ATOM 2795 O O . GLU A 1 373 ? 2.650 43.497 3.407 1.00 93.50 373 GLU A O 1
ATOM 2800 N N . CYS A 1 374 ? 1.972 43.448 1.271 1.00 93.00 374 CYS A N 1
ATOM 2801 C CA . CYS A 1 374 ? 1.949 41.991 1.197 1.00 93.00 374 CYS A CA 1
ATOM 2802 C C . CYS A 1 374 ? 3.386 41.431 1.255 1.00 93.00 374 CYS A C 1
ATOM 2804 O O . CYS A 1 374 ? 4.180 41.752 0.375 1.00 93.00 374 CYS A O 1
ATOM 2806 N N . PRO A 1 375 ? 3.751 40.528 2.184 1.00 90.56 375 PRO A N 1
ATOM 2807 C CA . PRO A 1 375 ? 5.132 40.052 2.272 1.00 90.56 375 PRO A CA 1
ATOM 2808 C C . PRO A 1 375 ? 5.564 39.164 1.093 1.00 90.56 375 PRO A C 1
ATOM 2810 O O . PRO A 1 375 ? 6.761 38.982 0.888 1.00 90.56 375 PRO A O 1
ATOM 2813 N N . TYR A 1 376 ? 4.618 38.640 0.300 1.00 89.50 376 TYR A N 1
ATOM 2814 C CA . TYR A 1 376 ? 4.926 37.892 -0.926 1.00 89.50 376 TYR A CA 1
ATOM 2815 C C . TYR A 1 376 ? 5.301 38.803 -2.098 1.00 89.50 376 TYR A C 1
ATOM 2817 O O . TYR A 1 376 ? 6.305 38.569 -2.762 1.00 89.50 376 TYR A O 1
ATOM 2825 N N . CYS A 1 377 ? 4.493 39.829 -2.369 1.00 92.56 377 CYS A N 1
ATOM 2826 C CA . CYS A 1 377 ? 4.601 40.624 -3.600 1.00 92.56 377 CYS A CA 1
ATOM 2827 C C . CYS A 1 377 ? 4.923 42.106 -3.370 1.00 92.56 377 CYS A C 1
ATOM 2829 O O . CYS A 1 377 ? 5.154 42.832 -4.330 1.00 92.56 377 CYS A O 1
ATOM 2831 N N . ARG A 1 378 ? 4.966 42.544 -2.108 1.00 93.56 378 ARG A N 1
ATOM 2832 C CA . ARG A 1 378 ? 5.208 43.925 -1.656 1.00 93.56 378 ARG A CA 1
ATOM 2833 C C . ARG A 1 378 ? 4.197 44.953 -2.170 1.00 93.56 378 ARG A C 1
ATOM 2835 O O . ARG A 1 378 ? 4.441 46.150 -2.096 1.00 93.56 378 ARG A O 1
ATOM 2842 N N . GLU A 1 379 ? 3.050 44.498 -2.667 1.00 92.94 379 GLU A N 1
ATOM 2843 C CA . GLU A 1 379 ? 1.953 45.380 -3.060 1.00 92.94 379 GLU A CA 1
ATOM 2844 C C . GLU A 1 379 ? 1.265 45.963 -1.807 1.00 92.94 379 GLU A C 1
ATOM 2846 O O . GLU A 1 379 ? 1.081 45.222 -0.826 1.00 92.94 379 GLU A O 1
ATOM 2851 N N . PRO A 1 380 ? 0.904 47.265 -1.793 1.00 90.62 380 PRO A N 1
ATOM 2852 C CA . PRO A 1 380 ? 0.202 47.875 -0.668 1.00 90.62 380 PRO A CA 1
ATOM 2853 C C . PRO A 1 380 ? -1.153 47.202 -0.430 1.00 90.62 380 PRO A C 1
ATOM 2855 O O . PRO A 1 380 ? -1.875 46.855 -1.364 1.00 90.62 380 PRO A O 1
ATOM 2858 N N . VAL A 1 381 ? -1.493 47.000 0.844 1.00 89.19 381 VAL A N 1
ATOM 2859 C CA . VAL A 1 381 ? -2.695 46.263 1.244 1.00 89.19 381 VAL A CA 1
ATOM 2860 C C . VAL A 1 381 ? -3.825 47.229 1.577 1.00 89.19 381 VAL A C 1
ATOM 2862 O O . VAL A 1 381 ? -3.880 47.774 2.681 1.00 89.19 381 VAL A O 1
ATOM 2865 N N . ASP A 1 382 ? -4.772 47.371 0.652 1.00 85.56 382 ASP A N 1
ATOM 2866 C CA . ASP A 1 382 ? -5.939 48.247 0.805 1.00 85.56 382 ASP A CA 1
ATOM 2867 C C . ASP A 1 382 ? -6.956 47.685 1.805 1.00 85.56 382 ASP A C 1
ATOM 2869 O O . ASP A 1 382 ? -7.559 48.412 2.595 1.00 85.56 382 ASP A O 1
ATOM 2873 N N . ARG A 1 383 ? -7.171 46.365 1.774 1.00 83.62 383 ARG A N 1
ATOM 2874 C CA . ARG A 1 383 ? -8.064 45.656 2.701 1.00 83.62 383 ARG A CA 1
ATOM 2875 C C . ARG A 1 383 ? -7.595 44.219 2.918 1.00 83.62 383 ARG A C 1
ATOM 2877 O O . ARG A 1 383 ? -6.861 43.665 2.105 1.00 83.62 383 ARG A O 1
ATOM 2884 N N . LYS A 1 384 ? -8.018 43.609 4.024 1.00 84.94 384 LYS A N 1
ATOM 2885 C CA . LYS A 1 384 ? -7.698 42.221 4.377 1.00 84.94 384 LYS A CA 1
ATOM 2886 C C . LYS A 1 384 ? -8.991 41.426 4.449 1.00 84.94 384 LYS A C 1
ATOM 2888 O O . LYS A 1 384 ? -9.950 41.892 5.059 1.00 84.94 384 LYS A O 1
ATOM 2893 N N . VAL A 1 385 ? -9.028 40.266 3.806 1.00 86.50 385 VAL A N 1
ATOM 2894 C CA . VAL A 1 385 ? -10.212 39.396 3.794 1.00 86.50 385 VAL A CA 1
ATOM 2895 C C . VAL A 1 385 ? -9.875 38.121 4.548 1.00 86.50 385 VAL A C 1
ATOM 2897 O O . VAL A 1 385 ? -8.870 37.479 4.243 1.00 86.50 385 VAL A O 1
ATOM 2900 N N . ALA A 1 386 ? -10.696 37.781 5.542 1.00 84.62 386 ALA A N 1
ATOM 2901 C CA . ALA A 1 386 ? -10.589 36.513 6.246 1.00 84.62 386 ALA A CA 1
ATOM 2902 C C . ALA A 1 386 ? -11.059 35.380 5.324 1.00 84.62 386 ALA A C 1
ATOM 2904 O O . ALA A 1 386 ? -12.160 35.441 4.774 1.00 84.62 386 ALA A O 1
ATOM 2905 N N . ASP A 1 387 ? -10.222 34.363 5.147 1.00 74.69 387 ASP A N 1
ATOM 2906 C CA . ASP A 1 387 ? -10.588 33.162 4.411 1.00 74.69 387 ASP A CA 1
ATOM 2907 C C . ASP A 1 387 ? -11.481 32.281 5.295 1.00 74.69 387 ASP A C 1
ATOM 2909 O O . ASP A 1 387 ? -11.066 31.781 6.346 1.00 74.69 387 ASP A O 1
ATOM 2913 N N . LEU A 1 388 ? -12.736 32.124 4.875 1.00 58.66 388 LEU A N 1
ATOM 2914 C CA . LEU A 1 388 ? -13.749 31.350 5.591 1.00 58.66 388 LEU A CA 1
ATOM 2915 C C . LEU A 1 388 ? -13.448 29.844 5.568 1.00 58.66 388 LEU A C 1
ATOM 2917 O O . LEU A 1 388 ? -13.968 29.118 6.413 1.00 58.66 388 LEU A O 1
ATOM 2921 N N . ILE A 1 389 ? -12.594 29.376 4.651 1.00 57.56 389 ILE A N 1
ATOM 2922 C CA . ILE A 1 389 ? -12.258 27.954 4.517 1.00 57.56 389 ILE A CA 1
ATOM 2923 C C . ILE A 1 389 ? -11.374 27.488 5.688 1.00 57.56 389 ILE A C 1
ATOM 2925 O O . ILE A 1 389 ? -11.590 26.401 6.221 1.00 57.56 389 ILE A O 1
ATOM 2929 N N . THR A 1 390 ? -10.453 28.326 6.178 1.00 52.88 390 THR A N 1
ATOM 2930 C CA . THR A 1 390 ? -9.571 27.969 7.311 1.00 52.88 390 THR A CA 1
ATOM 2931 C C . THR A 1 390 ? -10.225 28.195 8.681 1.00 52.88 390 THR A C 1
ATOM 2933 O O . THR A 1 390 ? -9.805 27.607 9.678 1.00 52.88 390 THR A O 1
ATOM 2936 N N . ALA A 1 391 ? -11.280 29.012 8.766 1.00 45.69 391 ALA A N 1
ATOM 2937 C CA . ALA A 1 391 ? -11.956 29.316 10.032 1.00 45.69 391 ALA A CA 1
ATOM 2938 C C . ALA A 1 391 ? -12.668 28.098 10.660 1.00 45.69 391 ALA A C 1
ATOM 2940 O O . ALA A 1 391 ? -12.856 28.064 11.874 1.00 45.69 391 ALA A O 1
ATOM 2941 N N . ALA A 1 392 ? -13.012 27.081 9.864 1.00 41.78 392 ALA A N 1
ATOM 2942 C CA . ALA A 1 392 ? -13.678 25.866 10.340 1.00 41.78 392 ALA A CA 1
ATOM 2943 C C . ALA A 1 392 ? -12.734 24.845 11.018 1.00 41.78 392 ALA A C 1
ATOM 2945 O O . ALA A 1 392 ? -13.219 23.885 11.610 1.00 41.78 392 ALA A O 1
ATOM 2946 N N . GLY A 1 393 ? -11.408 25.036 10.953 1.00 40.00 393 GLY A N 1
ATOM 2947 C CA . GLY A 1 393 ? -10.416 24.050 11.415 1.00 40.00 393 GLY A CA 1
ATOM 2948 C C . GLY A 1 393 ? -9.601 24.425 12.659 1.00 40.00 393 GLY A C 1
ATOM 2949 O O . GLY A 1 393 ? -8.751 23.645 13.077 1.00 40.00 393 GLY A O 1
ATOM 2950 N N . ALA A 1 394 ? -9.809 25.597 13.264 1.00 37.16 394 ALA A N 1
ATOM 2951 C CA . ALA A 1 394 ? -8.995 26.057 14.393 1.00 37.16 394 ALA A CA 1
ATOM 2952 C C . ALA A 1 394 ? -9.627 25.724 15.760 1.00 37.16 394 ALA A C 1
ATOM 2954 O O . ALA A 1 394 ? -10.024 26.620 16.503 1.00 37.16 394 ALA A O 1
ATOM 2955 N N . SER A 1 395 ? -9.689 24.440 16.122 1.00 33.78 395 SER A N 1
ATOM 2956 C CA . SER A 1 395 ? -9.704 24.036 17.537 1.00 33.78 395 SER A CA 1
ATOM 2957 C C . SER A 1 395 ? -8.257 23.891 18.018 1.00 33.78 395 SER A C 1
ATOM 2959 O O . SER A 1 395 ? -7.476 23.147 17.430 1.00 33.78 395 SER A O 1
ATOM 2961 N N . ALA A 1 396 ? -7.896 24.652 19.049 1.00 32.12 396 ALA A N 1
ATOM 2962 C CA . ALA A 1 396 ? -6.552 24.743 19.617 1.00 32.12 396 ALA A CA 1
ATOM 2963 C C . ALA A 1 396 ? -5.948 23.389 20.043 1.00 32.12 396 ALA A C 1
ATOM 2965 O O . ALA A 1 396 ? -6.679 22.542 20.556 1.00 32.12 396 ALA A O 1
ATOM 2966 N N . PRO A 1 397 ? -4.611 23.248 20.006 1.00 37.06 397 PRO A N 1
ATOM 2967 C CA . PRO A 1 397 ? -3.906 22.420 20.971 1.00 37.06 397 PRO A CA 1
ATOM 2968 C C . PRO A 1 397 ? -3.171 23.280 22.009 1.00 37.06 397 PRO A C 1
ATOM 2970 O O . PRO A 1 397 ? -2.453 24.230 21.687 1.00 37.06 397 PRO A O 1
ATOM 2973 N N . ALA A 1 398 ? -3.380 22.914 23.273 1.00 36.75 398 ALA A N 1
ATOM 2974 C CA . ALA A 1 398 ? -2.473 23.198 24.372 1.00 36.75 398 ALA A CA 1
ATOM 2975 C C . ALA A 1 398 ? -1.197 22.336 24.244 1.00 36.75 398 ALA A C 1
ATOM 2977 O O . ALA A 1 398 ? -1.182 21.346 23.517 1.00 36.75 398 ALA A O 1
ATOM 2978 N N . ASP A 1 399 ? -0.172 22.728 25.001 1.00 32.19 399 ASP A N 1
ATOM 2979 C CA . ASP A 1 399 ? 1.095 22.031 25.268 1.00 32.19 399 ASP A CA 1
ATOM 2980 C C . ASP A 1 399 ? 2.209 22.114 24.212 1.00 32.19 399 ASP A C 1
ATOM 2982 O O . ASP A 1 399 ? 2.478 21.198 23.443 1.00 32.19 399 ASP A O 1
ATOM 2986 N N . ALA A 1 400 ? 2.989 23.197 24.309 1.00 32.09 400 ALA A N 1
ATOM 2987 C CA . ALA A 1 400 ? 4.410 23.177 23.975 1.00 32.09 400 ALA A CA 1
ATOM 2988 C C . ALA A 1 400 ? 5.230 23.358 25.261 1.00 32.09 400 ALA A C 1
ATOM 2990 O O . ALA A 1 400 ? 5.525 24.471 25.702 1.00 32.09 400 ALA A O 1
ATOM 2991 N N . VAL A 1 401 ? 5.603 22.228 25.861 1.00 36.88 401 VAL A N 1
ATOM 2992 C CA . VAL A 1 401 ? 6.748 22.127 26.767 1.00 36.88 401 VAL A CA 1
ATOM 2993 C C . VAL A 1 401 ? 8.008 22.249 25.911 1.00 36.88 401 VAL A C 1
ATOM 2995 O O . VAL A 1 401 ? 8.328 21.347 25.143 1.00 36.88 401 VAL A O 1
ATOM 2998 N N . PHE A 1 402 ? 8.750 23.345 26.060 1.00 27.47 402 PHE A N 1
ATOM 2999 C CA . PHE A 1 402 ? 10.158 23.399 25.666 1.00 27.47 402 PHE A CA 1
ATOM 3000 C C . PHE A 1 402 ? 10.970 23.966 26.832 1.00 27.47 402 PHE A C 1
ATOM 3002 O O . PHE A 1 402 ? 10.942 25.161 27.127 1.00 27.47 402 PHE A O 1
ATOM 3009 N N . GLY A 1 403 ? 11.652 23.072 27.551 1.00 30.70 403 GLY A N 1
ATOM 3010 C CA . GLY A 1 403 ? 12.634 23.426 28.569 1.00 30.70 403 GLY A CA 1
ATOM 3011 C C . GLY A 1 403 ? 13.960 23.822 27.921 1.00 30.70 403 GLY A C 1
ATOM 3012 O O . GLY A 1 403 ? 14.431 23.144 27.015 1.00 30.70 403 GLY A O 1
ATOM 3013 N N . GLY A 1 404 ? 14.584 24.904 28.402 1.00 28.62 404 GLY A N 1
ATOM 3014 C CA . GLY A 1 404 ? 15.877 25.344 27.864 1.00 28.62 404 GLY A CA 1
ATOM 3015 C C . GLY A 1 404 ? 16.447 26.658 28.411 1.00 28.62 404 GLY A C 1
ATOM 3016 O O . GLY A 1 404 ? 16.750 27.548 27.638 1.00 28.62 404 GLY A O 1
ATOM 3017 N N . ARG A 1 405 ? 16.544 26.765 29.742 1.00 30.22 405 ARG A N 1
ATOM 3018 C CA . ARG A 1 405 ? 17.525 27.480 30.602 1.00 30.22 405 ARG A CA 1
ATOM 3019 C C . ARG A 1 405 ? 18.401 28.653 30.069 1.00 30.22 405 ARG A C 1
ATOM 3021 O O . ARG A 1 405 ? 19.125 28.507 29.095 1.00 30.22 405 ARG A O 1
ATOM 3028 N N . PHE A 1 406 ? 18.519 29.653 30.965 1.00 24.80 406 PHE A N 1
ATOM 3029 C CA . PHE A 1 406 ? 19.432 30.821 31.101 1.00 24.80 406 PHE A CA 1
ATOM 3030 C C . PHE A 1 406 ? 18.841 32.168 30.624 1.00 24.80 406 PHE A C 1
ATOM 3032 O O . PHE A 1 406 ? 18.381 32.267 29.503 1.00 24.80 406 PHE A O 1
ATOM 3039 N N . ALA A 1 407 ? 18.801 33.256 31.408 1.00 30.41 407 ALA A N 1
ATOM 3040 C CA . ALA A 1 407 ? 19.528 33.597 32.631 1.00 30.41 407 ALA A CA 1
ATOM 3041 C C . ALA A 1 407 ? 18.753 34.590 33.533 1.00 30.41 407 ALA A C 1
ATOM 3043 O O . ALA A 1 407 ? 18.089 35.495 33.047 1.00 30.41 407 ALA A O 1
ATOM 3044 N N . THR A 1 408 ? 18.935 34.396 34.847 1.00 29.64 408 THR A N 1
ATOM 3045 C CA . THR A 1 408 ? 19.033 35.393 35.939 1.00 29.64 408 THR A CA 1
ATOM 3046 C C . THR A 1 408 ? 17.956 36.468 36.120 1.00 29.64 408 THR A C 1
ATOM 3048 O O . THR A 1 408 ? 17.846 37.384 35.316 1.00 29.64 408 THR A O 1
ATOM 3051 N N . GLY A 1 409 ? 17.354 36.482 37.316 1.00 28.39 409 GLY A N 1
ATOM 3052 C CA . GLY A 1 409 ? 16.957 37.732 37.972 1.00 28.39 409 GLY A CA 1
ATOM 3053 C C . GLY A 1 409 ? 15.663 37.658 38.775 1.00 28.39 409 GLY A C 1
ATOM 3054 O O . GLY A 1 409 ? 14.595 37.810 38.211 1.00 28.39 409 GLY A O 1
ATOM 3055 N N . GLU A 1 410 ? 15.809 37.494 40.091 1.00 30.39 410 GLU A N 1
ATOM 3056 C CA . GLU A 1 410 ? 14.859 37.881 41.151 1.00 30.39 410 GLU A CA 1
ATOM 3057 C C . GLU A 1 410 ? 13.573 37.052 41.382 1.00 30.39 410 GLU A C 1
ATOM 3059 O O . GLU A 1 410 ? 12.632 36.991 40.602 1.00 30.39 410 GLU A O 1
ATOM 3064 N N . ALA A 1 411 ? 13.517 36.486 42.588 1.00 25.05 411 ALA A N 1
ATOM 3065 C CA . ALA A 1 411 ? 12.317 36.118 43.339 1.00 25.05 411 ALA A CA 1
ATOM 3066 C C . ALA A 1 411 ? 12.439 36.785 44.730 1.00 25.05 411 ALA A C 1
ATOM 3068 O O . ALA A 1 411 ? 13.543 37.237 45.059 1.00 25.05 411 ALA A O 1
ATOM 3069 N N . PRO A 1 412 ? 11.455 36.715 45.654 1.00 40.97 412 PRO A N 1
ATOM 3070 C CA . PRO A 1 412 ? 10.006 36.425 45.575 1.00 40.97 412 PRO A CA 1
ATOM 3071 C C . PRO A 1 412 ? 9.201 37.611 46.224 1.00 40.97 412 PRO A C 1
ATOM 3073 O O . PRO A 1 412 ? 9.813 38.610 46.585 1.00 40.97 412 PRO A O 1
ATOM 3076 N N . ARG A 1 413 ? 7.877 37.648 46.486 1.00 34.47 413 ARG A N 1
ATOM 3077 C CA . ARG A 1 413 ? 7.002 36.752 47.289 1.00 34.47 413 ARG A CA 1
ATOM 3078 C C . ARG A 1 413 ? 5.513 37.191 47.200 1.00 34.47 413 ARG A C 1
ATOM 3080 O O . ARG A 1 413 ? 5.253 38.304 46.752 1.00 34.47 413 ARG A O 1
ATOM 3087 N N . PRO A 1 414 ? 4.566 36.356 47.680 1.00 41.31 414 PRO A N 1
ATOM 3088 C CA . PRO A 1 414 ? 3.120 36.473 47.476 1.00 41.31 414 PRO A CA 1
ATOM 3089 C C . PRO A 1 414 ? 2.353 37.005 48.705 1.00 41.31 414 PRO A C 1
ATOM 3091 O O . PRO A 1 414 ? 2.864 37.001 49.823 1.00 41.31 414 PRO A O 1
ATOM 3094 N N . THR A 1 415 ? 1.080 37.345 48.499 1.00 29.94 415 THR A N 1
ATOM 3095 C CA . THR A 1 415 ? 0.031 37.474 49.532 1.00 29.94 415 THR A CA 1
ATOM 3096 C C . THR A 1 415 ? -1.242 36.841 48.948 1.00 29.94 415 THR A C 1
ATOM 3098 O O . THR A 1 415 ? -1.639 37.218 47.851 1.00 29.94 415 THR A O 1
ATOM 3101 N N . THR A 1 416 ? -1.736 35.705 49.466 1.00 29.73 416 THR A N 1
ATOM 3102 C CA . THR A 1 416 ? -2.844 35.604 50.454 1.00 29.73 416 THR A CA 1
ATOM 3103 C C . THR A 1 416 ? -4.062 36.442 50.027 1.00 29.73 416 THR A C 1
ATOM 3105 O O . THR A 1 416 ? -3.904 37.625 49.769 1.00 29.73 416 THR A O 1
ATOM 3108 N N . SER A 1 417 ? -5.296 35.949 49.944 1.00 33.19 417 SER A N 1
ATOM 3109 C CA . SER A 1 417 ? -6.006 35.038 50.850 1.00 33.19 417 SER A CA 1
ATOM 3110 C C . SER A 1 417 ? -7.453 34.856 50.369 1.00 33.19 417 SER A C 1
ATOM 3112 O O . SER A 1 417 ? -7.979 35.799 49.788 1.00 33.19 417 SER A O 1
ATOM 3114 N N . ALA A 1 418 ? -8.069 33.744 50.806 1.00 28.94 418 ALA A N 1
ATOM 3115 C CA . ALA A 1 418 ? -9.446 33.650 51.332 1.00 28.94 418 ALA A CA 1
ATOM 3116 C C . ALA A 1 418 ? -10.603 33.886 50.331 1.00 28.94 418 ALA A C 1
ATOM 3118 O O . ALA A 1 418 ? -10.503 34.703 49.433 1.00 28.94 418 ALA A O 1
ATOM 3119 N N . SER A 1 419 ? -11.763 33.240 50.412 1.00 35.91 419 SER A N 1
ATOM 3120 C CA . SER A 1 419 ? -12.361 32.282 51.354 1.00 35.91 419 SER A CA 1
ATOM 3121 C C . SER A 1 419 ? -13.743 31.904 50.792 1.00 35.91 419 SER A C 1
ATOM 3123 O O . SER A 1 419 ? -14.356 32.754 50.157 1.00 35.91 419 SER A O 1
ATOM 3125 N N . GLU A 1 420 ? -14.195 30.679 51.091 1.00 33.09 420 GLU A N 1
ATOM 3126 C CA . GLU A 1 420 ? -15.578 30.287 51.466 1.00 33.09 420 GLU A CA 1
ATOM 3127 C C . GLU A 1 420 ? -16.721 30.580 50.463 1.00 33.09 420 GLU A C 1
ATOM 3129 O O . GLU A 1 420 ? -16.974 31.711 50.078 1.00 33.09 420 GLU A O 1
ATOM 3134 N N . ALA A 1 421 ? -17.318 29.542 49.865 1.00 32.44 421 ALA A N 1
ATOM 3135 C CA . ALA A 1 421 ? -18.441 28.723 50.364 1.00 32.44 421 ALA A CA 1
ATOM 3136 C C . ALA A 1 421 ? -19.806 29.333 49.999 1.00 32.44 421 ALA A C 1
ATOM 3138 O O . ALA A 1 421 ? -20.109 30.427 50.454 1.00 32.44 421 ALA A O 1
ATOM 3139 N N . ASP A 1 422 ? -20.615 28.607 49.218 1.00 31.86 422 ASP A N 1
ATOM 3140 C CA . ASP A 1 422 ? -22.063 28.517 49.455 1.00 31.86 422 ASP A CA 1
ATOM 3141 C C . ASP A 1 422 ? -22.677 27.321 48.705 1.00 31.86 422 ASP A C 1
ATOM 3143 O O . ASP A 1 422 ? -22.317 27.015 47.565 1.00 31.86 422 ASP A O 1
ATOM 3147 N N . GLU A 1 423 ? -23.572 26.633 49.409 1.00 36.81 423 GLU A N 1
ATOM 3148 C CA . GLU A 1 423 ? -24.452 25.559 48.953 1.00 36.81 423 GLU A CA 1
ATOM 3149 C C . GLU A 1 423 ? -25.519 26.089 47.979 1.00 36.81 423 GLU A C 1
ATOM 3151 O O . GLU A 1 423 ? -25.918 27.247 48.042 1.00 36.81 423 GLU A O 1
ATOM 3156 N N . GLY A 1 424 ? -26.049 25.233 47.101 1.00 31.41 424 GLY A N 1
ATOM 3157 C CA . GLY A 1 424 ? -27.184 25.624 46.268 1.00 31.41 424 GLY A CA 1
ATOM 3158 C C . GLY A 1 424 ? -27.767 24.498 45.425 1.00 31.41 424 GLY A C 1
ATOM 3159 O O . GLY A 1 424 ? -27.146 24.039 44.473 1.00 31.41 424 GLY A O 1
ATOM 3160 N N . ASP A 1 425 ? -28.973 24.094 45.811 1.00 31.59 425 ASP A N 1
ATOM 3161 C CA . ASP A 1 425 ? -29.852 23.075 45.242 1.00 31.59 425 ASP A CA 1
ATOM 3162 C C . ASP A 1 425 ? -30.103 23.127 43.724 1.00 31.59 425 ASP A C 1
ATOM 3164 O O . ASP A 1 425 ? -30.027 24.158 43.057 1.00 31.59 425 ASP A O 1
ATOM 3168 N N . GLY A 1 426 ? -30.462 21.954 43.199 1.00 32.41 426 GLY A N 1
ATOM 3169 C CA . GLY A 1 426 ? -30.667 21.687 41.783 1.00 32.41 426 GLY A CA 1
ATOM 3170 C C . GLY A 1 426 ? -31.894 22.321 41.126 1.00 32.41 426 GLY A C 1
ATOM 3171 O O . GLY A 1 426 ? -32.851 22.740 41.769 1.00 32.41 426 GLY A O 1
ATOM 3172 N N . VAL A 1 427 ? -31.899 22.263 39.793 1.00 32.69 427 VAL A N 1
ATOM 3173 C CA . VAL A 1 427 ? -33.113 22.182 38.976 1.00 32.69 427 VAL A CA 1
ATOM 3174 C C . VAL A 1 427 ? -32.757 21.565 37.618 1.00 32.69 427 VAL A C 1
ATOM 3176 O O . VAL A 1 427 ? -31.731 21.894 37.025 1.00 32.69 427 VAL A O 1
ATOM 3179 N N . GLY A 1 428 ? -33.581 20.625 37.152 1.00 36.12 428 GLY A N 1
ATOM 3180 C CA . GLY A 1 428 ? -33.521 20.100 35.790 1.00 36.12 428 GLY A CA 1
ATOM 3181 C C . GLY A 1 428 ? -33.892 21.175 34.767 1.00 36.12 428 GLY A C 1
ATOM 3182 O O . GLY A 1 428 ? -34.718 22.043 35.045 1.00 36.12 428 GLY A O 1
ATOM 3183 N N . GLY A 1 429 ? -33.268 21.106 33.594 1.00 30.69 429 GLY A N 1
ATOM 3184 C CA . GLY A 1 429 ? -33.503 22.024 32.485 1.00 30.69 429 GLY A CA 1
ATOM 3185 C C . GLY A 1 429 ? -33.094 21.394 31.159 1.00 30.69 429 GLY A C 1
ATOM 3186 O O . GLY A 1 429 ? -31.981 21.569 30.677 1.00 30.69 429 GLY A O 1
ATOM 3187 N N . ASP A 1 430 ? -34.019 20.640 30.591 1.00 34.44 430 ASP A N 1
ATOM 3188 C CA . ASP A 1 430 ? -34.141 20.285 29.186 1.00 34.44 430 ASP A CA 1
ATOM 3189 C C . ASP A 1 430 ? -34.399 21.555 28.353 1.00 34.44 430 ASP A C 1
ATOM 3191 O O . ASP A 1 430 ? -35.482 22.133 28.368 1.00 34.44 430 ASP A O 1
ATOM 3195 N N . GLY A 1 431 ? -33.370 22.016 27.636 1.00 31.89 431 GLY A N 1
ATOM 3196 C CA . GLY A 1 431 ? -33.422 23.187 26.758 1.00 31.89 431 GLY A CA 1
ATOM 3197 C C . GLY A 1 431 ? -33.021 22.823 25.334 1.00 31.89 431 GLY A C 1
ATOM 3198 O O . GLY A 1 431 ? -31.839 22.807 25.002 1.00 31.89 431 GLY A O 1
ATOM 3199 N N . GLY A 1 432 ? -34.017 22.519 24.499 1.00 30.08 432 GLY A N 1
ATOM 3200 C CA . GLY A 1 432 ? -33.859 22.338 23.059 1.00 30.08 432 GLY A CA 1
ATOM 3201 C C . GLY A 1 432 ? -33.429 23.630 22.360 1.00 30.08 432 GLY A C 1
ATOM 3202 O O . GLY A 1 432 ? -33.916 24.721 22.657 1.00 30.08 432 GLY A O 1
ATOM 3203 N N . THR A 1 433 ? -32.514 23.496 21.406 1.00 31.61 433 THR A N 1
ATOM 3204 C CA . THR A 1 433 ? -32.036 24.564 20.529 1.00 31.61 433 THR A CA 1
ATOM 3205 C C . THR A 1 433 ? -33.113 24.929 19.503 1.00 31.61 433 THR A C 1
ATOM 3207 O O . THR A 1 433 ? -33.279 24.274 18.478 1.00 31.61 433 THR A O 1
ATOM 3210 N N . GLY A 1 434 ? -33.867 25.993 19.778 1.00 27.61 434 GLY A N 1
ATOM 3211 C CA . GLY A 1 434 ? -34.730 26.638 18.792 1.00 27.61 434 GLY A CA 1
ATOM 3212 C C . GLY A 1 434 ? -33.912 27.532 17.860 1.00 27.61 434 GLY A C 1
ATOM 3213 O O . GLY A 1 434 ? -33.446 28.591 18.272 1.00 27.61 434 GLY A O 1
ATOM 3214 N N . THR A 1 435 ? -33.736 27.127 16.603 1.00 30.33 435 THR A N 1
ATOM 3215 C CA . THR A 1 435 ? -33.258 28.010 15.531 1.00 30.33 435 THR A CA 1
ATOM 3216 C C . THR A 1 435 ? -34.389 28.928 15.067 1.00 30.33 435 THR A C 1
ATOM 3218 O O . THR A 1 435 ? -35.438 28.456 14.629 1.00 30.33 435 THR A O 1
ATOM 3221 N N . HIS A 1 436 ? -34.154 30.234 15.162 1.00 24.80 436 HIS A N 1
ATOM 3222 C CA . HIS A 1 436 ? -34.988 31.315 14.635 1.00 24.80 436 HIS A CA 1
ATOM 3223 C C . HIS A 1 436 ? -34.984 31.304 13.096 1.00 24.80 436 HIS A C 1
ATOM 3225 O O . HIS A 1 436 ? -33.916 31.209 12.493 1.00 24.80 436 HIS A O 1
ATOM 3231 N N . PHE A 1 437 ? -36.154 31.418 12.463 1.00 23.52 437 PHE A N 1
ATOM 3232 C CA . PHE A 1 437 ? -36.299 31.596 11.014 1.00 23.52 437 PHE A CA 1
ATOM 3233 C C . PHE A 1 437 ? -37.068 32.894 10.752 1.00 23.52 437 PHE A C 1
ATOM 3235 O O . PHE A 1 437 ? -38.231 33.004 11.139 1.00 23.52 437 PHE A O 1
ATOM 3242 N N . ASP A 1 438 ? -36.424 33.852 10.086 1.00 26.61 438 ASP A N 1
ATOM 3243 C CA . ASP A 1 438 ? -37.077 35.050 9.557 1.00 26.61 438 ASP A CA 1
ATOM 3244 C C . ASP A 1 438 ? -37.752 34.727 8.220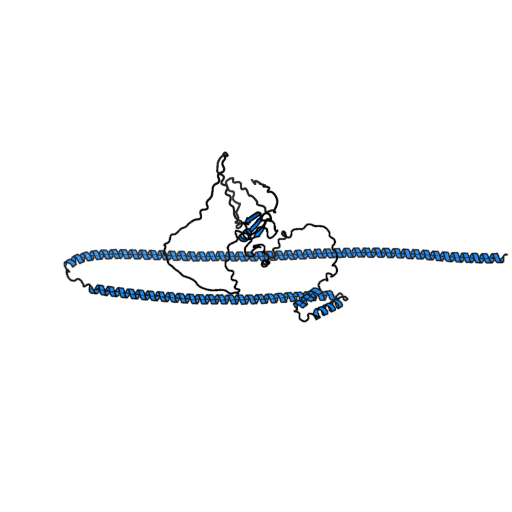 1.00 26.61 438 ASP A C 1
ATOM 3246 O O . ASP A 1 438 ? -37.132 34.188 7.299 1.00 26.61 438 ASP A O 1
ATOM 3250 N N . LEU A 1 439 ? -39.041 35.054 8.119 1.00 27.97 439 LEU A N 1
ATOM 3251 C CA . LEU A 1 439 ? -39.832 34.940 6.897 1.00 27.97 439 LEU A CA 1
ATOM 3252 C C . LEU A 1 439 ? -39.725 36.261 6.120 1.00 27.97 439 LEU A C 1
ATOM 3254 O O . LEU A 1 439 ? -40.147 37.305 6.609 1.00 27.97 439 LEU A O 1
ATOM 3258 N N . PHE A 1 440 ? -39.167 36.214 4.911 1.00 27.55 440 PHE A N 1
ATOM 3259 C CA . PHE A 1 440 ? -39.164 37.335 3.969 1.00 27.55 440 PHE A CA 1
ATOM 3260 C C . PHE A 1 440 ? -40.388 37.200 3.045 1.00 27.55 440 PHE A C 1
ATOM 3262 O O . PHE A 1 440 ? -40.468 36.247 2.269 1.00 27.55 440 PHE A O 1
ATOM 3269 N N . GLU A 1 441 ? -41.357 38.114 3.143 1.00 31.53 441 GLU A N 1
ATOM 3270 C CA . GLU A 1 441 ? -42.496 38.220 2.216 1.00 31.53 441 GLU A CA 1
ATOM 3271 C C . GLU A 1 441 ? -42.097 39.012 0.957 1.00 31.53 441 GLU A C 1
ATOM 3273 O O . GLU A 1 441 ? -41.569 40.118 1.080 1.00 31.53 441 GLU A O 1
ATOM 3278 N N . PRO A 1 442 ? -42.376 38.510 -0.259 1.00 35.88 442 PRO A N 1
ATOM 3279 C CA . PRO A 1 442 ? -42.454 39.351 -1.446 1.00 35.88 442 PRO A CA 1
ATOM 3280 C C . PRO A 1 442 ? -43.905 39.775 -1.738 1.00 35.88 442 PRO A C 1
ATOM 3282 O O . PRO A 1 442 ? -44.804 38.943 -1.862 1.00 35.88 442 PRO A O 1
ATOM 3285 N N . ASP A 1 443 ? -44.107 41.083 -1.902 1.00 31.22 443 ASP A N 1
ATOM 3286 C CA . ASP A 1 443 ? -45.348 41.707 -2.371 1.00 31.22 443 ASP A CA 1
ATOM 3287 C C . ASP A 1 443 ? -45.639 41.396 -3.858 1.00 31.22 443 ASP A C 1
ATOM 3289 O O . ASP A 1 443 ? -44.793 41.628 -4.724 1.00 31.22 443 ASP A O 1
ATOM 3293 N N . GLY A 1 444 ? -46.876 40.985 -4.182 1.00 36.16 444 GLY A N 1
ATOM 3294 C CA . GLY A 1 444 ? -47.473 41.148 -5.524 1.00 36.16 444 GLY A CA 1
ATOM 3295 C C . GLY A 1 444 ? -48.230 39.929 -6.100 1.00 36.16 444 GLY A C 1
ATOM 3296 O O . GLY A 1 444 ? -47.799 38.797 -5.902 1.00 36.16 444 GLY A O 1
ATOM 3297 N N . PRO A 1 445 ? -49.366 40.110 -6.819 1.00 36.44 445 PRO A N 1
ATOM 3298 C CA . PRO A 1 445 ? -50.376 39.062 -6.981 1.00 36.44 445 PRO A CA 1
ATOM 3299 C C . PRO A 1 445 ? -50.267 38.273 -8.299 1.00 36.44 445 PRO A C 1
ATOM 3301 O O . PRO A 1 445 ? -50.162 38.857 -9.376 1.00 36.44 445 PRO A O 1
ATOM 3304 N N . HIS A 1 446 ? -50.445 36.949 -8.229 1.00 32.12 446 HIS A N 1
ATOM 3305 C CA . HIS A 1 446 ? -50.789 36.105 -9.380 1.00 32.12 446 HIS A CA 1
ATOM 3306 C C . HIS A 1 446 ? -52.042 35.255 -9.099 1.00 32.12 446 HIS A C 1
ATOM 3308 O O . HIS A 1 446 ? -52.265 34.838 -7.959 1.00 32.12 446 HIS A O 1
ATOM 3314 N N . PRO A 1 447 ? -52.896 35.023 -10.116 1.00 39.44 447 PRO A N 1
ATOM 3315 C CA . PRO A 1 447 ? -54.199 34.400 -9.944 1.00 39.44 447 PRO A CA 1
ATOM 3316 C C . PRO A 1 447 ? -54.101 32.869 -10.018 1.00 39.44 447 PRO A C 1
ATOM 3318 O O . PRO A 1 447 ? -53.317 32.326 -10.789 1.00 39.44 447 PRO A O 1
ATOM 3321 N N . HIS A 1 448 ? -54.981 32.202 -9.269 1.00 36.19 448 HIS A N 1
ATOM 3322 C CA . HIS A 1 448 ? -55.186 30.747 -9.191 1.00 36.19 448 HIS A CA 1
ATOM 3323 C C . HIS A 1 448 ? -54.207 29.948 -8.302 1.00 36.19 448 HIS A C 1
ATOM 3325 O O . HIS A 1 448 ? -53.350 29.217 -8.773 1.00 36.19 448 HIS A O 1
ATOM 3331 N N . GLY A 1 449 ? -54.466 30.000 -6.989 1.00 34.78 449 GLY A N 1
ATOM 3332 C CA . GLY A 1 449 ? -54.716 28.796 -6.180 1.00 34.78 449 GLY A CA 1
ATOM 3333 C C . GLY A 1 449 ? -53.536 27.914 -5.749 1.00 34.78 449 GLY A C 1
ATOM 3334 O O . GLY A 1 449 ? -53.293 26.880 -6.358 1.00 34.78 449 GLY A O 1
ATOM 3335 N N . GLY A 1 450 ? -52.963 28.227 -4.577 1.00 37.62 450 GLY A N 1
ATOM 3336 C CA . GLY A 1 450 ? -52.242 27.286 -3.699 1.00 37.62 450 GLY A CA 1
ATOM 3337 C C . GLY A 1 450 ? -50.771 27.653 -3.430 1.00 37.62 450 GLY A C 1
ATOM 3338 O O . GLY A 1 450 ? -50.059 27.984 -4.373 1.00 37.62 450 GLY A O 1
ATOM 3339 N N . PRO A 1 451 ? -50.275 27.609 -2.172 1.00 32.94 451 PRO A N 1
ATOM 3340 C CA . PRO A 1 451 ? -48.881 27.934 -1.874 1.00 32.94 451 PRO A CA 1
ATOM 3341 C C . PRO A 1 451 ? -47.937 26.809 -2.329 1.00 32.94 451 PRO A C 1
ATOM 3343 O O . PRO A 1 451 ? -47.980 25.695 -1.805 1.00 32.94 451 PRO A O 1
ATOM 3346 N N . LEU A 1 452 ? -47.046 27.115 -3.275 1.00 34.62 452 LEU A N 1
ATOM 3347 C CA . LEU A 1 452 ? -45.870 26.302 -3.593 1.00 34.62 452 LEU A CA 1
ATOM 3348 C C . LEU A 1 452 ? -44.920 26.309 -2.387 1.00 34.62 452 LEU A C 1
ATOM 3350 O O . LEU A 1 452 ? -44.322 27.329 -2.056 1.00 34.62 452 LEU A O 1
ATOM 3354 N N . ARG A 1 453 ? -44.778 25.164 -1.715 1.00 28.69 453 ARG A N 1
ATOM 3355 C CA . ARG A 1 453 ? -43.735 24.954 -0.704 1.00 28.69 453 ARG A CA 1
ATOM 3356 C C . ARG A 1 453 ? -42.475 24.455 -1.404 1.00 28.69 453 ARG A C 1
ATOM 3358 O O . ARG A 1 453 ? -42.366 23.270 -1.698 1.00 28.69 453 ARG A O 1
ATOM 3365 N N . ILE A 1 454 ? -41.537 25.357 -1.677 1.00 32.78 454 ILE A N 1
ATOM 3366 C CA . ILE A 1 454 ? -40.191 24.997 -2.133 1.00 32.78 454 ILE A CA 1
ATOM 3367 C C . ILE A 1 454 ? -39.349 24.736 -0.881 1.00 32.78 454 ILE A C 1
ATOM 3369 O O . ILE A 1 454 ? -39.079 25.654 -0.111 1.00 32.78 454 ILE A O 1
ATOM 3373 N N . ALA A 1 455 ? -38.957 23.484 -0.653 1.00 26.34 455 ALA A N 1
ATOM 3374 C CA . ALA A 1 455 ? -37.984 23.136 0.377 1.00 26.34 455 ALA A CA 1
ATOM 3375 C C . ALA A 1 455 ? -36.581 23.150 -0.249 1.00 26.34 455 ALA A C 1
ATOM 3377 O O . ALA A 1 455 ? -36.229 22.236 -0.991 1.00 26.34 455 ALA A O 1
ATOM 3378 N N . LEU A 1 456 ? -35.782 24.185 0.027 1.00 26.88 456 LEU A N 1
ATOM 3379 C CA . LEU A 1 456 ? -34.340 24.141 -0.231 1.00 26.88 456 LEU A CA 1
ATOM 3380 C C . LEU A 1 456 ? -33.658 23.426 0.941 1.00 26.88 456 LEU A C 1
ATOM 3382 O O . LEU A 1 456 ? -33.609 23.958 2.047 1.00 26.88 456 LEU A O 1
ATOM 3386 N N . ALA A 1 457 ? -33.116 22.234 0.698 1.00 28.58 457 ALA A N 1
ATOM 3387 C CA . ALA A 1 457 ? -32.209 21.566 1.625 1.00 28.58 457 ALA A CA 1
ATOM 3388 C C . ALA A 1 457 ? -30.767 21.752 1.131 1.00 28.58 457 ALA A C 1
ATOM 3390 O O . ALA A 1 457 ? -30.406 21.271 0.059 1.00 28.58 457 ALA A O 1
ATOM 3391 N N . TYR A 1 458 ? -29.946 22.464 1.904 1.00 30.03 458 TYR A N 1
ATOM 3392 C CA . TYR A 1 458 ? -28.506 22.577 1.676 1.00 30.03 458 TYR A CA 1
ATOM 3393 C C . TYR A 1 458 ? -27.798 21.545 2.558 1.00 30.03 458 TYR A C 1
ATOM 3395 O O . TYR A 1 458 ? -27.799 21.681 3.780 1.00 30.03 458 TYR A O 1
ATOM 3403 N N . ALA A 1 459 ? -27.225 20.502 1.958 1.00 31.36 459 ALA A N 1
ATOM 3404 C CA . ALA A 1 459 ? -26.438 19.502 2.676 1.00 31.36 459 ALA A CA 1
ATOM 3405 C C . ALA A 1 459 ? -24.941 19.704 2.373 1.00 31.36 459 ALA A C 1
ATOM 3407 O O . ALA A 1 459 ? -24.555 19.637 1.203 1.00 31.36 459 ALA A O 1
ATOM 3408 N N . PRO A 1 460 ? -24.080 19.952 3.381 1.00 29.45 460 PRO A N 1
ATOM 3409 C CA . PRO A 1 460 ? -22.639 19.905 3.185 1.00 29.45 460 PRO A CA 1
ATOM 3410 C C . PRO A 1 460 ? -22.202 18.464 2.885 1.00 29.45 460 PRO A C 1
ATOM 3412 O O . PRO A 1 460 ? -22.698 17.492 3.453 1.00 29.45 460 PRO A O 1
ATOM 3415 N N . SER A 1 461 ? -21.288 18.348 1.932 1.00 41.66 461 SER A N 1
ATOM 3416 C CA . SER A 1 461 ? -20.801 17.118 1.318 1.00 41.66 461 SER A CA 1
ATOM 3417 C C . SER A 1 461 ? -20.103 16.182 2.311 1.00 41.66 461 SER A C 1
ATOM 3419 O O . SER A 1 461 ? -18.893 16.280 2.479 1.00 41.66 461 SER A O 1
ATOM 3421 N N . ALA A 1 462 ? -20.853 15.271 2.936 1.00 35.22 462 ALA A N 1
ATOM 3422 C CA . ALA A 1 462 ? -20.372 13.975 3.432 1.00 35.22 462 ALA A CA 1
ATOM 3423 C C . ALA A 1 462 ? -21.544 13.132 3.972 1.00 35.22 462 ALA A C 1
ATOM 3425 O O . ALA A 1 462 ? -21.660 12.963 5.172 1.00 35.22 462 ALA A O 1
ATOM 3426 N N . HIS A 1 463 ? -22.438 12.642 3.109 1.00 28.27 463 HIS A N 1
ATOM 3427 C CA . HIS A 1 463 ? -23.284 11.456 3.346 1.00 28.27 463 HIS A CA 1
ATOM 3428 C C . HIS A 1 463 ? -24.090 11.200 2.063 1.00 28.27 463 HIS A C 1
ATOM 3430 O O . HIS A 1 463 ? -25.135 11.806 1.842 1.00 28.27 463 HIS A O 1
ATOM 3436 N N . TRP A 1 464 ? -23.602 10.329 1.180 1.00 29.36 464 TRP A N 1
ATOM 3437 C CA . TRP A 1 464 ? -24.427 9.796 0.097 1.00 29.36 464 TRP A CA 1
ATOM 3438 C C . TRP A 1 464 ? -25.120 8.540 0.631 1.00 29.36 464 TRP A C 1
ATOM 3440 O O . TRP A 1 464 ? -24.537 7.466 0.711 1.00 29.36 464 TRP A O 1
ATOM 3450 N N . ALA A 1 465 ? -26.367 8.683 1.069 1.00 28.50 465 ALA A N 1
ATOM 3451 C CA . ALA A 1 465 ? -27.269 7.547 1.187 1.00 28.50 465 ALA A CA 1
ATOM 3452 C C . ALA A 1 465 ? -28.142 7.537 -0.068 1.00 28.50 465 ALA A C 1
ATOM 3454 O O . ALA A 1 465 ? -28.744 8.549 -0.424 1.00 28.50 465 ALA A O 1
ATOM 3455 N N . LEU A 1 466 ? -28.145 6.394 -0.748 1.00 31.69 466 LEU A N 1
ATOM 3456 C CA . LEU A 1 466 ? -28.928 6.077 -1.936 1.00 31.69 466 LEU A CA 1
ATOM 3457 C C . LEU A 1 466 ? -30.389 6.549 -1.767 1.00 31.69 466 LEU A C 1
ATOM 3459 O O . LEU A 1 466 ? -31.128 5.997 -0.953 1.00 31.69 466 LEU A O 1
ATOM 3463 N N . ILE A 1 467 ? -30.813 7.566 -2.521 1.00 31.11 467 ILE A N 1
ATOM 3464 C CA . ILE A 1 467 ? -32.239 7.872 -2.693 1.00 31.11 467 ILE A CA 1
ATOM 3465 C C . ILE A 1 467 ? -32.721 6.983 -3.840 1.00 31.11 467 ILE A C 1
ATOM 3467 O O . ILE A 1 467 ? -32.337 7.176 -4.990 1.00 31.11 467 ILE A O 1
ATOM 3471 N N . ASP A 1 468 ? -33.514 5.968 -3.507 1.00 27.53 468 ASP A N 1
ATOM 3472 C CA . ASP A 1 468 ? -34.102 5.025 -4.458 1.00 27.53 468 ASP A CA 1
ATOM 3473 C C . ASP A 1 468 ? -35.229 5.713 -5.255 1.00 27.53 468 ASP A C 1
ATOM 3475 O O . ASP A 1 468 ? -36.332 5.942 -4.751 1.00 27.53 468 ASP A O 1
ATOM 3479 N N . VAL A 1 469 ? -34.934 6.094 -6.502 1.00 32.84 469 VAL A N 1
ATOM 3480 C CA . VAL A 1 469 ? -35.880 6.714 -7.446 1.00 32.84 469 VAL A CA 1
ATOM 3481 C C . VAL A 1 469 ? -36.565 5.617 -8.266 1.00 32.84 469 VAL A C 1
ATOM 3483 O O . VAL A 1 469 ? -36.340 5.484 -9.464 1.00 32.84 469 VAL A O 1
ATOM 3486 N N . THR A 1 470 ? -37.390 4.786 -7.627 1.00 28.92 470 THR A N 1
ATOM 3487 C CA . THR A 1 470 ? -38.193 3.769 -8.343 1.00 28.92 470 THR A CA 1
ATOM 3488 C C . THR A 1 470 ? -39.670 3.723 -7.942 1.00 28.92 470 THR A C 1
ATOM 3490 O O . THR A 1 470 ? -40.400 2.817 -8.348 1.00 28.92 470 THR A O 1
ATOM 3493 N N . ARG A 1 471 ? -40.181 4.731 -7.220 1.00 31.44 471 ARG A N 1
ATOM 3494 C CA . ARG A 1 471 ? -41.627 4.878 -6.966 1.00 31.44 471 ARG A CA 1
ATOM 3495 C C . ARG A 1 471 ? -42.187 6.164 -7.582 1.00 31.44 471 ARG A C 1
ATOM 3497 O O . ARG A 1 471 ? -41.722 7.239 -7.212 1.00 31.44 471 ARG A O 1
ATOM 3504 N N . PRO A 1 472 ? -43.197 6.090 -8.470 1.00 33.75 472 PRO A N 1
ATOM 3505 C CA . PRO A 1 472 ? -43.876 7.283 -8.955 1.00 33.75 472 PRO A CA 1
ATOM 3506 C C . PRO A 1 472 ? -44.705 7.891 -7.816 1.00 33.75 472 PRO A C 1
ATOM 3508 O O . PRO A 1 472 ? -45.527 7.213 -7.199 1.00 33.75 472 PRO A O 1
ATOM 3511 N N . LEU A 1 473 ? -44.465 9.167 -7.519 1.00 35.59 473 LEU A N 1
ATOM 3512 C CA . LEU A 1 473 ? -45.315 9.961 -6.635 1.00 35.59 473 LEU A CA 1
ATOM 3513 C C . LEU A 1 473 ? -46.558 10.394 -7.423 1.00 35.59 473 LEU A C 1
ATOM 3515 O O . LEU A 1 473 ? -46.452 11.049 -8.457 1.00 35.59 473 LEU A O 1
ATOM 3519 N N . GLU A 1 474 ? -47.743 10.032 -6.931 1.00 36.34 474 GLU A N 1
ATOM 3520 C CA . GLU A 1 474 ? -49.038 10.495 -7.442 1.00 36.34 474 GLU A CA 1
ATOM 3521 C C . GLU A 1 474 ? -49.290 11.962 -7.051 1.00 36.34 474 GLU A C 1
ATOM 3523 O O . GLU A 1 474 ? -50.176 12.279 -6.264 1.00 36.34 474 GLU A O 1
ATOM 3528 N N . CYS A 1 475 ? -48.484 12.884 -7.565 1.00 36.19 475 CYS A N 1
ATOM 3529 C CA . CYS A 1 475 ? -48.791 14.311 -7.615 1.00 36.19 475 CYS A CA 1
ATOM 3530 C C . CYS A 1 475 ? -47.766 14.985 -8.531 1.00 36.19 475 CYS A C 1
ATOM 3532 O O . CYS A 1 475 ? -46.570 14.758 -8.391 1.00 36.19 475 CYS A O 1
ATOM 3534 N N . GLY A 1 476 ? -48.230 15.779 -9.501 1.00 38.97 476 GLY A N 1
ATOM 3535 C CA . GLY A 1 476 ? -47.405 16.392 -10.550 1.00 38.97 476 GLY A CA 1
ATOM 3536 C C . GLY A 1 476 ? -46.404 17.437 -10.044 1.00 38.97 476 GLY A C 1
ATOM 3537 O O . GLY A 1 476 ? -46.572 18.626 -10.300 1.00 38.97 476 GLY A O 1
ATOM 3538 N N . ALA A 1 477 ? -45.367 17.000 -9.333 1.00 36.16 477 ALA A N 1
ATOM 3539 C CA . ALA A 1 477 ? -44.225 17.809 -8.941 1.00 36.16 477 ALA A CA 1
ATOM 3540 C C . ALA A 1 477 ? -43.116 17.673 -9.995 1.00 36.16 477 ALA A C 1
ATOM 3542 O O . ALA A 1 477 ? -42.621 16.578 -10.250 1.00 36.16 477 ALA A O 1
ATOM 3543 N N . GLN A 1 478 ? -42.724 18.794 -10.604 1.00 36.12 478 GLN A N 1
ATOM 3544 C CA . GLN A 1 478 ? -41.545 18.866 -11.468 1.00 36.12 478 GLN A CA 1
ATOM 3545 C C . GLN A 1 478 ? -40.296 19.018 -10.592 1.00 36.12 478 GLN A C 1
ATOM 3547 O O . GLN A 1 478 ? -40.239 19.905 -9.738 1.00 36.12 478 GLN A O 1
ATOM 3552 N N . VAL A 1 479 ? -39.301 18.152 -10.791 1.00 34.16 479 VAL A N 1
ATOM 3553 C CA . VAL A 1 479 ? -38.009 18.217 -10.094 1.00 34.16 479 VAL A CA 1
ATOM 3554 C C . VAL A 1 479 ? -37.027 18.988 -10.973 1.00 34.16 479 VAL A C 1
ATOM 3556 O O . VAL A 1 479 ? -36.670 18.535 -12.055 1.00 34.16 479 VAL A O 1
ATOM 3559 N N . LEU A 1 480 ? -36.582 20.154 -10.505 1.00 31.08 480 LEU A N 1
ATOM 3560 C CA . LEU A 1 480 ? -35.474 20.901 -11.104 1.00 31.08 480 LEU A CA 1
ATOM 3561 C C . LEU A 1 480 ? -34.165 20.421 -10.470 1.00 31.08 480 LEU A C 1
ATOM 3563 O O . LEU A 1 480 ? -33.897 20.702 -9.302 1.00 31.08 480 LEU A O 1
ATOM 3567 N N . VAL A 1 481 ? -33.356 19.692 -11.238 1.00 35.88 481 VAL A N 1
ATOM 3568 C CA . VAL A 1 481 ? -31.994 19.309 -10.848 1.00 35.88 481 VAL A CA 1
ATOM 3569 C C . VAL A 1 481 ? -31.037 20.371 -11.383 1.00 35.88 481 VAL A C 1
ATOM 3571 O O . VAL A 1 481 ? -30.910 20.547 -12.590 1.00 35.88 481 VAL A O 1
ATOM 3574 N N . LEU A 1 482 ? -30.378 21.107 -10.487 1.00 33.34 482 LEU A N 1
ATOM 3575 C CA . LEU A 1 482 ? -29.301 22.031 -10.843 1.00 33.34 482 LEU A CA 1
ATOM 3576 C C . LEU A 1 482 ? -27.967 21.294 -10.703 1.00 33.34 482 LEU A C 1
ATOM 3578 O O . LEU A 1 482 ? -27.471 21.110 -9.591 1.00 33.34 482 LEU A O 1
ATOM 3582 N N . GLU A 1 483 ? -27.385 20.863 -11.821 1.00 32.47 483 GLU A N 1
ATOM 3583 C CA . GLU A 1 483 ? -26.023 20.330 -11.831 1.00 32.47 483 GLU A CA 1
ATOM 3584 C C . GLU A 1 483 ? -25.003 21.462 -11.674 1.00 32.47 483 GLU A C 1
ATOM 3586 O O . GLU A 1 483 ? -24.946 22.407 -12.461 1.00 32.47 483 GLU A O 1
ATOM 3591 N N . LYS A 1 484 ? -24.155 21.354 -10.649 1.00 34.69 484 LYS A N 1
ATOM 3592 C CA . LYS A 1 484 ? -22.972 22.198 -10.490 1.00 34.69 484 LYS A CA 1
ATOM 3593 C C . LYS A 1 484 ? -21.778 21.454 -11.078 1.00 34.69 484 LYS A C 1
ATOM 3595 O O . LYS A 1 484 ? -21.105 20.710 -10.371 1.00 34.69 484 LYS A O 1
ATOM 3600 N N . THR A 1 485 ? -21.499 21.648 -12.362 1.00 36.44 485 THR A N 1
ATOM 3601 C CA . THR A 1 485 ? -20.266 21.123 -12.963 1.00 36.44 485 THR A CA 1
ATOM 3602 C C . THR A 1 485 ? -19.067 21.965 -12.512 1.00 36.44 485 THR A C 1
ATOM 3604 O O . THR A 1 485 ? -19.107 23.192 -12.653 1.00 36.44 485 THR A O 1
ATOM 3607 N N . PRO A 1 486 ? -17.984 21.366 -11.990 1.00 35.34 486 PRO A N 1
ATOM 3608 C CA . PRO A 1 486 ? -16.764 22.102 -11.708 1.00 35.34 486 PRO A CA 1
ATOM 3609 C C . PRO A 1 486 ? -15.992 22.295 -13.017 1.00 35.34 486 PRO A C 1
ATOM 3611 O O . PRO A 1 486 ? -15.439 21.340 -13.553 1.00 35.34 486 PRO A O 1
ATOM 3614 N N . GLN A 1 487 ? -15.911 23.526 -13.526 1.00 34.25 487 GLN A N 1
ATOM 3615 C CA . GLN A 1 487 ? -14.813 23.902 -14.416 1.00 34.25 487 GLN A CA 1
ATOM 3616 C C . GLN A 1 487 ? -14.209 25.253 -14.034 1.00 34.25 487 GLN A C 1
ATOM 3618 O O . GLN A 1 487 ? -14.910 26.218 -13.736 1.00 34.25 487 GLN A O 1
ATOM 3623 N N . THR A 1 488 ? -12.878 25.196 -13.968 1.00 35.41 488 THR A N 1
ATOM 3624 C CA . THR A 1 488 ? -11.843 26.213 -14.188 1.00 35.41 488 THR A CA 1
ATOM 3625 C C . THR A 1 488 ? -12.201 27.689 -13.976 1.00 35.41 488 THR A C 1
ATOM 3627 O O . THR A 1 488 ? -13.091 28.277 -14.583 1.00 35.41 488 THR A O 1
ATOM 3630 N N . ARG A 1 489 ? -11.399 28.318 -13.105 1.00 42.72 489 ARG A N 1
ATOM 3631 C CA . ARG A 1 489 ? -11.369 29.760 -12.841 1.00 42.72 489 ARG A CA 1
ATOM 3632 C C . ARG A 1 489 ? -11.327 30.557 -14.159 1.00 42.72 489 ARG A C 1
ATOM 3634 O O . ARG A 1 489 ? -10.440 30.327 -14.971 1.00 42.72 489 ARG A O 1
ATOM 3641 N N . HIS A 1 490 ? -12.216 31.552 -14.252 1.00 38.91 490 HIS A N 1
ATOM 3642 C CA . HIS A 1 490 ? -12.321 32.644 -15.243 1.00 38.91 490 HIS A CA 1
ATOM 3643 C C . HIS A 1 490 ? -13.305 32.449 -16.424 1.00 38.91 490 HIS A C 1
ATOM 3645 O O . HIS A 1 490 ? -12.921 32.050 -17.516 1.00 38.91 490 HIS A O 1
ATOM 3651 N N . GLY A 1 491 ? -14.564 32.882 -16.233 1.00 33.56 491 GLY A N 1
ATOM 3652 C CA . GLY A 1 491 ? -15.547 33.181 -17.296 1.00 33.56 491 GLY A CA 1
ATOM 3653 C C . GLY A 1 491 ? -16.975 33.417 -16.750 1.00 33.56 491 GLY A C 1
ATOM 3654 O O . GLY A 1 491 ? -17.282 32.884 -15.684 1.00 33.56 491 GLY A O 1
ATOM 3655 N N . PRO A 1 492 ? -17.850 34.228 -17.395 1.00 34.28 492 PRO A N 1
ATOM 3656 C CA . PRO A 1 492 ? -19.206 34.488 -16.896 1.00 34.28 492 PRO A CA 1
ATOM 3657 C C . PRO A 1 492 ? -20.147 33.285 -17.105 1.00 34.28 492 PRO A C 1
ATOM 3659 O O . PRO A 1 492 ? -20.090 32.604 -18.127 1.00 34.28 492 PRO A O 1
ATOM 3662 N N . PHE A 1 493 ? -21.017 33.050 -16.116 1.00 31.30 493 PHE A N 1
ATOM 3663 C CA . PHE A 1 493 ? -21.957 31.928 -16.023 1.00 31.30 493 PHE A CA 1
ATOM 3664 C C . PHE A 1 493 ? -22.997 31.915 -17.156 1.00 31.30 493 PHE A C 1
ATOM 3666 O O . PHE A 1 493 ? -23.666 32.921 -17.390 1.00 31.30 493 PHE A O 1
ATOM 3673 N N . TRP A 1 494 ? -23.217 30.752 -17.773 1.00 30.47 494 TRP A N 1
ATOM 3674 C CA . TRP A 1 494 ? -24.409 30.473 -18.580 1.00 30.47 494 TRP A CA 1
ATOM 3675 C C . TRP A 1 494 ? -25.282 29.450 -17.848 1.00 30.47 494 TRP A C 1
ATOM 3677 O O . TRP A 1 494 ? -24.814 28.361 -17.525 1.00 30.47 494 TRP A O 1
ATOM 3687 N N . LEU A 1 495 ? -26.544 29.798 -17.576 1.00 29.61 495 LEU A N 1
ATOM 3688 C CA . LEU A 1 495 ? -27.556 28.839 -17.131 1.00 29.61 495 LEU A CA 1
ATOM 3689 C C . LEU A 1 495 ? -28.144 28.135 -18.355 1.00 29.61 495 LEU A C 1
ATOM 3691 O O . LEU A 1 495 ? -28.698 28.795 -19.232 1.00 29.61 495 LEU A O 1
ATOM 3695 N N . SER A 1 496 ? -28.082 26.807 -18.374 1.00 30.70 496 SER A N 1
ATOM 3696 C CA . SER A 1 496 ? -28.914 25.984 -19.254 1.00 30.70 496 SER A CA 1
ATOM 3697 C C . SER A 1 496 ? -29.879 25.202 -18.370 1.00 30.70 496 SER A C 1
ATOM 3699 O O . SER A 1 496 ? -29.449 24.569 -17.411 1.00 30.70 496 SER A O 1
ATOM 3701 N N . ALA A 1 497 ? -31.176 25.284 -18.658 1.00 30.59 497 ALA A N 1
ATOM 3702 C CA . ALA A 1 497 ? -32.203 24.483 -18.005 1.00 30.59 497 ALA A CA 1
ATOM 3703 C C . ALA A 1 497 ? -32.795 23.536 -19.052 1.00 30.59 497 ALA A C 1
ATOM 3705 O O . ALA A 1 497 ? -33.362 24.002 -20.040 1.00 30.59 497 ALA A O 1
ATOM 3706 N N . GLU A 1 498 ? -32.671 22.229 -18.841 1.00 30.47 498 GLU A N 1
ATOM 3707 C CA . GLU A 1 498 ? -33.438 21.232 -19.588 1.00 30.47 498 GLU A CA 1
ATOM 3708 C C . GLU A 1 498 ? -34.600 20.748 -18.721 1.00 30.47 498 GLU A C 1
ATOM 3710 O O . GLU A 1 498 ? -34.426 20.349 -17.570 1.00 30.47 498 GLU A O 1
ATOM 3715 N N . ILE A 1 499 ? -35.809 20.819 -19.278 1.00 31.45 499 ILE A N 1
ATOM 3716 C CA . ILE A 1 499 ? -37.019 20.264 -18.675 1.00 31.45 499 ILE A CA 1
ATOM 3717 C C . ILE A 1 499 ? -37.167 18.848 -19.232 1.00 31.45 499 ILE A C 1
ATOM 3719 O O . ILE A 1 499 ? -37.511 18.682 -20.402 1.00 31.45 499 ILE A O 1
ATOM 3723 N N . LEU A 1 500 ? -36.920 17.830 -18.411 1.00 33.25 500 LEU A N 1
ATOM 3724 C CA . LEU A 1 500 ? -37.326 16.460 -18.725 1.00 33.25 500 LEU A CA 1
ATOM 3725 C C . LEU A 1 500 ? -38.791 16.289 -18.289 1.00 33.25 500 LEU A C 1
ATOM 3727 O O . LEU A 1 500 ? -39.120 16.544 -17.131 1.00 33.25 500 LEU A O 1
ATOM 3731 N N . SER A 1 501 ? -39.668 15.953 -19.245 1.00 33.81 501 SER A N 1
ATOM 3732 C CA . SER A 1 501 ? -41.093 15.653 -19.003 1.00 33.81 501 SER A CA 1
ATOM 3733 C C . SER A 1 501 ? -41.314 14.257 -18.445 1.00 33.81 501 SER A C 1
ATOM 3735 O O . SER A 1 501 ? -40.557 13.345 -18.848 1.00 33.81 501 SER A O 1
#

Radius of gyration: 55.37 Å; chains: 1; bounding box: 138×59×201 Å

InterPro domains:
  IPR001841 Zinc finger, RING-type [PS50089] (343-378)
  IPR013083 Zinc finger, RING/FYVE/PHD-type [G3DSA:3.30.40.10] (329-387)

Organism: Emiliania huxleyi (strain CCMP1516) (NCBI:txid280463)

pLDDT: mean 71.27, std 26.28, range [23.52, 98.5]

Sequence (501 aa):
MACLFAYRHDEEAEAAEKAAAKALEAKGRREQREREEAAAAREREQAARRREAEREAREARRAADAAALEEQRRAIAAEAEAKLVAERAAAEETLRAREAERRAAEEAQLAEQRVAAAARKAAQAEAERREKEAADKRAEEEKAKRRAKAAEAAAARKAAKEKNNKAKKAPSACTLEEERRARAAAEVRAQEERAAQLAAEQEAARRAEREAAELAGAAEQAALREAAELAEALRRSEIDAEEEALARRVSRCEEAVSSELTGGGDLMRRVERLEASLGAAIEGSLEERVGAIERLIGPEAGEAAEQHLPVTESLAAVSLADAGLDTGRPAAPESTMGGETTCIVCFARVKSHAAVPCGHLCACGPCSELMQECPYCREPVDRKVADLITAAGASAPADAVFGGRFATGEAPRPTTSASEADEGDGVGGDGGTGTHFDLFEPDGPHPHGGPLRIALAYAPSAHWALIDVTRPLECGAQVLVLEKTPQTRHGPFWLSAEILS